Protein AF-0000000075576032 (afdb_homodimer)

Organism: Acetobacterium woodii (strain ATCC 29683 / DSM 1030 / JCM 2381 / KCTC 1655 / WB1) (NCBI:txid931626)

Sequence (438 aa):
MKQSIVRSIEGLYEDRTLELVRIAIRKGFKPIDIFNWLQIGMERVGKLYETSDYFIADLIFAGIIFQEVMELEELKEISKVTPKNKIGRLLLFSVCGDCHDIGKNIFGSFAKTAGFEIIDLGTDVSLFQVMEAIETVKPDIIGLSGMQQETIYEMRAVVCELVNRGIRDNYRVIIGGAVIDEKAGQIVGADFATKDVMMGVEKCKLWMIEKVGKKNNDKMKQSIVRSIEGLYEDRTLELVRIAIRKGFKPIDIFNWLQIGMERVGKLYETSDYFIADLIFAGIIFQEVMELEELKEISKVTPKNKIGRLLLFSVCGDCHDIGKNIFGSFAKTAGFEIIDLGTDVSLFQVMEAIETVKPDIIGLSGMQQETIYEMRAVVCELVNRGIRDNYRVIIGGAVIDEKAGQIVGADFATKDVMMGVEKCKLWMIEKVGKKNNDK

Secondary structure (DSSP, 8-state):
-HHHHHHHHHTT-HHHHHHHHHHHHHTT--HHHHHHHHHHHHHHHHHHHHTTSS-HHHHHHHHHHHHHHHTSHHHHHHHHS--TT--EEEEEEEETT----HHHHHHHHHHHHTTEEEEEEEEEE-HHHHHHHHHHH--SEEEEE--STHHHHHHHHHHHHHHHTT-GGGSEEEEESTT--HHHHHHHT-SEEES-HHHHHHHHHHHHHHHHHHHHH--/-HHHHHHHHHTT-HHHHHHHHHHHHHTT--HHHHHHHHHHHHHHHHHHHHTTSS-HHHHHHHHHHHHHHHTSHHHHHHHHS--TT--EEEEEEEETT----HHHHHHHHHHHHTTEEEEEEEEEE-HHHHHHHHHHH--SEEEEE--STTHHHHHHHHHHHHHHTT-GGGSEEEEESTT--HHHHHHHT-SEEES-HHHHHHHHHHHHHHHHHHHHH--

Nearest PDB structures (foldseek):
  4jgi-assembly3_B-2  TM=7.661E-01  e=1.312E-17  Desulfitobacterium hafniense
  4jgi-assembly3_A  TM=7.567E-01  e=4.890E-17  Desulfitobacterium hafniense
  7xcn-assembly1_R  TM=8.077E-01  e=7.460E-13  Methanosarcina barkeri MS
  7xcn-assembly1_Q  TM=8.244E-01  e=8.737E-13  Methanosarcina barkeri MS
  1y80-assembly1_A  TM=9.678E-01  e=2.711E-10  Neomoorella thermoacetica

Solvent-accessible surface area (backbone atoms only — not comparable to full-atom values): 22501 Å² total; per-residue (Å²): 107,59,68,57,40,19,50,24,45,46,69,58,35,53,68,58,28,47,51,47,50,51,49,40,48,74,73,61,52,53,53,68,56,54,48,51,32,47,27,54,11,52,51,50,40,53,49,33,36,73,72,65,76,34,50,66,62,51,48,44,49,39,28,52,44,51,51,57,51,44,63,35,72,75,36,38,52,49,74,68,40,70,56,96,69,51,67,43,35,34,37,34,32,13,33,46,88,27,76,69,50,68,68,55,48,32,39,48,42,55,30,38,56,72,28,33,45,74,47,71,72,47,46,43,36,44,69,66,57,50,56,54,44,46,71,72,65,59,43,50,29,41,38,41,29,33,60,48,74,71,31,50,58,45,48,19,50,51,44,49,50,29,48,74,70,70,49,44,85,70,41,46,34,37,38,28,28,79,66,37,34,66,66,50,19,60,73,27,65,41,77,41,42,35,64,45,55,65,62,47,42,50,51,52,52,51,52,42,54,52,53,54,52,50,55,58,65,76,98,108,59,67,57,41,18,49,24,45,45,69,59,35,53,68,58,26,49,49,47,51,51,50,41,48,74,73,62,51,51,52,69,57,53,49,51,31,47,28,54,12,51,51,50,40,53,49,33,36,73,72,66,78,35,51,67,64,52,48,46,49,38,25,50,43,52,50,58,52,44,62,35,72,75,36,37,52,46,72,70,48,61,56,98,68,53,66,44,34,35,35,35,33,12,34,45,88,28,74,66,51,68,68,55,48,33,37,49,41,54,31,38,56,73,29,33,46,73,47,71,73,48,46,43,37,42,70,66,58,50,56,54,43,46,72,74,66,60,41,49,29,41,37,43,29,30,61,50,74,72,30,50,58,44,49,20,50,52,42,50,50,30,49,75,71,69,48,43,86,69,39,47,34,38,38,28,28,80,66,38,33,66,65,50,19,61,72,27,64,42,76,42,42,35,62,47,56,67,60,48,43,52,51,53,52,50,54,42,54,52,53,55,50,51,56,57,63,76,100

Structure (mmCIF, N/CA/C/O backbone):
data_AF-0000000075576032-model_v1
#
loop_
_entity.id
_entity.type
_entity.pdbx_description
1 polymer 'Corrinoid protein MttC9'
#
loop_
_atom_site.group_PDB
_atom_site.id
_atom_site.type_symbol
_atom_site.label_atom_id
_atom_site.label_alt_id
_atom_site.label_comp_id
_atom_site.label_asym_id
_atom_site.label_entity_id
_atom_site.label_seq_id
_atom_site.pdbx_PDB_ins_code
_atom_site.Cartn_x
_atom_site.Cartn_y
_atom_site.Cartn_z
_atom_site.occupancy
_atom_site.B_iso_or_equiv
_atom_site.auth_seq_id
_atom_site.auth_comp_id
_atom_site.auth_asym_id
_atom_site.auth_atom_id
_atom_site.pdbx_PDB_model_num
ATOM 1 N N . MET A 1 1 ? -27.625 9.039 10.156 1 94.44 1 MET A N 1
ATOM 2 C CA . MET A 1 1 ? -26.703 9.234 9.039 1 94.44 1 MET A CA 1
ATOM 3 C C . MET A 1 1 ? -25.266 9.32 9.531 1 94.44 1 MET A C 1
ATOM 5 O O . MET A 1 1 ? -24.406 8.578 9.07 1 94.44 1 MET A O 1
ATOM 9 N N . LYS A 1 2 ? -25.125 10.078 10.656 1 97.19 2 LYS A N 1
ATOM 10 C CA . LYS A 1 2 ? -23.797 10.258 11.25 1 97.19 2 LYS A CA 1
ATOM 11 C C . LYS A 1 2 ? -23.203 8.914 11.672 1 97.19 2 LYS A C 1
ATOM 13 O O . LYS A 1 2 ? -22.141 8.523 11.195 1 97.19 2 LYS A O 1
ATOM 18 N N . GLN A 1 3 ? -23.938 8.18 12.469 1 98 3 GLN A N 1
ATOM 19 C CA . GLN A 1 3 ? -23.422 6.93 13.008 1 98 3 GLN A CA 1
ATOM 20 C C . GLN A 1 3 ? -23.141 5.926 11.898 1 98 3 GLN A C 1
ATOM 22 O O . GLN A 1 3 ? -22.156 5.184 11.969 1 98 3 GLN A O 1
ATOM 27 N N . SER A 1 4 ? -23.969 5.98 10.883 1 98.06 4 SER A N 1
ATOM 28 C CA . SER A 1 4 ? -23.781 5.059 9.766 1 98.06 4 SER A CA 1
ATOM 29 C C . SER A 1 4 ? -22.516 5.367 8.984 1 98.06 4 SER A C 1
ATOM 31 O O . SER A 1 4 ? -21.75 4.457 8.641 1 98.06 4 SER A O 1
ATOM 33 N N . ILE A 1 5 ? -22.266 6.602 8.75 1 98.25 5 ILE A N 1
ATOM 34 C CA . ILE A 1 5 ? -21.094 7.016 8 1 98.25 5 ILE A CA 1
ATOM 35 C C . ILE A 1 5 ? -19.828 6.742 8.828 1 98.25 5 ILE A C 1
ATOM 37 O O . ILE A 1 5 ? -18.859 6.172 8.32 1 98.25 5 ILE A O 1
ATOM 41 N N . VAL A 1 6 ? -19.906 7.027 10.125 1 98.5 6 VAL A N 1
ATOM 42 C CA . VAL A 1 6 ? -18.781 6.797 11.023 1 98.5 6 VAL A CA 1
ATOM 43 C C . VAL A 1 6 ? -18.453 5.309 11.062 1 98.5 6 VAL A C 1
ATOM 45 O O . VAL A 1 6 ? -17.297 4.922 10.875 1 98.5 6 VAL A O 1
ATOM 48 N N . ARG A 1 7 ? -19.438 4.465 11.156 1 97.94 7 ARG A N 1
ATOM 49 C CA . ARG A 1 7 ? -19.219 3.025 11.281 1 97.94 7 ARG A CA 1
ATOM 50 C C . ARG A 1 7 ? -18.734 2.43 9.961 1 97.94 7 ARG A C 1
ATOM 52 O O . ARG A 1 7 ? -17.938 1.485 9.961 1 97.94 7 ARG A O 1
ATOM 59 N N . SER A 1 8 ? -19.219 3.018 8.883 1 97.25 8 SER A N 1
ATOM 60 C CA . SER A 1 8 ? -18.859 2.467 7.578 1 97.25 8 SER A CA 1
ATOM 61 C C . SER A 1 8 ? -17.375 2.668 7.293 1 97.25 8 SER A C 1
ATOM 63 O O . SER A 1 8 ? -16.688 1.746 6.84 1 97.25 8 SER A O 1
ATOM 65 N N . ILE A 1 9 ? -16.844 3.82 7.574 1 97.44 9 ILE A N 1
ATOM 66 C CA . ILE A 1 9 ? -15.43 4.051 7.277 1 97.44 9 ILE A CA 1
ATOM 67 C C . ILE A 1 9 ? -14.562 3.416 8.367 1 97.44 9 ILE A C 1
ATOM 69 O O . ILE A 1 9 ? -13.477 2.906 8.086 1 97.44 9 ILE A O 1
ATOM 73 N N . GLU A 1 10 ? -15.055 3.414 9.617 1 97.56 10 GLU A N 1
ATOM 74 C CA . GLU A 1 10 ? -14.344 2.705 10.68 1 97.56 10 GLU A CA 1
ATOM 75 C C . GLU A 1 10 ? -14.164 1.23 10.336 1 97.56 10 GLU A C 1
ATOM 77 O O . GLU A 1 10 ? -13.109 0.651 10.594 1 97.56 10 GLU A O 1
ATOM 82 N N . GLY A 1 11 ? -15.219 0.715 9.742 1 93.81 11 GLY A N 1
ATOM 83 C CA . GLY A 1 11 ? -15.203 -0.688 9.359 1 93.81 11 GLY A CA 1
ATOM 84 C C . GLY A 1 11 ? -14.547 -0.935 8.016 1 93.81 11 GLY A C 1
ATOM 85 O O . GLY A 1 11 ? -14.5 -2.07 7.539 1 93.81 11 GLY A O 1
ATOM 86 N N . LEU A 1 12 ? -14.102 0.102 7.34 1 93.56 12 LEU A N 1
ATOM 87 C CA . LEU A 1 12 ? -13.375 0.055 6.074 1 93.56 12 LEU A CA 1
ATOM 88 C C . LEU A 1 12 ? -14.273 -0.46 4.953 1 93.56 12 LEU A C 1
ATOM 90 O O . LEU A 1 12 ? -13.805 -1.151 4.043 1 93.56 12 LEU A O 1
ATOM 94 N N . TYR A 1 13 ? -15.539 -0.129 5.082 1 91.25 13 TYR A N 1
ATOM 95 C CA . TYR A 1 13 ? -16.484 -0.475 4.027 1 91.25 13 TYR A CA 1
ATOM 96 C C . TYR A 1 13 ? -16.547 0.62 2.967 1 91.25 13 TYR A C 1
ATOM 98 O O . TYR A 1 13 ? -17.359 1.538 3.061 1 91.25 13 TYR A O 1
ATOM 106 N N . GLU A 1 14 ? -15.805 0.483 1.925 1 91.94 14 GLU A N 1
ATOM 107 C CA . GLU A 1 14 ? -15.602 1.538 0.937 1 91.94 14 GLU A CA 1
ATOM 108 C C . GLU A 1 14 ? -16.906 1.89 0.227 1 91.94 14 GLU A C 1
ATOM 110 O O . GLU A 1 14 ? -17.359 3.033 0.287 1 91.94 14 GLU A O 1
ATOM 115 N N . ASP A 1 15 ? -17.562 0.91 -0.428 1 88.19 15 ASP A N 1
ATOM 116 C CA . ASP A 1 15 ? -18.781 1.168 -1.203 1 88.19 15 ASP A CA 1
ATOM 117 C C . ASP A 1 15 ? -19.891 1.722 -0.317 1 88.19 15 ASP A C 1
ATOM 119 O O . ASP A 1 15 ? -20.609 2.646 -0.711 1 88.19 15 ASP A O 1
ATOM 123 N N . ARG A 1 16 ? -19.938 1.144 0.82 1 92.75 16 ARG A N 1
ATOM 124 C CA . ARG A 1 16 ? -20.969 1.593 1.757 1 92.75 16 ARG A CA 1
ATOM 125 C C . ARG A 1 16 ? -20.719 3.033 2.191 1 92.75 16 ARG A C 1
ATOM 127 O O . ARG A 1 16 ? -21.656 3.834 2.268 1 92.75 16 ARG A O 1
ATOM 134 N N . THR A 1 17 ? -19.5 3.33 2.459 1 96.56 17 THR A N 1
ATOM 135 C CA . THR A 1 17 ? -19.156 4.688 2.857 1 96.56 17 THR A CA 1
ATOM 136 C C . THR A 1 17 ? -19.5 5.684 1.752 1 96.56 17 THR A C 1
ATOM 138 O O . THR A 1 17 ? -20.156 6.699 2.006 1 96.56 17 THR A O 1
ATOM 141 N N . LEU A 1 18 ? -19.094 5.359 0.59 1 94.88 18 LEU A N 1
ATOM 142 C CA . LEU A 1 18 ? -19.375 6.23 -0.545 1 94.88 18 LEU A CA 1
ATOM 143 C C . LEU A 1 18 ? -20.875 6.41 -0.74 1 94.88 18 LEU A C 1
ATOM 145 O O . LEU A 1 18 ? -21.344 7.531 -0.942 1 94.88 18 LEU A O 1
ATOM 149 N N . GLU A 1 19 ? -21.594 5.332 -0.646 1 95.25 19 GLU A N 1
ATOM 150 C CA . GLU A 1 19 ? -23.031 5.383 -0.818 1 95.25 19 GLU A CA 1
ATOM 151 C C . GLU A 1 19 ? -23.688 6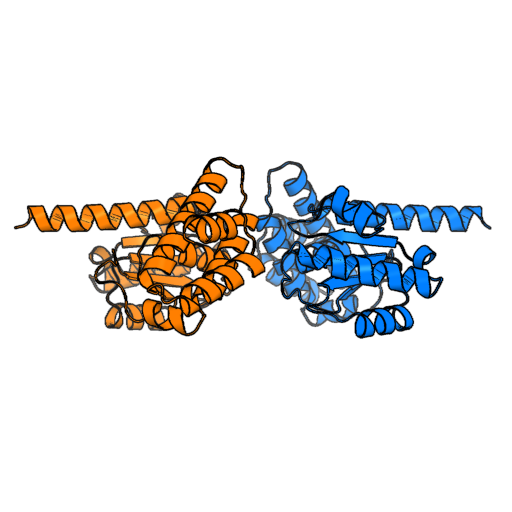.242 0.262 1 95.25 19 GLU A C 1
ATOM 153 O O . GLU A 1 19 ? -24.547 7.082 -0.037 1 95.25 19 GLU A O 1
ATOM 158 N N . LEU A 1 20 ? -23.297 6.004 1.468 1 97.81 20 LEU A N 1
ATOM 159 C CA . LEU A 1 20 ? -23.875 6.738 2.59 1 97.81 20 LEU A CA 1
ATOM 160 C C . LEU A 1 20 ? -23.562 8.227 2.479 1 97.81 20 LEU A C 1
ATOM 162 O O . LEU A 1 20 ? -24.422 9.062 2.773 1 97.81 20 LEU A O 1
ATOM 166 N N . VAL A 1 21 ? -22.406 8.57 2.041 1 97.5 21 VAL A N 1
ATOM 167 C CA . VAL A 1 21 ? -22.031 9.969 1.872 1 97.5 21 VAL A CA 1
ATOM 168 C C . VAL A 1 21 ? -22.859 10.609 0.766 1 97.5 21 VAL A C 1
ATOM 170 O O . VAL A 1 21 ? -23.359 11.719 0.923 1 97.5 21 VAL A O 1
ATOM 173 N N . ARG A 1 22 ? -23.047 9.922 -0.308 1 96.31 22 ARG A N 1
ATOM 174 C CA . ARG A 1 22 ? -23.875 10.43 -1.395 1 96.31 22 ARG A CA 1
ATOM 175 C C . ARG A 1 22 ? -25.312 10.656 -0.926 1 96.31 22 ARG A C 1
ATOM 177 O O . ARG A 1 22 ? -25.922 11.664 -1.273 1 96.31 22 ARG A O 1
ATOM 184 N N . ILE A 1 23 ? -25.828 9.727 -0.194 1 97.31 23 ILE A N 1
ATOM 185 C CA . ILE A 1 23 ? -27.172 9.859 0.36 1 97.31 23 ILE A CA 1
ATOM 186 C C . ILE A 1 23 ? -27.234 11.086 1.26 1 97.31 23 ILE A C 1
ATOM 188 O O . ILE A 1 23 ? -28.188 11.867 1.181 1 97.31 23 ILE A O 1
ATOM 192 N N . ALA A 1 24 ? -26.219 11.219 2.129 1 97.38 24 ALA A N 1
ATOM 193 C CA . ALA A 1 24 ? -26.172 12.367 3.025 1 97.38 24 ALA A CA 1
ATOM 194 C C . ALA A 1 24 ? -26.188 13.68 2.236 1 97.38 24 ALA A C 1
ATOM 196 O O . ALA A 1 24 ? -26.906 14.617 2.598 1 97.38 24 ALA A O 1
ATOM 197 N N . ILE A 1 25 ? -25.453 13.727 1.157 1 94.62 25 ILE A N 1
ATOM 198 C CA . ILE A 1 25 ? -25.391 14.906 0.306 1 94.62 25 ILE A CA 1
ATOM 199 C C . ILE A 1 25 ? -26.766 15.172 -0.302 1 94.62 25 ILE A C 1
ATOM 201 O O . ILE A 1 25 ? -27.266 16.297 -0.266 1 94.62 25 ILE A O 1
ATOM 205 N N . ARG A 1 26 ? -27.344 14.188 -0.823 1 95.19 26 ARG A N 1
ATOM 206 C CA . ARG A 1 26 ? -28.656 14.312 -1.45 1 95.19 26 ARG A CA 1
ATOM 207 C C . ARG A 1 26 ? -29.703 14.781 -0.445 1 95.19 26 ARG A C 1
ATOM 209 O O . ARG A 1 26 ? -30.625 15.531 -0.798 1 95.19 26 ARG A O 1
ATOM 216 N N . LYS A 1 27 ? -29.531 14.359 0.757 1 96.75 27 LYS A N 1
ATOM 217 C CA . LYS A 1 27 ? -30.484 14.719 1.81 1 96.75 27 LYS A CA 1
ATOM 218 C C . LYS A 1 27 ? -30.219 16.141 2.32 1 96.75 27 LYS A C 1
ATOM 220 O O . LYS A 1 27 ? -30.938 16.625 3.191 1 96.75 27 LYS A O 1
ATOM 225 N N . GLY A 1 28 ? -29.125 16.75 1.914 1 94.12 28 GLY A N 1
ATOM 226 C CA . GLY A 1 28 ? -28.891 18.172 2.182 1 94.12 28 GLY A CA 1
ATOM 227 C C . GLY A 1 28 ? -27.953 18.406 3.352 1 94.12 28 GLY A C 1
ATOM 228 O O . GLY A 1 28 ? -27.844 19.531 3.842 1 94.12 28 GLY A O 1
ATOM 229 N N . PHE A 1 29 ? -27.391 17.328 3.848 1 94.88 29 PHE A N 1
ATOM 230 C CA . PHE A 1 29 ? -26.406 17.562 4.898 1 94.88 29 PHE A CA 1
ATOM 231 C C . PHE A 1 29 ? -25.25 18.406 4.379 1 94.88 29 PHE A C 1
ATOM 233 O O . PHE A 1 29 ? -24.812 18.234 3.238 1 94.88 29 PHE A O 1
ATOM 240 N N . LYS A 1 30 ? -24.75 19.25 5.23 1 91.88 30 LYS A N 1
ATOM 241 C CA . LYS A 1 30 ? -23.641 20.125 4.84 1 91.88 30 LYS A CA 1
ATOM 242 C C . LYS A 1 30 ? -22.344 19.328 4.68 1 91.88 30 LYS A C 1
ATOM 244 O O . LYS A 1 30 ? -22.062 18.438 5.477 1 91.88 30 LYS A O 1
ATOM 249 N N . PRO A 1 31 ? -21.562 19.672 3.748 1 91.31 31 PRO A N 1
ATOM 250 C CA . PRO A 1 31 ? -20.281 19 3.527 1 91.31 31 PRO A CA 1
ATOM 251 C C . PRO A 1 31 ? -19.391 19 4.77 1 91.31 31 PRO A C 1
ATOM 253 O O . PRO A 1 31 ? -18.719 18 5.051 1 91.31 31 PRO A O 1
ATOM 256 N N . ILE A 1 32 ? -19.422 20.031 5.48 1 89.94 32 ILE A N 1
ATOM 257 C CA . ILE A 1 32 ? -18.578 20.141 6.66 1 89.94 32 ILE A CA 1
ATOM 258 C C . ILE A 1 32 ? -19.016 19.125 7.711 1 89.94 32 ILE A C 1
ATOM 260 O O . ILE A 1 32 ? -18.188 18.562 8.438 1 89.94 32 ILE A O 1
ATOM 264 N N . ASP A 1 33 ? -20.297 18.891 7.809 1 93.25 33 ASP A N 1
ATOM 265 C CA . ASP A 1 33 ? -20.797 17.891 8.734 1 93.25 33 ASP A CA 1
ATOM 266 C C . ASP A 1 33 ? -20.344 16.484 8.328 1 93.25 33 ASP A C 1
ATOM 268 O O . ASP A 1 33 ? -19.906 15.703 9.172 1 93.25 33 ASP A O 1
ATOM 272 N N . ILE A 1 34 ? -20.484 16.25 7.082 1 95 34 ILE A N 1
ATOM 273 C CA . ILE A 1 34 ? -20.078 14.961 6.547 1 95 34 ILE A CA 1
ATOM 274 C C . ILE A 1 34 ? -18.578 14.75 6.793 1 95 34 ILE A C 1
ATOM 276 O O . ILE A 1 34 ? -18.156 13.664 7.219 1 95 34 ILE A O 1
ATOM 280 N N . PHE A 1 35 ? -17.812 15.75 6.539 1 93.25 35 PHE A N 1
ATOM 281 C CA . PHE A 1 35 ? -16.391 15.695 6.797 1 93.25 35 PHE A CA 1
ATOM 282 C C . PHE A 1 35 ? -16.109 15.375 8.258 1 93.25 35 PHE A C 1
ATOM 284 O O . PHE A 1 35 ? -15.266 14.531 8.57 1 93.25 35 PHE A O 1
ATOM 291 N N . ASN A 1 36 ? -16.844 16.031 9.133 1 93.75 36 ASN A N 1
ATOM 292 C CA . ASN A 1 36 ? -16.656 15.812 10.562 1 93.75 36 ASN A CA 1
ATOM 293 C C . ASN A 1 36 ? -16.969 14.367 10.953 1 93.75 36 ASN A C 1
ATOM 295 O O . ASN A 1 36 ? -16.297 13.797 11.812 1 93.75 36 ASN A O 1
ATOM 299 N N . TRP A 1 37 ? -17.984 13.875 10.336 1 96.69 37 TRP A N 1
ATOM 300 C CA . TRP A 1 37 ? -18.344 12.484 10.609 1 96.69 37 TRP A CA 1
ATOM 301 C C . TRP A 1 37 ? -17.25 11.539 10.125 1 96.69 37 TRP A C 1
ATOM 303 O O . TRP A 1 37 ? -16.891 10.594 10.82 1 96.69 37 TRP A O 1
ATOM 313 N N . LEU A 1 38 ? -16.703 11.82 8.906 1 96.56 38 LEU A N 1
ATOM 314 C CA . LEU A 1 38 ? -15.586 11.039 8.383 1 96.56 38 LEU A CA 1
ATOM 315 C C . LEU A 1 38 ? -14.367 11.148 9.297 1 96.56 38 LEU A C 1
ATOM 317 O O . LEU A 1 38 ? -13.664 10.164 9.523 1 96.56 38 LEU A O 1
ATOM 321 N N . GLN A 1 39 ? -14.172 12.32 9.773 1 95.44 39 GLN A N 1
ATOM 322 C CA . GLN A 1 39 ? -13.07 12.555 10.695 1 95.44 39 GLN A CA 1
ATOM 323 C C . GLN A 1 39 ? -13.188 11.672 11.938 1 95.44 39 GLN A C 1
ATOM 325 O O . GLN A 1 39 ? -12.203 11.062 12.367 1 95.44 39 GLN A O 1
ATOM 330 N N . ILE A 1 40 ? -14.391 11.594 12.531 1 97.06 40 ILE A N 1
ATOM 331 C CA . ILE A 1 40 ? -14.625 10.758 13.703 1 97.06 40 ILE A CA 1
ATOM 332 C C . ILE A 1 40 ? -14.312 9.305 13.367 1 97.06 40 ILE A C 1
ATOM 334 O O . ILE A 1 40 ? -13.633 8.617 14.133 1 97.06 40 ILE A O 1
ATOM 338 N N . GLY A 1 41 ? -14.758 8.852 12.203 1 98.12 41 GLY A N 1
ATOM 339 C CA . GLY A 1 41 ? -14.477 7.488 11.773 1 98.12 41 GLY A CA 1
ATOM 340 C C . GLY A 1 41 ? -12.992 7.207 11.609 1 98.12 41 GLY A C 1
ATOM 341 O O . GLY A 1 41 ? -12.508 6.164 12.039 1 98.12 41 GLY A O 1
ATOM 342 N N . MET A 1 42 ? -12.312 8.148 11.016 1 97.75 42 MET A N 1
ATOM 343 C CA . MET A 1 42 ? -10.875 8 10.789 1 97.75 42 MET A CA 1
ATOM 344 C C . MET A 1 42 ? -10.117 7.996 12.117 1 97.75 42 MET A C 1
ATOM 346 O O . MET A 1 42 ? -9.125 7.281 12.266 1 97.75 42 MET A O 1
ATOM 350 N N . GLU A 1 43 ? -10.547 8.781 13.055 1 97 43 GLU A N 1
ATOM 351 C CA . GLU A 1 43 ? -9.953 8.766 14.391 1 97 43 GLU A CA 1
ATOM 352 C C . GLU A 1 43 ? -10.102 7.395 15.039 1 97 43 GLU A C 1
ATOM 354 O O . GLU A 1 43 ? -9.172 6.91 15.688 1 97 43 GLU A O 1
ATOM 359 N N . ARG A 1 44 ? -11.219 6.836 14.844 1 98.19 44 ARG A N 1
ATOM 360 C CA . ARG A 1 44 ? -11.445 5.508 15.398 1 98.19 44 ARG A CA 1
ATOM 361 C C . ARG A 1 44 ? -10.555 4.469 14.727 1 98.19 44 ARG A C 1
ATOM 363 O O . ARG A 1 44 ? -10.055 3.553 15.383 1 98.19 44 ARG A O 1
ATOM 370 N N . VAL A 1 45 ? -10.352 4.617 13.445 1 97.94 45 VAL A N 1
ATOM 371 C CA . VAL A 1 45 ? -9.406 3.75 12.742 1 97.94 45 VAL A CA 1
ATOM 372 C C . VAL A 1 45 ? -8.016 3.895 13.359 1 97.94 45 VAL A C 1
ATOM 374 O O . VAL A 1 45 ? -7.344 2.896 13.625 1 97.94 45 VAL A O 1
ATOM 377 N N . GLY A 1 46 ? -7.621 5.16 13.539 1 96.94 46 GLY A N 1
ATOM 378 C CA . GLY A 1 46 ? -6.336 5.414 14.172 1 96.94 46 GLY A CA 1
ATOM 379 C C . GLY A 1 46 ? -6.199 4.754 15.531 1 96.94 46 GLY A C 1
ATOM 380 O O . GLY A 1 46 ? -5.148 4.199 15.852 1 96.94 46 GLY A O 1
ATOM 381 N N . LYS A 1 47 ? -7.242 4.746 16.328 1 97.12 47 LYS A N 1
ATOM 382 C CA . LYS A 1 47 ? -7.234 4.141 17.656 1 97.12 47 LYS A CA 1
ATOM 383 C C . LYS A 1 47 ? -7.113 2.623 17.562 1 97.12 47 LYS A C 1
ATOM 385 O O . LYS A 1 47 ? -6.391 2.008 18.359 1 97.12 47 LYS A O 1
ATOM 390 N N . LEU A 1 48 ? -7.82 2.051 16.641 1 96.94 48 LEU A N 1
ATOM 391 C CA . LEU A 1 48 ? -7.73 0.609 16.438 1 96.94 48 LEU A CA 1
ATOM 392 C C . LEU A 1 48 ? -6.312 0.201 16.047 1 96.94 48 LEU A C 1
ATOM 394 O O . LEU A 1 48 ? -5.844 -0.871 16.438 1 96.94 48 LEU A O 1
ATOM 398 N N . TYR A 1 49 ? -5.68 0.998 15.258 1 95 49 TYR A N 1
ATOM 399 C CA . TYR A 1 49 ? -4.285 0.761 14.898 1 95 49 TYR A CA 1
ATOM 400 C C . TYR A 1 49 ? -3.389 0.836 16.125 1 95 49 TYR A C 1
ATOM 402 O O . TYR A 1 49 ? -2.527 -0.025 16.328 1 95 49 TYR A O 1
ATOM 410 N N . GLU A 1 50 ? -3.631 1.772 16.969 1 93.75 50 GLU A N 1
ATOM 411 C CA . GLU A 1 50 ? -2.834 1.961 18.172 1 93.75 50 GLU A CA 1
ATOM 412 C C . GLU A 1 50 ? -2.988 0.778 19.125 1 93.75 50 GLU A C 1
ATOM 414 O O . GLU A 1 50 ? -2.045 0.416 19.828 1 93.75 50 GLU A O 1
ATOM 419 N N . THR A 1 51 ? -4.133 0.176 19.156 1 94.38 51 THR A N 1
ATOM 420 C CA . THR A 1 51 ? -4.398 -0.939 20.062 1 94.38 51 THR A CA 1
ATOM 421 C C . THR A 1 51 ? -4.055 -2.268 19.391 1 94.38 51 THR A C 1
ATOM 423 O O . THR A 1 51 ? -4.309 -3.336 19.953 1 94.38 51 THR A O 1
ATOM 426 N N . SER A 1 52 ? -3.598 -2.262 18.125 1 90.06 52 SER A N 1
ATOM 427 C CA . SER A 1 52 ? -3.166 -3.422 17.344 1 90.06 52 SER A CA 1
ATOM 428 C C . SER A 1 52 ? -4.355 -4.281 16.938 1 90.06 52 SER A C 1
ATOM 430 O O . SER A 1 52 ? -4.219 -5.496 16.766 1 90.06 52 SER A O 1
ATOM 432 N N . ASP A 1 53 ? -5.531 -3.641 16.891 1 92.12 53 ASP A N 1
ATOM 433 C CA . ASP A 1 53 ? -6.688 -4.281 16.281 1 92.12 53 ASP A CA 1
ATOM 434 C C . ASP A 1 53 ? -6.68 -4.098 14.758 1 92.12 53 ASP A C 1
ATOM 436 O O . ASP A 1 53 ? -7.281 -4.887 14.031 1 92.12 53 ASP A O 1
ATOM 440 N N . TYR A 1 54 ? -6.07 -3.01 14.32 1 90.19 54 TYR A N 1
ATOM 441 C CA . TYR A 1 54 ? -5.777 -2.711 12.922 1 90.19 54 TYR A CA 1
ATOM 442 C C . TYR A 1 54 ? -4.273 -2.633 12.68 1 90.19 54 TYR A C 1
ATOM 444 O O . TYR A 1 54 ? -3.504 -2.379 13.609 1 90.19 54 TYR A O 1
ATOM 452 N N . PHE A 1 55 ? -3.91 -2.887 11.469 1 85.44 55 PHE 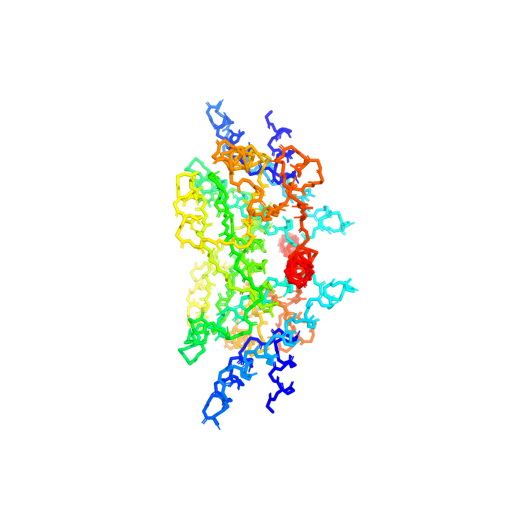A N 1
ATOM 453 C CA . PHE A 1 55 ? -2.506 -2.824 11.078 1 85.44 55 PHE A CA 1
ATOM 454 C C . PHE A 1 55 ? -2.307 -1.854 9.922 1 85.44 55 PHE A C 1
ATOM 456 O O . PHE A 1 55 ? -3.232 -1.138 9.539 1 85.44 55 PHE A O 1
ATOM 463 N N . ILE A 1 56 ? -1.162 -1.856 9.461 1 87.5 56 ILE A N 1
ATOM 464 C CA . ILE A 1 56 ? -0.796 -0.83 8.492 1 87.5 56 ILE A CA 1
ATOM 465 C C . ILE A 1 56 ? -1.675 -0.958 7.25 1 87.5 56 ILE A C 1
ATOM 467 O O . ILE A 1 56 ? -2.039 0.047 6.633 1 87.5 56 ILE A O 1
ATOM 471 N N . ALA A 1 57 ? -1.997 -2.09 6.828 1 86.44 57 ALA A N 1
ATOM 472 C CA . ALA A 1 57 ? -2.857 -2.283 5.664 1 86.44 57 ALA A CA 1
ATOM 473 C C . ALA A 1 57 ? -4.215 -1.62 5.871 1 86.44 57 ALA A C 1
ATOM 475 O O . ALA A 1 57 ? -4.781 -1.044 4.938 1 86.44 57 ALA A O 1
ATOM 476 N N . ASP A 1 58 ? -4.688 -1.722 7.109 1 90.25 58 ASP A N 1
ATOM 477 C CA . ASP A 1 58 ? -5.973 -1.107 7.438 1 90.25 58 ASP A CA 1
ATOM 478 C C . ASP A 1 58 ? -5.891 0.415 7.34 1 90.25 58 ASP A C 1
ATOM 480 O O . ASP A 1 58 ? -6.828 1.061 6.859 1 90.25 58 ASP A O 1
ATOM 484 N N . LEU A 1 59 ? -4.773 0.967 7.75 1 93.69 59 LEU A N 1
ATOM 485 C CA . LEU A 1 59 ? -4.578 2.408 7.633 1 93.69 59 LEU A CA 1
ATOM 486 C C . LEU A 1 59 ? -4.527 2.836 6.172 1 93.69 59 LEU A C 1
ATOM 488 O O . LEU A 1 59 ? -5.129 3.844 5.793 1 93.69 59 LEU A O 1
ATOM 492 N N . ILE A 1 60 ? -3.814 2.07 5.453 1 91.81 60 ILE A N 1
ATOM 493 C CA . ILE A 1 60 ? -3.705 2.359 4.031 1 91.81 60 ILE A CA 1
ATOM 494 C C . ILE A 1 60 ? -5.094 2.369 3.395 1 91.81 60 ILE A C 1
ATOM 496 O O . ILE A 1 60 ? -5.461 3.322 2.705 1 91.81 60 ILE A O 1
ATOM 500 N N . PHE A 1 61 ? -5.844 1.403 3.709 1 90.88 61 PHE A N 1
ATOM 501 C CA . PHE A 1 61 ? -7.172 1.277 3.121 1 90.88 61 PHE A CA 1
ATOM 502 C C . PHE A 1 61 ? -8.078 2.412 3.584 1 90.88 61 PHE A C 1
ATOM 504 O O . PHE A 1 61 ? -8.82 2.986 2.783 1 90.88 61 PHE A O 1
ATOM 511 N N . ALA A 1 62 ? -8.031 2.678 4.859 1 95.5 62 ALA A N 1
ATOM 512 C CA . ALA A 1 62 ? -8.812 3.795 5.383 1 95.5 62 ALA A CA 1
ATOM 513 C C . ALA A 1 62 ? -8.469 5.094 4.664 1 95.5 62 ALA A C 1
ATOM 515 O O . ALA A 1 62 ? -9.359 5.863 4.289 1 95.5 62 ALA A O 1
ATOM 516 N N . GLY A 1 63 ? -7.18 5.32 4.496 1 94.75 63 GLY A N 1
ATOM 517 C CA . GLY A 1 63 ? -6.734 6.5 3.777 1 94.75 63 GLY A CA 1
ATOM 518 C C . GLY A 1 63 ? -7.262 6.566 2.355 1 94.75 63 GLY A C 1
ATOM 519 O O . GLY A 1 63 ? -7.688 7.629 1.895 1 94.75 63 GLY A O 1
ATOM 520 N N . ILE A 1 64 ? -7.223 5.512 1.695 1 91.56 64 ILE A N 1
ATOM 521 C CA . ILE A 1 64 ? -7.695 5.43 0.319 1 91.56 64 ILE A CA 1
ATOM 522 C C . ILE A 1 64 ? -9.195 5.723 0.271 1 91.56 64 ILE A C 1
ATOM 524 O O . ILE A 1 64 ? -9.656 6.496 -0.569 1 91.56 64 ILE A O 1
ATOM 528 N N . ILE A 1 65 ? -9.969 5.098 1.156 1 94.38 65 ILE A N 1
ATOM 529 C CA . ILE A 1 65 ? -11.406 5.344 1.222 1 94.38 65 ILE A CA 1
ATOM 530 C C . ILE A 1 65 ? -11.664 6.828 1.457 1 94.38 65 ILE A C 1
ATOM 532 O O . ILE A 1 65 ? -12.477 7.441 0.758 1 94.38 65 ILE A O 1
ATOM 536 N N . PHE A 1 66 ? -10.977 7.367 2.453 1 96.25 66 PHE A N 1
ATOM 537 C CA . PHE A 1 66 ? -11.133 8.773 2.783 1 96.25 66 PHE A CA 1
ATOM 538 C C . PHE A 1 66 ? -10.852 9.648 1.569 1 96.25 66 PHE A C 1
ATOM 540 O O . PHE A 1 66 ? -11.625 10.555 1.253 1 96.25 66 PHE A O 1
ATOM 547 N N . GLN A 1 67 ? -9.805 9.352 0.886 1 92.5 67 GLN A N 1
ATOM 548 C CA . GLN A 1 67 ? -9.438 10.133 -0.29 1 92.5 67 GLN A CA 1
ATOM 549 C C . GLN A 1 67 ? -10.508 10.031 -1.374 1 92.5 67 GLN A C 1
ATOM 551 O O . GLN A 1 67 ? -10.844 11.031 -2.016 1 92.5 67 GLN A O 1
ATOM 556 N N . GLU A 1 68 ? -10.969 8.891 -1.616 1 91.69 68 GLU A N 1
ATOM 557 C CA . GLU A 1 68 ? -12.008 8.688 -2.623 1 91.69 68 GLU A CA 1
ATOM 558 C C . GLU A 1 68 ? -13.266 9.484 -2.291 1 91.69 68 GLU A C 1
ATOM 560 O O . GLU A 1 68 ? -13.875 10.086 -3.176 1 91.69 68 GLU A O 1
ATOM 565 N N . VAL A 1 69 ? -13.625 9.43 -1.038 1 94.69 69 VAL A N 1
ATOM 566 C CA . VAL A 1 69 ? -14.805 10.164 -0.597 1 94.69 69 VAL A CA 1
ATOM 567 C C . VAL A 1 69 ? -14.586 11.664 -0.795 1 94.69 69 VAL A C 1
ATOM 569 O O . VAL A 1 69 ? -15.484 12.367 -1.266 1 94.69 69 VAL A O 1
ATOM 572 N N . MET A 1 70 ? -13.422 12.094 -0.49 1 92.06 70 MET A N 1
ATOM 573 C CA . MET A 1 70 ? -13.102 13.516 -0.572 1 92.06 70 MET A CA 1
ATOM 574 C C . MET A 1 70 ? -13.055 13.977 -2.023 1 92.06 70 MET A C 1
ATOM 576 O O . MET A 1 70 ? -13.094 15.18 -2.299 1 92.06 70 MET A O 1
ATOM 580 N N . GLU A 1 71 ? -12.977 13.109 -2.941 1 90.94 71 GLU A N 1
ATOM 581 C CA . GLU A 1 71 ? -12.93 13.445 -4.359 1 90.94 71 GLU A CA 1
ATOM 582 C C . GLU A 1 71 ? -14.328 13.633 -4.938 1 90.94 71 GLU A C 1
ATOM 584 O O . GLU A 1 71 ? -14.484 14.07 -6.078 1 90.94 71 GLU A O 1
ATOM 589 N N . LEU A 1 72 ? -15.297 13.266 -4.117 1 91.25 72 LEU A N 1
ATOM 590 C CA . LEU A 1 72 ? -16.656 13.578 -4.555 1 91.25 72 LEU A CA 1
ATOM 591 C C . LEU A 1 72 ? -16.844 15.078 -4.723 1 91.25 72 LEU A C 1
ATOM 593 O O . LEU A 1 72 ? -16.359 15.867 -3.906 1 91.25 72 LEU A O 1
ATOM 597 N N . GLU A 1 73 ? -17.5 15.516 -5.789 1 84.62 73 GLU A N 1
ATOM 598 C CA . GLU A 1 73 ? -17.625 16.906 -6.18 1 84.62 73 GLU A CA 1
ATOM 599 C C . GLU A 1 73 ? -18.109 17.766 -5.02 1 84.62 73 GLU A C 1
ATOM 601 O O . GLU A 1 73 ? -17.578 18.859 -4.777 1 84.62 73 GLU A O 1
ATOM 606 N N . GLU A 1 74 ? -19.078 17.297 -4.301 1 82.5 74 GLU A N 1
ATOM 607 C CA . GLU A 1 74 ? -19.688 18.078 -3.23 1 82.5 74 GLU A CA 1
ATOM 608 C C . GLU A 1 74 ? -18.719 18.297 -2.074 1 82.5 74 GLU A C 1
ATOM 610 O O . GLU A 1 74 ? -18.812 19.297 -1.356 1 82.5 74 GLU A O 1
ATOM 615 N N . LEU A 1 75 ? -17.875 17.359 -1.975 1 86.81 75 LEU A N 1
ATOM 616 C CA . LEU A 1 75 ? -16.953 17.438 -0.849 1 86.81 75 LEU A CA 1
ATOM 617 C C . LEU A 1 75 ? -15.641 18.094 -1.271 1 86.81 75 LEU A C 1
ATOM 619 O O . LEU A 1 75 ? -14.898 18.625 -0.43 1 86.81 75 LEU A O 1
ATOM 623 N N . LYS A 1 76 ? -15.344 18 -2.539 1 79.38 76 LYS A N 1
ATOM 624 C CA . LYS A 1 76 ? -14.125 18.641 -3.037 1 79.38 76 LYS A CA 1
ATOM 625 C C . LYS A 1 76 ? -14.094 20.125 -2.68 1 79.38 76 LYS A C 1
ATOM 627 O O . LYS A 1 76 ? -13.023 20.688 -2.467 1 79.38 76 LYS A O 1
ATOM 632 N N . GLU A 1 77 ? -15.305 20.688 -2.643 1 70.62 77 GLU A N 1
ATOM 633 C CA . GLU A 1 77 ? -15.406 22.109 -2.359 1 70.62 77 GLU A CA 1
ATOM 634 C C . GLU A 1 77 ? -14.984 22.422 -0.928 1 70.62 77 GLU A C 1
ATOM 636 O O . GLU A 1 77 ? -14.484 23.516 -0.648 1 70.62 77 GLU A O 1
ATOM 641 N N . ILE A 1 78 ? -15.25 21.516 -0.039 1 64.12 78 ILE A N 1
ATOM 642 C CA . ILE A 1 78 ? -14.852 21.734 1.346 1 64.12 78 ILE A CA 1
ATOM 643 C C . ILE A 1 78 ? -13.328 21.734 1.449 1 64.12 78 ILE A C 1
ATOM 645 O O . ILE A 1 78 ? -12.742 22.469 2.238 1 64.12 78 ILE A O 1
ATOM 649 N N . SER A 1 79 ? -12.75 20.75 0.63 1 59.69 79 SER A N 1
ATOM 650 C CA . SER A 1 79 ? -11.297 20.672 0.664 1 59.69 79 SER A CA 1
ATOM 651 C C . SER A 1 79 ? -10.664 22 0.252 1 59.69 79 SER A C 1
ATOM 653 O O . SER A 1 79 ? -9.539 22.312 0.649 1 59.69 79 SER A O 1
ATOM 655 N N . LYS A 1 80 ? -11.375 22.688 -0.582 1 55.47 80 LYS A N 1
ATOM 656 C CA . LYS A 1 80 ? -10.914 24 -1.035 1 55.47 80 LYS A CA 1
ATOM 657 C C . LYS A 1 80 ? -11.25 25.078 -0.015 1 55.47 80 LYS A C 1
ATOM 659 O O . LYS A 1 80 ? -10.625 26.141 0.001 1 55.47 80 LYS A O 1
ATOM 664 N N . VAL A 1 81 ? -12.312 24.828 0.612 1 50.12 81 VAL A N 1
ATOM 665 C CA . VAL A 1 81 ? -12.719 25.859 1.552 1 50.12 81 VAL A CA 1
ATOM 666 C C . VAL A 1 81 ? -12.047 25.625 2.902 1 50.12 81 VAL A C 1
ATOM 668 O O . VAL A 1 81 ? -12.148 24.547 3.477 1 50.12 81 VAL A O 1
ATOM 671 N N . THR A 1 82 ? -10.906 26.172 3.023 1 49.19 82 THR A N 1
ATOM 672 C CA . THR A 1 82 ? -10.211 26.219 4.305 1 49.19 82 THR A CA 1
ATOM 673 C C . THR A 1 82 ? -11.203 26.219 5.461 1 49.19 82 THR A C 1
ATOM 675 O O . THR A 1 82 ? -12 27.156 5.602 1 49.19 82 THR A O 1
ATOM 678 N N . PRO A 1 83 ? -11.672 25.062 5.891 1 47.84 83 PRO A N 1
ATOM 679 C CA . PRO A 1 83 ? -12.555 25.328 7.031 1 47.84 83 PRO A CA 1
ATOM 680 C C . PRO A 1 83 ? -12.008 26.422 7.957 1 47.84 83 PRO A C 1
ATOM 682 O O . PRO A 1 83 ? -10.789 26.594 8.055 1 47.84 83 PRO A O 1
ATOM 685 N N . LYS A 1 84 ? -12.711 27.453 8.18 1 51.16 84 LYS A N 1
ATOM 686 C CA . LYS A 1 84 ? -12.43 28.344 9.305 1 51.16 84 LYS A CA 1
ATOM 687 C C . LYS A 1 84 ? -11.742 27.578 10.438 1 51.16 84 LYS A C 1
ATOM 689 O O . LYS A 1 84 ? -11.055 28.172 11.266 1 51.16 84 LYS A O 1
ATOM 694 N N . ASN A 1 85 ? -11.711 26.141 10.281 1 60.97 85 ASN A N 1
ATOM 695 C CA . ASN A 1 85 ? -11.297 25.375 11.461 1 60.97 85 ASN A CA 1
ATOM 696 C C . ASN A 1 85 ? -10.055 24.547 11.188 1 60.97 85 ASN A C 1
ATOM 698 O O . ASN A 1 85 ? -9.852 23.5 11.812 1 60.97 85 ASN A O 1
ATOM 702 N N . LYS A 1 86 ? -9.188 25.141 10.25 1 83.69 86 LYS A N 1
ATOM 703 C CA . LYS A 1 86 ? -7.926 24.422 10.094 1 83.69 86 LYS A CA 1
ATOM 704 C C . LYS A 1 86 ? -6.949 24.781 11.211 1 83.69 86 LYS A C 1
ATOM 706 O O . LYS A 1 86 ? -6.84 25.938 11.602 1 83.69 86 LYS A O 1
ATOM 711 N N . ILE A 1 87 ? -6.277 23.719 11.586 1 90.31 87 ILE A N 1
ATOM 712 C CA . ILE A 1 87 ? -5.418 23.938 12.742 1 90.31 87 ILE A CA 1
ATOM 713 C C . ILE A 1 87 ? -4.02 24.344 12.273 1 90.31 87 ILE A C 1
ATOM 715 O O . ILE A 1 87 ? -3.217 24.844 13.062 1 90.31 87 ILE A O 1
ATOM 719 N N . GLY A 1 88 ? -3.734 24.156 10.977 1 94.31 88 GLY A N 1
ATOM 720 C CA . GLY A 1 88 ? -2.432 24.5 10.422 1 94.31 88 GLY A CA 1
ATOM 721 C C . GLY A 1 88 ? -2.225 23.984 9.016 1 94.31 88 GLY A C 1
ATOM 722 O O . GLY A 1 88 ? -3.041 23.219 8.5 1 94.31 88 GLY A O 1
ATOM 723 N N . ARG A 1 89 ? -1.168 24.5 8.383 1 95.88 89 ARG A N 1
ATOM 724 C CA . ARG A 1 89 ? -0.789 24.094 7.035 1 95.88 89 ARG A CA 1
ATOM 725 C C . ARG A 1 89 ? 0.43 23.172 7.062 1 95.88 89 ARG A C 1
ATOM 727 O O . ARG A 1 89 ? 1.433 23.484 7.707 1 95.88 89 ARG A O 1
ATOM 734 N N . LEU A 1 90 ? 0.264 22.047 6.398 1 97.75 90 LEU A N 1
ATOM 735 C CA . LEU A 1 90 ? 1.333 21.062 6.324 1 97.75 90 LEU A CA 1
ATOM 736 C C . LEU A 1 90 ? 1.783 20.859 4.883 1 97.75 90 LEU A C 1
ATOM 738 O O . LEU A 1 90 ? 0.989 20.438 4.035 1 97.75 90 LEU A O 1
ATOM 742 N N . LEU A 1 91 ? 3.025 21.234 4.551 1 98.69 91 LEU A N 1
ATOM 743 C CA . LEU A 1 91 ? 3.656 20.938 3.27 1 98.69 91 LEU A CA 1
ATOM 744 C C . LEU A 1 91 ? 4.266 19.531 3.275 1 98.69 91 LEU A C 1
ATOM 746 O O . LEU A 1 91 ? 5.137 19.234 4.094 1 98.69 91 LEU A O 1
ATOM 750 N N . LEU A 1 92 ? 3.812 18.703 2.367 1 98.81 92 LEU A N 1
ATOM 751 C CA . LEU A 1 92 ? 4.172 17.281 2.402 1 98.81 92 LEU A CA 1
ATOM 752 C C . LEU A 1 92 ? 4.73 16.828 1.057 1 98.81 92 LEU A C 1
ATOM 754 O O . LEU A 1 92 ? 4.168 17.156 0.008 1 98.81 92 LEU A O 1
ATOM 758 N N . PHE A 1 93 ? 5.871 16.109 1.05 1 98.75 93 PHE A N 1
ATOM 759 C CA . PHE A 1 93 ? 6.414 15.609 -0.208 1 98.75 93 PHE A CA 1
ATOM 760 C C . PHE A 1 93 ? 7.453 14.523 0.045 1 98.75 93 PHE A C 1
ATOM 762 O O . PHE A 1 93 ? 7.98 14.414 1.152 1 98.75 93 PHE A O 1
ATOM 769 N N . SER A 1 94 ? 7.676 13.688 -0.933 1 98.19 94 SER A N 1
ATOM 770 C CA . SER A 1 94 ? 8.852 12.82 -0.96 1 98.19 94 SER A CA 1
ATOM 771 C C . SER A 1 94 ? 10.055 13.531 -1.568 1 98.19 94 SER A C 1
ATOM 773 O O . SER A 1 94 ? 9.938 14.164 -2.619 1 98.19 94 SER A O 1
ATOM 775 N N . VAL A 1 95 ? 11.133 13.414 -0.921 1 98.25 95 VAL A N 1
ATOM 776 C CA . VAL A 1 95 ? 12.297 14.227 -1.271 1 98.25 95 VAL A CA 1
ATOM 777 C C . VAL A 1 95 ? 12.844 13.781 -2.625 1 98.25 95 VAL A C 1
ATOM 779 O O . VAL A 1 95 ? 12.398 12.773 -3.184 1 98.25 95 VAL A O 1
ATOM 782 N N . CYS A 1 96 ? 13.781 14.555 -3.094 1 97.25 96 CYS A N 1
ATOM 783 C CA . CYS A 1 96 ? 14.391 14.328 -4.402 1 97.25 96 CYS A CA 1
ATOM 784 C C . CYS A 1 96 ? 14.945 12.914 -4.508 1 97.25 96 CYS A C 1
ATOM 786 O O . CYS A 1 96 ? 15.602 12.43 -3.582 1 97.25 96 CYS A O 1
ATOM 7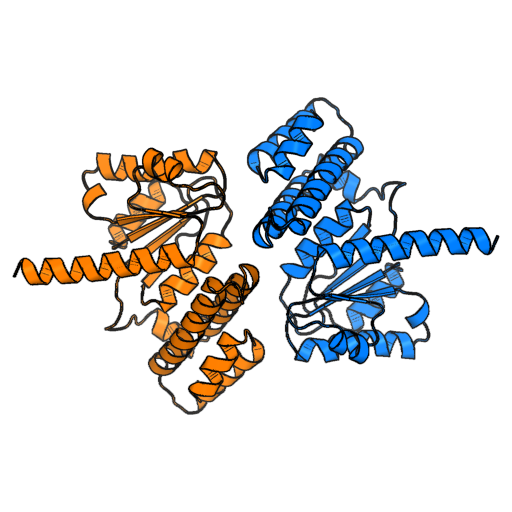88 N N . GLY A 1 97 ? 14.625 12.227 -5.609 1 92.38 97 GLY A N 1
ATOM 789 C CA . GLY A 1 97 ? 15.156 10.891 -5.848 1 92.38 97 GLY A CA 1
ATOM 790 C C . GLY A 1 97 ? 14.266 9.797 -5.297 1 92.38 97 GLY A C 1
ATOM 791 O O . GLY A 1 97 ? 14.508 8.609 -5.539 1 92.38 97 GLY A O 1
ATOM 792 N N . ASP A 1 98 ? 13.281 10.18 -4.52 1 93.06 98 ASP A N 1
ATOM 793 C CA . ASP A 1 98 ? 12.375 9.211 -3.928 1 93.06 98 ASP A CA 1
ATOM 794 C C . ASP A 1 98 ? 11 9.266 -4.59 1 93.06 98 ASP A C 1
ATOM 796 O O . ASP A 1 98 ? 10.336 10.305 -4.566 1 93.06 98 ASP A O 1
ATOM 800 N N . CYS A 1 99 ? 10.516 8.125 -5.129 1 89.75 99 CYS A N 1
ATOM 801 C CA . CYS A 1 99 ? 9.25 8.094 -5.859 1 89.75 99 CYS A CA 1
ATOM 802 C C . CYS A 1 99 ? 8.164 7.395 -5.051 1 89.75 99 CYS A C 1
ATOM 804 O O . CYS A 1 99 ? 7.031 7.258 -5.516 1 89.75 99 CYS A O 1
ATOM 806 N N . HIS A 1 100 ? 8.477 6.926 -3.996 1 88.94 100 HIS A N 1
ATOM 807 C CA . HIS A 1 100 ? 7.52 6.227 -3.146 1 88.94 100 HIS A CA 1
ATOM 808 C C . HIS A 1 100 ? 6.523 7.199 -2.523 1 88.94 100 HIS A C 1
ATOM 810 O O . HIS A 1 100 ? 6.898 8.305 -2.129 1 88.94 100 HIS A O 1
ATOM 816 N N . ASP A 1 101 ? 5.199 6.777 -2.445 1 92.25 101 ASP A N 1
ATOM 817 C CA . ASP A 1 101 ? 4.23 7.754 -1.962 1 92.25 101 ASP A CA 1
ATOM 818 C C . ASP A 1 101 ? 3.201 7.102 -1.043 1 92.25 101 ASP A C 1
ATOM 820 O O . ASP A 1 101 ? 2.311 7.777 -0.522 1 92.25 101 ASP A O 1
ATOM 824 N N . ILE A 1 102 ? 3.232 5.828 -0.826 1 89.19 102 ILE A N 1
ATOM 825 C CA . ILE A 1 102 ? 2.207 5.148 -0.045 1 89.19 102 ILE A CA 1
ATOM 826 C C . ILE A 1 102 ? 2.184 5.711 1.375 1 89.19 102 ILE A C 1
ATOM 828 O O . ILE A 1 102 ? 1.132 6.129 1.866 1 89.19 102 ILE A O 1
ATOM 832 N N . GLY A 1 103 ? 3.35 5.727 2.066 1 91.56 103 GLY A N 1
ATOM 833 C CA . GLY A 1 103 ? 3.457 6.246 3.422 1 91.56 103 GLY A CA 1
ATOM 834 C C . GLY A 1 103 ? 3.104 7.715 3.525 1 91.56 103 GLY A C 1
ATOM 835 O O . GLY A 1 103 ? 2.355 8.117 4.418 1 91.56 103 GLY A O 1
ATOM 836 N N . LYS A 1 104 ? 3.615 8.461 2.6 1 95.94 104 LYS A N 1
ATOM 837 C CA . LYS A 1 104 ? 3.312 9.883 2.537 1 95.94 104 LYS A CA 1
ATOM 838 C C . LYS A 1 104 ? 1.81 10.125 2.428 1 95.94 104 LYS A C 1
ATOM 840 O O . LYS A 1 104 ? 1.257 10.969 3.139 1 95.94 104 LYS A O 1
ATOM 845 N N . ASN A 1 105 ? 1.181 9.359 1.569 1 95.31 105 ASN A N 1
ATOM 846 C CA . ASN A 1 105 ? -0.238 9.578 1.307 1 95.31 105 ASN A CA 1
ATOM 847 C C . ASN A 1 105 ? -1.095 9.203 2.514 1 95.31 105 ASN A C 1
ATOM 849 O O . ASN A 1 105 ? -2.062 9.898 2.83 1 95.31 105 ASN A O 1
ATOM 853 N N . ILE A 1 106 ? -0.767 8.148 3.158 1 95 106 ILE A N 1
ATOM 854 C CA . ILE A 1 106 ? -1.54 7.742 4.324 1 95 106 ILE A CA 1
ATOM 855 C C . ILE A 1 106 ? -1.354 8.758 5.449 1 95 106 ILE A C 1
ATOM 857 O O . ILE A 1 106 ? -2.314 9.125 6.133 1 95 106 ILE A O 1
ATOM 861 N N . PHE A 1 107 ? -0.127 9.188 5.664 1 97.31 107 PHE A N 1
ATOM 862 C CA . PHE A 1 107 ? 0.123 10.25 6.633 1 97.31 107 PHE A CA 1
ATOM 863 C C . PHE A 1 107 ? -0.703 11.484 6.301 1 97.31 107 PHE A C 1
ATOM 865 O O . PHE A 1 107 ? -1.361 12.0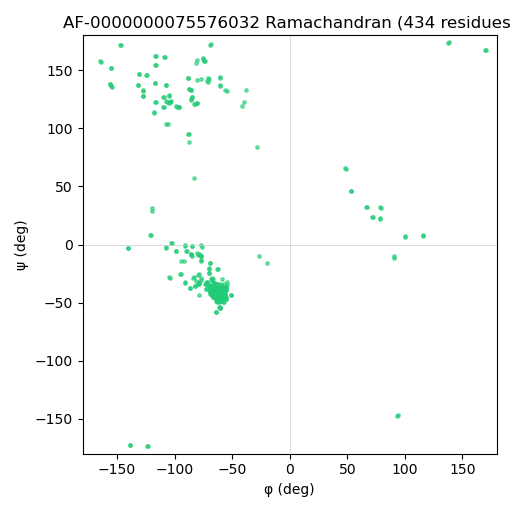55 7.176 1 97.31 107 PHE A O 1
ATOM 872 N N . GLY A 1 108 ? -0.688 11.883 5.027 1 97.19 108 GLY A N 1
ATOM 873 C CA . GLY A 1 108 ? -1.456 13.039 4.586 1 97.19 108 GLY A CA 1
ATOM 874 C C . GLY A 1 108 ? -2.941 12.906 4.855 1 97.19 108 GLY A C 1
ATOM 875 O O . GLY A 1 108 ? -3.586 13.859 5.297 1 97.19 108 GLY A O 1
ATOM 876 N N . SER A 1 109 ? -3.469 11.758 4.633 1 96.12 109 SER A N 1
ATOM 877 C CA . SER A 1 109 ? -4.895 11.523 4.836 1 96.12 109 SER A CA 1
ATOM 878 C C . SER A 1 109 ? -5.277 11.672 6.305 1 96.12 109 SER A C 1
ATOM 880 O O . SER A 1 109 ? -6.254 12.344 6.633 1 96.12 109 SER A O 1
ATOM 882 N N . PHE A 1 110 ? -4.5 11.109 7.176 1 96.94 110 PHE A N 1
ATOM 883 C CA . PHE A 1 110 ? -4.82 11.18 8.594 1 96.94 110 PHE A CA 1
ATOM 884 C C . PHE A 1 110 ? -4.551 12.578 9.148 1 96.94 110 PHE A C 1
ATOM 886 O O . PHE A 1 110 ? -5.266 13.047 10.031 1 96.94 110 PHE A O 1
ATOM 893 N N . ALA A 1 111 ? -3.541 13.227 8.625 1 96.88 111 ALA A N 1
ATOM 894 C CA . ALA A 1 111 ? -3.299 14.617 9.016 1 96.88 111 ALA A CA 1
ATOM 895 C C . ALA A 1 111 ? -4.453 15.516 8.586 1 96.88 111 ALA A C 1
ATOM 897 O O . ALA A 1 111 ? -4.863 16.406 9.328 1 96.88 111 ALA A O 1
ATOM 898 N N . LYS A 1 112 ? -4.902 15.281 7.375 1 94.31 112 LYS A N 1
ATOM 899 C CA . LYS A 1 112 ? -6.051 16.047 6.891 1 94.31 112 LYS A CA 1
ATOM 900 C C . LYS A 1 112 ? -7.254 15.867 7.816 1 94.31 112 LYS A C 1
ATOM 902 O O . LYS A 1 112 ? -7.918 16.844 8.164 1 94.31 112 LYS A O 1
ATOM 907 N N . THR A 1 113 ? -7.512 14.703 8.273 1 92.81 113 THR A N 1
ATOM 908 C CA . THR A 1 113 ? -8.641 14.438 9.164 1 92.81 113 THR A CA 1
ATOM 909 C C . THR A 1 113 ? -8.398 15.047 10.539 1 92.81 113 THR A C 1
ATOM 911 O O . THR A 1 113 ? -9.352 15.305 11.281 1 92.81 113 THR A O 1
ATOM 914 N N . ALA A 1 114 ? -7.133 15.219 10.836 1 93.19 114 ALA A N 1
ATOM 915 C CA . ALA A 1 114 ? -6.797 15.852 12.109 1 93.19 114 ALA A CA 1
ATOM 916 C C . ALA A 1 114 ? -7 17.359 12.047 1 93.19 114 ALA A C 1
ATOM 918 O O . ALA A 1 114 ? -6.879 18.062 13.055 1 93.19 114 ALA A O 1
ATOM 919 N N . GLY A 1 115 ? -7.246 17.906 10.836 1 91.5 115 GLY A N 1
ATOM 920 C CA . GLY A 1 115 ? -7.598 19.312 10.719 1 91.5 115 GLY A CA 1
ATOM 921 C C . GLY A 1 115 ? -6.57 20.125 9.945 1 91.5 115 GLY A C 1
ATOM 922 O O . GLY A 1 115 ? -6.695 21.344 9.828 1 91.5 115 GLY A O 1
ATOM 923 N N . PHE A 1 116 ? -5.613 19.438 9.359 1 95 116 PHE A N 1
ATOM 924 C CA . PHE A 1 116 ? -4.566 20.156 8.633 1 95 116 PHE A CA 1
ATOM 925 C C . PHE A 1 116 ? -4.977 20.391 7.184 1 95 116 PHE A C 1
ATOM 927 O O . PHE A 1 116 ? -5.629 19.531 6.574 1 95 116 PHE A O 1
ATOM 934 N N . GLU A 1 117 ? -4.59 21.531 6.699 1 93.62 117 GLU A N 1
ATOM 935 C CA . GLU A 1 117 ? -4.527 21.703 5.25 1 93.62 117 GLU A CA 1
ATOM 936 C C . GLU A 1 117 ? -3.248 21.109 4.676 1 93.62 117 GLU A C 1
ATOM 938 O O . GLU A 1 117 ? -2.145 21.516 5.035 1 93.62 117 GLU A O 1
ATOM 943 N N . ILE A 1 118 ? -3.422 20.203 3.777 1 96 118 ILE A N 1
ATOM 944 C CA . ILE A 1 118 ? -2.256 19.5 3.248 1 96 118 ILE A CA 1
ATOM 945 C C . ILE A 1 118 ? -1.918 20.031 1.859 1 96 118 ILE A C 1
ATOM 947 O O . ILE A 1 118 ? -2.775 20.062 0.973 1 96 118 ILE A O 1
ATOM 951 N N . ILE A 1 119 ? -0.791 20.484 1.703 1 96.88 119 ILE A N 1
ATOM 952 C CA . ILE A 1 119 ? -0.231 20.781 0.392 1 96.88 119 ILE A CA 1
ATOM 953 C C . ILE A 1 119 ? 0.802 19.734 0.009 1 96.88 119 ILE A C 1
ATOM 955 O O . ILE A 1 119 ? 1.928 19.75 0.513 1 96.88 119 ILE A O 1
ATOM 959 N N . ASP A 1 120 ? 0.395 18.875 -0.848 1 97.75 120 ASP A N 1
ATOM 960 C CA . ASP A 1 120 ? 1.234 17.766 -1.248 1 97.75 120 ASP A CA 1
ATOM 961 C C . ASP A 1 120 ? 1.952 18.047 -2.564 1 97.75 120 ASP A C 1
ATOM 963 O O . ASP A 1 120 ? 1.312 18.188 -3.607 1 97.75 120 ASP A O 1
ATOM 967 N N . LEU A 1 121 ? 3.293 18.062 -2.545 1 98.5 121 LEU A N 1
ATOM 968 C CA . LEU A 1 121 ? 4.059 18.406 -3.742 1 98.5 121 LEU A CA 1
ATOM 969 C C . LEU A 1 121 ? 4.348 17.156 -4.566 1 98.5 121 LEU A C 1
ATOM 971 O O . LEU A 1 121 ? 4.918 17.234 -5.656 1 98.5 121 LEU A O 1
ATOM 975 N N . GLY A 1 122 ? 3.982 16.047 -4.035 1 97.94 122 GLY A N 1
ATOM 976 C CA . GLY A 1 122 ? 4.203 14.805 -4.77 1 97.94 122 GLY A CA 1
ATOM 977 C C . GLY A 1 122 ? 5.512 14.125 -4.418 1 97.94 122 GLY A C 1
ATOM 978 O O . GLY A 1 122 ? 5.879 14.047 -3.242 1 97.94 122 GLY A O 1
ATOM 979 N N . THR A 1 123 ? 6.09 13.469 -5.395 1 97.31 123 THR A N 1
ATOM 980 C CA . THR A 1 123 ? 7.301 12.68 -5.188 1 97.31 123 THR A CA 1
ATOM 981 C C . THR A 1 123 ? 8.469 13.266 -5.988 1 97.31 123 THR A C 1
ATOM 983 O O . THR A 1 123 ? 8.258 14.07 -6.895 1 97.31 123 THR A O 1
ATOM 986 N N . ASP A 1 124 ? 9.641 12.836 -5.555 1 97.31 124 ASP A N 1
ATOM 987 C CA . ASP A 1 124 ? 10.852 13.273 -6.254 1 97.31 124 ASP A CA 1
ATOM 988 C C . ASP A 1 124 ? 10.906 14.789 -6.359 1 97.31 124 ASP A C 1
ATOM 990 O O . ASP A 1 124 ? 11.117 15.336 -7.445 1 97.31 124 ASP A O 1
ATOM 994 N N . VAL A 1 125 ? 10.641 15.492 -5.312 1 98.56 125 VAL A N 1
ATOM 995 C CA . VAL A 1 125 ? 10.539 16.953 -5.309 1 98.56 125 VAL A CA 1
ATOM 996 C C . VAL A 1 125 ? 11.93 17.562 -5.117 1 98.56 125 VAL A C 1
ATOM 998 O O . VAL A 1 125 ? 12.609 17.266 -4.133 1 98.56 125 VAL A O 1
ATOM 1001 N N . SER A 1 126 ? 12.305 18.375 -5.969 1 98.19 126 SER A N 1
ATOM 1002 C CA . SER A 1 126 ? 13.625 18.984 -5.914 1 98.19 126 SER A CA 1
ATOM 1003 C C . SER A 1 126 ? 13.695 20.062 -4.828 1 98.19 126 SER A C 1
ATOM 1005 O O . SER A 1 126 ? 12.664 20.578 -4.398 1 98.19 126 SER A O 1
ATOM 1007 N N . LEU A 1 127 ? 14.945 20.375 -4.426 1 98.12 127 LEU A N 1
ATOM 1008 C CA . LEU A 1 127 ? 15.172 21.438 -3.447 1 98.12 127 LEU A CA 1
ATOM 1009 C C . LEU A 1 127 ? 14.578 22.75 -3.93 1 98.12 127 LEU A C 1
ATOM 1011 O O . LEU A 1 127 ? 13.977 23.5 -3.145 1 98.12 127 LEU A O 1
ATOM 1015 N N . PHE A 1 128 ? 14.711 22.984 -5.184 1 98.06 128 PHE A N 1
ATOM 1016 C CA . PHE A 1 128 ? 14.188 24.219 -5.773 1 98.06 128 PHE A CA 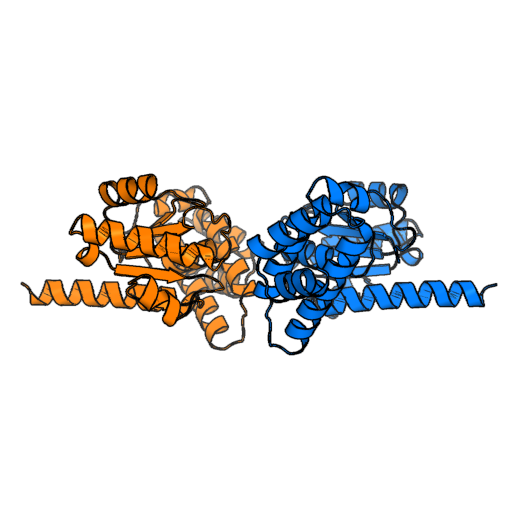1
ATOM 1017 C C . PHE A 1 128 ? 12.672 24.281 -5.625 1 98.06 128 PHE A C 1
ATOM 1019 O O . PHE A 1 128 ? 12.133 25.297 -5.195 1 98.06 128 PHE A O 1
ATOM 1026 N N . GLN A 1 129 ? 11.961 23.25 -5.941 1 98.5 129 GLN A N 1
ATOM 1027 C CA . GLN A 1 129 ? 10.508 23.188 -5.816 1 98.5 129 GLN A CA 1
ATOM 1028 C C . GLN A 1 129 ? 10.07 23.375 -4.367 1 98.5 129 GLN A C 1
ATOM 1030 O O . GLN A 1 129 ? 9.062 24.031 -4.102 1 98.5 129 GLN A O 1
ATOM 1035 N N . VAL A 1 130 ? 10.836 22.797 -3.479 1 98.5 130 VAL A N 1
ATOM 1036 C CA . VAL A 1 130 ? 10.523 22.891 -2.057 1 98.5 130 VAL A CA 1
ATOM 1037 C C . VAL A 1 130 ? 10.594 24.359 -1.609 1 98.5 130 VAL A C 1
ATOM 1039 O O . VAL A 1 130 ? 9.664 24.859 -0.968 1 98.5 130 VAL A O 1
ATOM 1042 N N . MET A 1 131 ? 11.672 25.047 -1.969 1 98.12 131 MET A N 1
ATOM 1043 C CA . MET A 1 131 ? 11.867 26.422 -1.539 1 98.12 131 MET A CA 1
ATOM 1044 C C . MET A 1 131 ? 10.805 27.344 -2.143 1 98.12 131 MET A C 1
ATOM 1046 O O . MET A 1 131 ? 10.289 28.234 -1.467 1 98.12 131 MET A O 1
ATOM 1050 N N . GLU A 1 132 ? 10.484 27.078 -3.385 1 98.12 132 GLU A N 1
ATOM 1051 C CA . GLU A 1 132 ? 9.422 27.844 -4.023 1 98.12 132 GLU A CA 1
ATOM 1052 C C . GLU A 1 132 ? 8.086 27.641 -3.303 1 98.12 132 GLU A C 1
ATOM 1054 O O . GLU A 1 132 ? 7.363 28.609 -3.051 1 98.12 132 GLU A O 1
ATOM 1059 N N . ALA A 1 133 ? 7.82 26.469 -2.963 1 98.19 133 ALA A N 1
ATOM 1060 C CA . ALA A 1 133 ? 6.559 26.141 -2.307 1 98.19 133 ALA A CA 1
ATOM 1061 C C . ALA A 1 133 ? 6.48 26.781 -0.922 1 98.19 133 ALA A C 1
ATOM 1063 O O . ALA A 1 133 ? 5.422 27.266 -0.514 1 98.19 133 ALA A O 1
ATOM 1064 N N . ILE A 1 134 ? 7.543 26.719 -0.178 1 97.56 134 ILE A N 1
ATOM 1065 C CA . ILE A 1 134 ? 7.578 27.281 1.167 1 97.56 134 ILE A CA 1
ATOM 1066 C C . ILE A 1 134 ? 7.25 28.781 1.111 1 97.56 134 ILE A C 1
ATOM 1068 O O . ILE A 1 134 ? 6.52 29.281 1.961 1 97.56 134 ILE A O 1
ATOM 1072 N N . GLU A 1 135 ? 7.785 29.438 0.124 1 95.75 135 GLU A N 1
ATOM 1073 C CA . GLU A 1 135 ? 7.57 30.875 -0.034 1 95.75 135 GLU A CA 1
ATOM 1074 C C . GLU A 1 135 ? 6.109 31.188 -0.352 1 95.75 135 GLU A C 1
ATOM 1076 O O . GLU A 1 135 ? 5.562 32.188 0.116 1 95.75 135 GLU A O 1
ATOM 1081 N N . THR A 1 136 ? 5.512 30.328 -1.093 1 96 136 THR A N 1
ATOM 1082 C CA . THR A 1 136 ? 4.148 30.562 -1.554 1 96 136 THR A CA 1
ATOM 1083 C C . THR A 1 136 ? 3.137 30.062 -0.526 1 96 136 THR A C 1
ATOM 1085 O O . THR A 1 136 ? 2.146 30.75 -0.241 1 96 136 THR A O 1
ATOM 1088 N N . VAL A 1 137 ? 3.377 28.984 0.117 1 94.94 137 VAL A N 1
ATOM 1089 C CA . VAL A 1 137 ? 2.41 28.281 0.959 1 94.94 137 VAL A CA 1
ATOM 1090 C C . VAL A 1 137 ? 2.51 28.797 2.393 1 94.94 137 VAL A C 1
ATOM 1092 O O . VAL A 1 137 ? 1.507 28.859 3.109 1 94.94 137 VAL A O 1
ATOM 1095 N N . LYS A 1 138 ? 3.736 29.156 2.756 1 94.38 138 LYS A N 1
ATOM 1096 C CA . LYS A 1 138 ? 4.016 29.547 4.133 1 94.38 138 LYS A CA 1
ATOM 1097 C C . LYS A 1 138 ? 3.445 28.531 5.121 1 94.38 138 LYS A C 1
ATOM 1099 O O . LYS A 1 138 ? 2.621 28.875 5.969 1 94.38 138 LYS A O 1
ATOM 1104 N N . PRO A 1 139 ? 3.965 27.312 5.09 1 97.56 139 PRO A N 1
ATOM 1105 C CA . PRO A 1 139 ? 3.422 26.25 5.938 1 97.56 139 PRO A CA 1
ATOM 1106 C C . PRO A 1 139 ? 3.799 26.422 7.406 1 97.56 139 PRO A C 1
ATOM 1108 O O . PRO A 1 139 ? 4.719 27.172 7.734 1 97.56 139 PRO A O 1
ATOM 1111 N N . ASP A 1 140 ? 3.008 25.797 8.25 1 97.06 140 ASP A N 1
ATOM 1112 C CA . ASP A 1 140 ? 3.365 25.688 9.656 1 97.06 140 ASP A CA 1
ATOM 1113 C C . ASP A 1 140 ? 4.332 24.531 9.898 1 97.06 140 ASP A C 1
ATOM 1115 O O . ASP A 1 140 ? 5.211 24.625 10.758 1 97.06 140 ASP A O 1
ATOM 1119 N N . ILE A 1 141 ? 4.129 23.484 9.156 1 98.56 141 ILE A N 1
ATOM 1120 C CA . ILE A 1 141 ? 4.906 22.266 9.281 1 98.56 141 ILE A CA 1
ATOM 1121 C C . ILE A 1 141 ? 5.379 21.797 7.906 1 98.56 141 ILE A C 1
ATOM 1123 O O . ILE A 1 141 ? 4.629 21.875 6.93 1 98.56 141 ILE A O 1
ATOM 1127 N N . ILE A 1 142 ? 6.602 21.375 7.812 1 98.88 142 ILE A N 1
ATOM 1128 C CA . ILE A 1 142 ? 7.148 20.75 6.621 1 98.88 142 ILE A CA 1
ATOM 1129 C C . ILE A 1 142 ? 7.383 19.266 6.891 1 98.88 142 ILE A C 1
ATOM 1131 O O . ILE A 1 142 ? 8.133 18.906 7.801 1 98.88 142 ILE A O 1
ATOM 1135 N N . GLY A 1 143 ? 6.695 18.438 6.137 1 98.88 143 GLY A N 1
ATOM 1136 C CA . GLY A 1 143 ? 6.852 16.984 6.234 1 98.88 143 GLY A CA 1
ATOM 1137 C C . GLY A 1 143 ? 7.645 16.391 5.086 1 98.88 143 GLY A C 1
ATOM 1138 O O . GLY A 1 143 ? 7.254 16.516 3.926 1 98.88 143 GLY A O 1
ATOM 1139 N N . LEU A 1 144 ? 8.719 15.734 5.402 1 98.81 144 LEU A N 1
ATOM 1140 C CA . LEU A 1 144 ? 9.586 15.109 4.414 1 98.81 144 LEU A CA 1
ATOM 1141 C C . LEU A 1 144 ? 9.477 13.586 4.469 1 98.81 144 LEU A C 1
ATOM 1143 O O . LEU A 1 144 ? 9.633 12.992 5.535 1 98.81 144 LEU A O 1
ATOM 1147 N N . SER A 1 145 ? 9.203 12.984 3.318 1 97.94 145 SER A N 1
ATOM 1148 C CA . SER A 1 145 ? 9.141 11.531 3.207 1 97.94 145 SER A CA 1
ATOM 1149 C C . SER A 1 145 ? 10.352 10.984 2.455 1 97.94 145 SER A C 1
ATOM 1151 O O . SER A 1 145 ? 10.805 11.578 1.477 1 97.94 145 SER A O 1
ATOM 1153 N N . GLY A 1 146 ? 10.914 9.922 2.938 1 94.56 146 GLY A N 1
ATOM 1154 C CA . GLY A 1 146 ? 12.008 9.211 2.293 1 94.56 146 GLY A CA 1
ATOM 1155 C C . GLY A 1 146 ? 12.078 7.746 2.689 1 94.56 146 GLY A C 1
ATOM 1156 O O . GLY A 1 146 ? 12.055 7.418 3.877 1 94.56 146 GLY A O 1
ATOM 1157 N N . MET A 1 147 ? 12.266 6.91 1.773 1 88.44 147 MET A N 1
ATOM 1158 C CA . MET A 1 147 ? 12.18 5.477 2.027 1 88.44 147 MET A CA 1
ATOM 1159 C C . MET A 1 147 ? 13.562 4.848 2.094 1 88.44 147 MET A C 1
ATOM 1161 O O . MET A 1 147 ? 13.758 3.836 2.766 1 88.44 147 MET A O 1
ATOM 1165 N N . GLN A 1 148 ? 14.5 5.402 1.402 1 87 148 GLN A N 1
ATOM 1166 C CA . GLN A 1 148 ? 15.82 4.801 1.3 1 87 148 GLN A CA 1
ATOM 1167 C C . GLN A 1 148 ? 16.859 5.598 2.094 1 87 148 GLN A C 1
ATOM 1169 O O . GLN A 1 148 ? 16.625 6.766 2.42 1 87 148 GLN A O 1
ATOM 1174 N N . GLN A 1 149 ? 17.906 4.953 2.352 1 87.38 149 GLN A N 1
ATOM 1175 C CA . GLN A 1 149 ? 18.938 5.559 3.182 1 87.38 149 GLN A CA 1
ATOM 1176 C C . GLN A 1 149 ? 19.438 6.859 2.564 1 87.38 149 GLN A C 1
ATOM 1178 O O . GLN A 1 149 ? 19.656 7.848 3.271 1 87.38 149 GLN A O 1
ATOM 1183 N N . GLU A 1 150 ? 19.609 6.816 1.293 1 90.56 150 GLU A N 1
ATOM 1184 C CA . GLU A 1 150 ? 20.156 7.984 0.614 1 90.56 150 GLU A CA 1
ATOM 1185 C C . GLU A 1 150 ? 19.234 9.195 0.752 1 90.56 150 GLU A C 1
ATOM 1187 O O . GLU A 1 150 ? 19.688 10.336 0.61 1 90.56 150 GLU A O 1
ATOM 1192 N N . THR A 1 151 ? 17.984 8.945 1.029 1 94.81 151 THR A N 1
ATOM 1193 C CA . THR A 1 151 ? 17.031 10.047 1.127 1 94.81 151 THR A CA 1
ATOM 1194 C C . THR A 1 151 ? 17.312 10.883 2.375 1 94.81 151 THR A C 1
ATOM 1196 O O . THR A 1 151 ? 16.875 12.031 2.463 1 94.81 151 THR A O 1
ATOM 1199 N N . ILE A 1 152 ? 17.984 10.328 3.346 1 96.31 152 ILE A N 1
ATOM 1200 C CA . ILE A 1 152 ? 18.312 11.055 4.566 1 96.31 152 ILE A CA 1
ATOM 1201 C C . ILE A 1 152 ? 19.156 12.281 4.227 1 96.31 152 ILE A C 1
ATOM 1203 O O . ILE A 1 152 ? 18.938 13.367 4.773 1 96.31 152 ILE A O 1
ATOM 1207 N N . TYR A 1 153 ? 20.047 12.125 3.27 1 96.62 153 TYR A N 1
ATOM 1208 C CA . TYR A 1 153 ? 20.891 13.242 2.865 1 96.62 153 TYR A CA 1
ATOM 1209 C C . TYR A 1 153 ? 20.078 14.297 2.123 1 96.62 153 TYR A C 1
ATOM 1211 O O . TYR A 1 153 ? 20.359 15.492 2.24 1 96.62 153 TYR A O 1
ATOM 1219 N N . GLU A 1 154 ? 19.109 13.836 1.348 1 97.81 154 GLU A N 1
ATOM 1220 C CA . GLU A 1 154 ? 18.234 14.766 0.646 1 97.81 154 GLU A CA 1
ATOM 1221 C C . GLU A 1 154 ? 17.359 15.547 1.627 1 97.81 154 GLU A C 1
ATOM 1223 O O . GLU A 1 154 ? 17.094 16.734 1.421 1 97.81 154 GLU A O 1
ATOM 1228 N N . MET A 1 155 ? 16.922 14.898 2.672 1 98.62 155 MET A N 1
ATOM 1229 C CA . MET A 1 155 ? 16.188 15.57 3.729 1 98.62 155 MET A CA 1
ATOM 1230 C C . MET A 1 155 ? 17.047 16.609 4.426 1 98.62 155 MET A C 1
ATOM 1232 O O . MET A 1 155 ? 16.594 17.734 4.695 1 98.62 155 MET A O 1
ATOM 1236 N N . ARG A 1 156 ? 18.266 16.172 4.691 1 98.69 156 ARG A N 1
ATOM 1237 C CA . ARG A 1 156 ? 19.203 17.109 5.332 1 98.69 156 ARG A CA 1
ATOM 1238 C C . ARG A 1 156 ? 19.438 18.328 4.465 1 98.69 156 ARG A C 1
ATOM 1240 O O . ARG A 1 156 ? 19.531 19.453 4.977 1 98.69 156 ARG A O 1
ATOM 1247 N N . ALA A 1 157 ? 19.531 18.141 3.176 1 98.62 157 ALA A N 1
ATOM 1248 C CA . ALA A 1 157 ? 19.734 19.266 2.254 1 98.62 157 ALA A CA 1
ATOM 1249 C C . ALA A 1 157 ? 18.609 20.297 2.387 1 98.62 157 ALA A C 1
ATOM 1251 O O . ALA A 1 157 ? 18.859 21.5 2.33 1 98.62 157 ALA A O 1
ATOM 1252 N N . VAL A 1 158 ? 17.406 19.828 2.539 1 98.75 158 VAL A N 1
ATOM 1253 C CA . VAL A 1 158 ? 16.266 20.734 2.707 1 98.75 158 VAL A CA 1
ATOM 1254 C C . VAL A 1 158 ? 16.453 21.562 3.975 1 98.75 158 VAL A C 1
ATOM 1256 O O . VAL A 1 158 ? 16.328 22.781 3.941 1 98.75 158 VAL A O 1
ATOM 1259 N N . VAL A 1 159 ? 16.766 20.891 5.062 1 98.75 159 VAL A N 1
ATOM 1260 C CA . VAL A 1 159 ? 16.891 21.578 6.344 1 98.75 159 VAL A CA 1
ATOM 1261 C C . VAL A 1 159 ? 18.078 22.547 6.301 1 98.75 159 VAL A C 1
ATOM 1263 O O . VAL A 1 159 ? 18 23.672 6.797 1 98.75 159 VAL A O 1
ATOM 1266 N N . CYS A 1 160 ? 19.188 22.078 5.734 1 98.69 160 CYS A N 1
ATOM 1267 C CA . CYS A 1 160 ? 20.359 22.938 5.602 1 98.69 160 CYS A CA 1
ATOM 1268 C C . CYS A 1 160 ? 20.031 24.203 4.82 1 98.69 160 CYS A C 1
ATOM 1270 O O . CYS A 1 160 ? 20.5 25.297 5.164 1 98.69 160 CYS A O 1
ATOM 1272 N N . GLU A 1 161 ? 19.281 24.047 3.773 1 98.56 161 GLU A N 1
ATOM 1273 C CA . GLU A 1 161 ? 18.891 25.219 2.98 1 98.56 161 GLU A CA 1
ATOM 1274 C C . GLU A 1 161 ? 18.047 26.188 3.797 1 98.56 161 GLU A C 1
ATOM 1276 O O . GLU A 1 161 ? 18.188 27.406 3.68 1 98.56 161 GLU A O 1
ATOM 1281 N N . LEU A 1 162 ? 17.156 25.703 4.625 1 98.44 162 LEU A N 1
ATOM 1282 C CA . LEU A 1 162 ? 16.375 26.547 5.516 1 98.44 162 LEU A CA 1
ATOM 1283 C C . LEU A 1 162 ? 17.281 27.328 6.465 1 98.44 162 LEU A C 1
ATOM 1285 O O . LEU A 1 162 ? 17.047 28.516 6.707 1 98.44 162 LEU A O 1
ATOM 1289 N N . VAL A 1 163 ? 18.281 26.641 6.992 1 98.31 163 VAL A N 1
ATOM 1290 C CA . VAL A 1 163 ? 19.234 27.281 7.898 1 98.31 163 VAL A CA 1
ATOM 1291 C C . VAL A 1 163 ? 20.016 28.359 7.156 1 98.31 163 VAL A C 1
ATOM 1293 O O . VAL A 1 163 ? 20.156 29.484 7.652 1 98.31 163 VAL A O 1
ATOM 1296 N N . ASN A 1 164 ? 20.453 27.984 5.984 1 98.19 164 ASN A N 1
ATOM 1297 C CA . ASN A 1 164 ? 21.234 28.906 5.172 1 98.19 164 ASN A CA 1
ATOM 1298 C C . ASN A 1 164 ? 20.438 30.188 4.879 1 98.19 164 ASN A C 1
ATOM 1300 O O . ASN A 1 164 ? 21.016 31.266 4.805 1 98.19 164 ASN A O 1
ATOM 1304 N N . ARG A 1 165 ? 19.172 30.031 4.711 1 97.12 165 ARG A N 1
ATOM 1305 C CA . ARG A 1 165 ? 18.312 31.172 4.387 1 97.12 165 ARG A CA 1
ATOM 1306 C C . ARG A 1 165 ? 17.859 31.891 5.652 1 97.12 165 ARG A C 1
ATOM 1308 O O . ARG A 1 165 ? 17.172 32.906 5.574 1 97.12 165 ARG A O 1
ATOM 1315 N N . GLY A 1 166 ? 18.141 31.328 6.781 1 97.5 166 GLY A N 1
ATOM 1316 C CA . GLY A 1 166 ? 17.812 31.953 8.047 1 97.5 166 GLY A CA 1
ATOM 1317 C C . GLY A 1 166 ? 16.344 31.797 8.422 1 97.5 166 GLY A C 1
ATOM 1318 O O . GLY A 1 166 ? 15.797 32.594 9.18 1 97.5 166 GLY A O 1
ATOM 1319 N N . ILE A 1 167 ? 15.688 30.766 7.844 1 97.62 167 ILE A N 1
ATOM 1320 C CA . ILE A 1 167 ? 14.25 30.672 8.062 1 97.62 167 ILE A CA 1
ATOM 1321 C C . ILE A 1 167 ? 13.914 29.328 8.711 1 97.62 167 ILE A C 1
ATOM 1323 O O . ILE A 1 167 ? 12.742 28.953 8.828 1 97.62 167 ILE A O 1
ATOM 1327 N N . ARG A 1 168 ? 14.891 28.5 9.141 1 97.69 168 ARG A N 1
ATOM 1328 C CA . ARG A 1 168 ? 14.672 27.156 9.695 1 97.69 168 ARG A CA 1
ATOM 1329 C C . ARG A 1 168 ? 13.734 27.203 10.898 1 97.69 168 ARG A C 1
ATOM 1331 O O . ARG A 1 168 ? 12.883 26.328 11.055 1 97.69 168 ARG A O 1
ATOM 1338 N N . ASP A 1 169 ? 13.836 28.234 11.703 1 96.12 169 ASP A N 1
ATOM 1339 C CA . ASP A 1 169 ? 13.117 28.297 12.969 1 96.12 169 ASP A CA 1
ATOM 1340 C C . ASP A 1 169 ? 11.664 28.719 12.758 1 96.12 169 ASP A C 1
ATOM 1342 O O . ASP A 1 169 ? 10.844 28.625 13.672 1 96.12 169 ASP A O 1
ATOM 1346 N N . ASN A 1 170 ? 11.352 29.094 11.531 1 96.44 170 ASN A N 1
ATOM 1347 C CA . ASN A 1 170 ? 9.984 29.484 11.211 1 96.44 170 ASN A CA 1
ATOM 1348 C C . ASN A 1 170 ? 9.07 28.266 11.062 1 96.44 170 ASN A C 1
ATOM 1350 O O . ASN A 1 170 ? 7.848 28.406 11.062 1 96.44 170 ASN A O 1
ATOM 1354 N N . TYR A 1 171 ? 9.68 27.109 10.961 1 97.31 171 TYR A N 1
ATOM 1355 C CA . TYR A 1 171 ? 8.898 25.938 10.602 1 97.31 171 TYR A CA 1
ATOM 1356 C C . TYR A 1 171 ? 9.195 24.781 11.555 1 97.31 171 TYR A C 1
ATOM 1358 O O . TYR A 1 171 ? 10.312 24.656 12.055 1 97.31 171 TYR A O 1
ATOM 1366 N N . ARG A 1 172 ? 8.195 23.984 11.805 1 98.5 172 ARG A N 1
ATOM 1367 C CA . ARG A 1 172 ? 8.422 22.641 12.352 1 98.5 172 ARG A CA 1
ATOM 1368 C C . ARG A 1 172 ? 8.664 21.625 11.242 1 98.5 172 ARG A C 1
ATOM 1370 O O . ARG A 1 172 ? 7.953 21.609 10.234 1 98.5 172 ARG A O 1
ATOM 1377 N N . VAL A 1 173 ? 9.688 20.797 11.406 1 98.88 173 VAL A N 1
ATOM 1378 C CA . VAL A 1 173 ? 10.055 19.828 10.383 1 98.88 173 VAL A CA 1
ATOM 1379 C C . VAL A 1 173 ? 9.875 18.422 10.922 1 98.88 173 VAL A C 1
ATOM 1381 O O . VAL A 1 173 ? 10.438 18.062 11.961 1 98.88 173 VAL A O 1
ATOM 1384 N N . ILE A 1 174 ? 9.07 17.641 10.258 1 98.88 174 ILE A N 1
ATOM 1385 C CA . ILE A 1 174 ? 8.883 16.219 10.578 1 98.88 174 ILE A CA 1
ATOM 1386 C C . ILE A 1 174 ? 9.336 15.367 9.398 1 98.88 174 ILE A C 1
ATOM 1388 O O . ILE A 1 174 ? 9.109 15.719 8.242 1 98.88 174 ILE A O 1
ATOM 1392 N N . ILE A 1 175 ? 10.023 14.25 9.695 1 98.81 175 ILE A N 1
ATOM 1393 C CA . ILE A 1 175 ? 10.477 13.352 8.641 1 98.81 175 ILE A CA 1
ATOM 1394 C C . ILE A 1 175 ? 9.953 11.938 8.906 1 98.81 175 ILE A C 1
ATOM 1396 O O . ILE A 1 175 ? 9.766 11.547 10.062 1 98.81 175 ILE A O 1
ATOM 1400 N N . GLY A 1 176 ? 9.664 11.242 7.852 1 96.94 176 GLY A N 1
ATOM 1401 C CA . GLY A 1 176 ? 9.18 9.875 7.949 1 96.94 176 GLY A CA 1
ATOM 1402 C C . GLY A 1 176 ? 9.633 8.992 6.797 1 96.94 176 GLY A C 1
ATOM 1403 O O . GLY A 1 176 ? 10.203 9.492 5.816 1 96.94 176 GLY A O 1
ATOM 1404 N N . GLY A 1 177 ? 9.328 7.699 6.984 1 91.44 177 GLY A N 1
ATOM 1405 C CA . GLY A 1 177 ? 9.711 6.684 6.016 1 91.44 177 GLY A CA 1
ATOM 1406 C C . GLY A 1 177 ? 10.25 5.418 6.66 1 91.44 177 GLY A C 1
ATOM 1407 O O . GLY A 1 177 ? 10.516 5.395 7.867 1 91.44 177 GLY A O 1
ATOM 1408 N N . ALA A 1 178 ? 10.5 4.406 5.852 1 82.88 178 ALA A N 1
ATOM 1409 C CA . ALA A 1 178 ? 10.852 3.074 6.34 1 82.88 178 ALA A CA 1
ATOM 1410 C C . ALA A 1 178 ? 12.219 3.078 7.02 1 82.88 178 ALA A C 1
ATOM 1412 O O . ALA A 1 178 ? 12.445 2.324 7.969 1 82.88 178 ALA A O 1
ATOM 1413 N N . VAL A 1 179 ? 13.125 3.904 6.637 1 84.69 179 VAL A N 1
ATOM 1414 C CA . VAL A 1 179 ? 14.492 3.865 7.141 1 84.69 179 VAL A CA 1
ATOM 1415 C C . VAL A 1 179 ? 14.695 4.965 8.18 1 84.69 179 VAL A C 1
ATOM 1417 O O . VAL A 1 179 ? 15.805 5.156 8.688 1 84.69 179 VAL A O 1
ATOM 1420 N N . ILE A 1 180 ? 13.648 5.707 8.461 1 93.81 180 ILE A N 1
ATOM 1421 C CA . ILE A 1 180 ? 13.758 6.883 9.32 1 93.81 180 ILE A CA 1
ATOM 1422 C C . ILE A 1 180 ? 13.648 6.465 10.781 1 93.81 180 ILE A C 1
ATOM 1424 O O . ILE A 1 180 ? 12.742 5.719 11.156 1 93.81 180 ILE A O 1
ATOM 1428 N N . ASP A 1 181 ? 14.625 6.867 11.57 1 93.75 181 ASP A N 1
ATOM 1429 C CA . ASP A 1 181 ? 14.633 6.703 13.023 1 93.75 181 ASP A CA 1
ATOM 1430 C C . ASP A 1 181 ? 15.172 7.953 13.711 1 93.75 181 ASP A C 1
ATOM 1432 O O . ASP A 1 181 ? 15.305 9.008 13.086 1 93.75 181 ASP A O 1
ATOM 1436 N N . GLU A 1 182 ? 15.367 7.848 15 1 95.5 182 GLU A N 1
ATOM 1437 C CA . GLU A 1 182 ? 15.828 9 15.781 1 95.5 182 GLU A CA 1
ATOM 1438 C C . GLU A 1 182 ? 17.172 9.492 15.273 1 95.5 182 GLU A C 1
ATOM 1440 O O . GLU A 1 182 ? 17.406 10.703 15.195 1 95.5 182 GLU A O 1
ATOM 1445 N N . LYS A 1 183 ? 18.016 8.547 14.922 1 96.62 183 LYS A N 1
ATOM 1446 C CA . LYS A 1 183 ? 19.344 8.914 14.414 1 96.62 183 LYS A CA 1
ATOM 1447 C C . LYS A 1 183 ? 19.234 9.711 13.117 1 96.62 183 LYS A C 1
ATOM 1449 O O . LYS A 1 183 ? 19.906 10.719 12.938 1 96.62 183 LYS A O 1
ATOM 1454 N N . ALA A 1 184 ? 18.406 9.234 12.25 1 97.25 184 ALA A N 1
ATOM 1455 C CA . ALA A 1 184 ? 18.156 9.969 11.008 1 97.25 184 ALA A CA 1
ATOM 1456 C C . ALA A 1 184 ? 17.656 11.383 11.305 1 97.25 184 ALA A C 1
ATOM 1458 O O . ALA A 1 184 ? 18.062 12.336 10.633 1 97.25 184 ALA A O 1
ATOM 1459 N N . GLY A 1 185 ? 16.75 11.492 12.297 1 98.38 185 GLY A N 1
ATOM 1460 C CA . GLY A 1 185 ? 16.25 12.805 12.695 1 98.38 185 GLY A CA 1
ATOM 1461 C C . GLY A 1 185 ? 17.359 13.758 13.102 1 98.38 185 GLY A C 1
ATOM 1462 O O . GLY A 1 185 ? 17.344 14.93 12.734 1 98.38 185 GLY A O 1
ATOM 1463 N N . GLN A 1 186 ? 18.297 13.273 13.836 1 98 186 GLN A N 1
ATOM 1464 C CA . GLN A 1 186 ? 19.422 14.078 14.289 1 98 186 GLN A CA 1
ATOM 1465 C C . GLN A 1 186 ? 20.297 14.508 13.117 1 98 186 GLN A C 1
ATOM 1467 O O . GLN A 1 186 ? 20.688 15.672 13.016 1 98 186 GLN A O 1
ATOM 1472 N N . ILE A 1 187 ? 20.516 13.539 12.266 1 98.12 187 ILE A N 1
ATOM 1473 C CA . ILE A 1 187 ? 21.344 13.82 11.094 1 98.12 187 ILE A CA 1
ATOM 1474 C C . ILE A 1 187 ? 20.688 14.898 10.242 1 98.12 187 ILE A C 1
ATOM 1476 O O . ILE A 1 187 ? 21.344 15.836 9.781 1 98.12 187 ILE A O 1
ATOM 1480 N N . VAL A 1 188 ? 19.438 14.859 10.055 1 98.56 188 VAL A N 1
ATOM 1481 C CA . VAL A 1 188 ? 18.672 15.75 9.188 1 98.56 188 VAL A CA 1
ATOM 1482 C C . VAL A 1 188 ? 18.484 17.109 9.875 1 98.56 188 VAL A C 1
ATOM 1484 O O . VAL A 1 188 ? 18.453 18.141 9.211 1 98.56 188 VAL A O 1
ATOM 1487 N N . GLY A 1 189 ? 18.453 17.109 11.18 1 98.5 189 GLY A N 1
ATOM 1488 C CA . GLY A 1 189 ? 18.062 18.297 11.93 1 98.5 189 GLY A CA 1
ATOM 1489 C C . GLY A 1 189 ? 16.578 18.531 11.977 1 98.5 189 GLY A C 1
ATOM 1490 O O . GLY A 1 189 ? 16.109 19.672 11.945 1 98.5 189 GLY A O 1
ATOM 1491 N N . ALA A 1 190 ? 15.812 17.5 11.977 1 98.75 190 ALA A N 1
ATOM 1492 C CA . ALA A 1 190 ? 14.352 17.562 12.047 1 98.75 190 ALA A CA 1
ATOM 1493 C C . ALA A 1 190 ? 13.875 17.75 13.484 1 98.75 190 ALA A C 1
ATOM 1495 O O . ALA A 1 190 ? 14.609 17.469 14.43 1 98.75 190 ALA A O 1
ATOM 1496 N N . ASP A 1 191 ? 12.695 18.281 13.609 1 98.62 191 ASP A N 1
ATOM 1497 C CA . ASP A 1 191 ? 12.117 18.438 14.938 1 98.62 191 ASP A CA 1
ATOM 1498 C C . ASP A 1 191 ? 11.539 17.109 15.445 1 98.62 191 ASP A C 1
ATOM 1500 O O . ASP A 1 191 ? 11.414 16.906 16.656 1 98.62 191 ASP A O 1
ATOM 1504 N N . PHE A 1 192 ? 11.156 16.219 14.562 1 98.69 192 PHE A N 1
ATOM 1505 C CA . PHE A 1 192 ? 10.625 14.906 14.922 1 98.69 192 PHE A CA 1
ATOM 1506 C C . PHE A 1 192 ? 10.812 13.914 13.773 1 98.69 192 PHE A C 1
ATOM 1508 O O . PHE A 1 192 ? 10.695 14.289 12.609 1 98.69 192 PHE A O 1
ATOM 1515 N N . ALA A 1 193 ? 11.188 12.742 14.062 1 98.56 193 ALA A N 1
ATOM 1516 C CA . ALA A 1 193 ? 11.375 11.641 13.117 1 98.56 193 ALA A CA 1
ATOM 1517 C C . ALA A 1 193 ? 10.602 10.398 13.562 1 98.56 193 ALA A C 1
ATOM 1519 O O . ALA A 1 193 ? 10.68 10 14.727 1 98.56 193 ALA A O 1
ATOM 1520 N N . THR A 1 194 ? 9.805 9.875 12.648 1 96.19 194 THR A N 1
ATOM 1521 C CA . THR A 1 194 ? 9.055 8.672 13.023 1 96.19 194 THR A CA 1
ATOM 1522 C C . THR A 1 194 ? 8.695 7.859 11.781 1 96.19 194 THR A C 1
ATOM 1524 O O . THR A 1 194 ? 8.516 8.414 10.695 1 96.19 194 THR A O 1
ATOM 1527 N N . LYS A 1 195 ? 8.562 6.617 11.938 1 91.75 195 LYS A N 1
ATOM 1528 C CA . LYS A 1 195 ? 8.031 5.738 10.898 1 91.75 195 LYS A CA 1
ATOM 1529 C C . LYS A 1 195 ? 6.555 5.438 11.148 1 91.75 195 LYS A C 1
ATOM 1531 O O . LYS A 1 195 ? 5.91 4.758 10.336 1 91.75 195 LYS A O 1
ATOM 1536 N N . ASP A 1 196 ? 6.047 5.883 12.25 1 92.81 196 ASP A N 1
ATOM 1537 C CA . ASP A 1 196 ? 4.664 5.621 12.641 1 92.81 196 ASP A CA 1
ATOM 1538 C C . ASP A 1 196 ? 3.754 6.781 12.25 1 92.81 196 ASP A C 1
ATOM 1540 O O . ASP A 1 196 ? 3.881 7.887 12.781 1 92.81 196 ASP A O 1
ATOM 1544 N N . VAL A 1 197 ? 2.818 6.477 11.414 1 95.19 197 VAL A N 1
ATOM 1545 C CA . VAL A 1 197 ? 1.931 7.484 10.844 1 95.19 197 VAL A CA 1
ATOM 1546 C C . VAL A 1 197 ? 1.186 8.211 11.961 1 95.19 197 VAL A C 1
ATOM 1548 O O . VAL A 1 197 ? 1.154 9.438 12 1 95.19 197 VAL A O 1
ATOM 1551 N N . MET A 1 198 ? 0.677 7.473 12.914 1 95.81 198 MET A N 1
ATOM 1552 C CA . MET A 1 198 ? -0.176 8.055 13.945 1 95.81 198 MET A CA 1
ATOM 1553 C C . MET A 1 198 ? 0.645 8.891 14.922 1 95.81 198 MET A C 1
ATOM 1555 O O . MET A 1 198 ? 0.203 9.953 15.359 1 95.81 198 MET A O 1
ATOM 1559 N N . MET A 1 199 ? 1.798 8.422 15.219 1 96.12 199 MET A N 1
ATOM 1560 C CA . MET A 1 199 ? 2.684 9.203 16.078 1 96.12 199 MET A CA 1
ATOM 1561 C C . MET A 1 199 ? 3.045 10.531 15.422 1 96.12 199 MET A C 1
ATOM 1563 O O . MET A 1 199 ? 3.102 11.562 16.094 1 96.12 199 MET A O 1
ATOM 1567 N N . GLY A 1 200 ? 3.248 10.461 14.156 1 97.88 200 GLY A N 1
ATOM 1568 C CA . GLY A 1 200 ? 3.545 11.68 13.422 1 97.88 200 GLY A CA 1
ATOM 1569 C C . GLY A 1 200 ? 2.406 12.68 13.438 1 97.88 200 GLY A C 1
ATOM 1570 O O . GLY A 1 200 ? 2.619 13.867 13.711 1 97.88 200 GLY A O 1
ATOM 1571 N N . VAL A 1 201 ? 1.224 12.234 13.195 1 98 201 VAL A N 1
ATOM 1572 C CA . VAL A 1 201 ? 0.049 13.102 13.164 1 98 201 VAL A CA 1
ATOM 1573 C C . VAL A 1 201 ? -0.162 13.734 14.539 1 98 201 VAL A C 1
ATOM 1575 O O . VAL A 1 201 ? -0.414 14.938 14.641 1 98 201 VAL A O 1
ATOM 1578 N N . GLU A 1 202 ? -0.017 12.938 15.555 1 97.5 202 GLU A N 1
ATOM 1579 C CA . GLU A 1 202 ? -0.198 13.43 16.922 1 97.5 202 GLU A CA 1
ATOM 1580 C C . GLU A 1 202 ? 0.833 14.5 17.25 1 97.5 202 GLU A C 1
ATOM 1582 O O . GLU A 1 202 ? 0.508 15.5 17.891 1 97.5 202 GLU A O 1
ATOM 1587 N N . LYS A 1 203 ? 2.051 14.234 16.859 1 98.38 203 LYS A N 1
ATOM 1588 C CA . LYS A 1 203 ? 3.098 15.219 17.109 1 98.38 203 LYS A CA 1
ATOM 1589 C C . LYS A 1 203 ? 2.779 16.547 16.406 1 98.38 203 LYS A C 1
ATOM 1591 O O . LYS A 1 203 ? 2.953 17.609 17 1 98.38 203 LYS A O 1
ATOM 1596 N N . CYS A 1 204 ? 2.305 16.5 15.227 1 98.25 204 CYS A N 1
ATOM 1597 C CA . CYS A 1 204 ? 1.932 17.703 14.484 1 98.25 204 CYS A CA 1
ATOM 1598 C C . CYS A 1 204 ? 0.82 18.453 15.203 1 98.25 204 CYS A C 1
ATOM 1600 O O . CYS A 1 204 ? 0.875 19.688 15.32 1 98.25 204 CYS A O 1
ATOM 1602 N N . LYS A 1 205 ? -0.146 17.766 15.664 1 96.62 205 LYS A N 1
ATOM 1603 C CA . LYS A 1 205 ? -1.224 18.391 16.422 1 96.62 205 LYS A CA 1
ATOM 1604 C C . LYS A 1 205 ? -0.683 19.109 17.656 1 96.62 205 LYS A C 1
ATOM 1606 O O . LYS A 1 205 ? -1.092 20.234 17.938 1 96.62 205 LYS A O 1
ATOM 1611 N N . LEU A 1 206 ? 0.183 18.453 18.328 1 97.38 206 LEU A N 1
ATOM 1612 C CA . LEU A 1 206 ? 0.771 19.016 19.531 1 97.38 206 LEU A CA 1
ATOM 1613 C C . LEU A 1 206 ? 1.499 20.328 19.219 1 97.38 206 LEU A C 1
ATOM 1615 O O . LEU A 1 206 ? 1.393 21.297 19.984 1 97.38 206 LEU A O 1
ATOM 1619 N N . TRP A 1 207 ? 2.205 20.328 18.109 1 97.69 207 TRP A N 1
ATOM 1620 C CA . TRP A 1 207 ? 2.939 21.516 17.719 1 97.69 207 TRP A CA 1
ATOM 1621 C C . TRP A 1 207 ? 1.986 22.688 17.469 1 97.69 207 TRP A C 1
ATOM 1623 O O . TRP A 1 207 ? 2.311 23.844 17.781 1 97.69 207 TRP A O 1
ATOM 1633 N N . MET A 1 208 ? 0.836 22.406 16.906 1 96.06 208 MET A N 1
ATOM 1634 C CA . MET A 1 208 ? -0.128 23.469 16.641 1 96.06 208 MET A CA 1
ATOM 1635 C C . MET A 1 208 ? -0.731 24.016 17.922 1 96.06 208 MET A C 1
ATOM 1637 O O . MET A 1 208 ? -1 25.203 18.047 1 96.06 208 MET A O 1
ATOM 1641 N N . ILE A 1 209 ? -0.974 23.141 18.906 1 93.44 209 ILE A N 1
ATOM 1642 C CA . ILE A 1 209 ? -1.486 23.547 20.203 1 93.44 209 ILE A CA 1
ATOM 1643 C C . ILE A 1 209 ? -0.472 24.453 20.891 1 93.44 209 ILE A C 1
ATOM 1645 O O . ILE A 1 209 ? -0.841 25.484 21.484 1 93.44 209 ILE A O 1
ATOM 1649 N N . GLU A 1 210 ? 0.766 24.062 20.812 1 92.75 210 GLU A N 1
ATOM 1650 C CA . GLU A 1 210 ? 1.839 24.844 21.406 1 92.75 210 GLU A CA 1
ATOM 1651 C C . GLU A 1 210 ? 1.966 26.219 20.75 1 92.75 210 GLU A C 1
ATOM 1653 O O . GLU A 1 210 ? 2.299 27.203 21.422 1 92.75 210 GLU A O 1
ATOM 1658 N N . LYS A 1 211 ? 1.782 26.297 19.484 1 87.44 211 LYS A N 1
ATOM 1659 C CA . LYS A 1 211 ? 1.878 27.547 18.734 1 87.44 211 LYS A CA 1
ATOM 1660 C C . LYS A 1 211 ? 0.791 28.531 19.156 1 87.44 211 LYS A C 1
ATOM 1662 O O . LYS A 1 211 ? 1.043 29.719 19.281 1 87.44 211 LYS A O 1
ATOM 1667 N N . VAL A 1 212 ? -0.428 28 19.359 1 77.56 212 VAL A N 1
ATOM 1668 C CA . VAL A 1 212 ? -1.542 28.844 19.781 1 77.56 212 VAL A CA 1
ATOM 1669 C C . VAL A 1 212 ? -1.316 29.312 21.219 1 77.56 212 VAL A C 1
ATOM 1671 O O . VAL A 1 212 ? -1.594 30.469 21.547 1 77.56 212 VAL A O 1
ATOM 1674 N N . GLY A 1 213 ? -0.812 28.406 22.031 1 72.5 213 GLY A N 1
ATOM 1675 C CA . GLY A 1 213 ? -0.524 28.797 23.391 1 72.5 213 GLY A CA 1
ATOM 1676 C C . GLY A 1 213 ? 0.527 29.891 23.5 1 72.5 213 GLY A C 1
ATOM 1677 O O . GLY A 1 213 ? 0.399 30.812 24.312 1 72.5 213 GLY A O 1
ATOM 1678 N N . LYS A 1 214 ? 1.53 29.938 22.812 1 67.81 214 LYS A N 1
ATOM 1679 C CA . LYS A 1 214 ? 2.592 30.938 22.828 1 67.81 214 LYS A CA 1
ATOM 1680 C C . LYS A 1 214 ? 2.09 32.281 22.312 1 67.81 214 LYS A C 1
ATOM 1682 O O . LYS A 1 214 ? 2.49 33.344 22.812 1 67.81 214 LYS A O 1
ATOM 1687 N N . LYS A 1 215 ? 1.236 32.312 21.375 1 65.44 215 LYS A N 1
ATOM 1688 C CA . LYS A 1 215 ? 0.669 33.531 20.859 1 65.44 215 LYS A CA 1
ATOM 1689 C C . LYS A 1 215 ? -0.169 34.25 21.906 1 65.44 215 LYS A C 1
ATOM 1691 O O . LYS A 1 215 ? -0.187 35.5 21.969 1 65.44 215 LYS A O 1
ATOM 1696 N N . ASN A 1 216 ? -0.844 33.344 22.672 1 64.44 216 ASN A N 1
ATOM 1697 C CA . ASN A 1 216 ? -1.675 33.906 23.734 1 64.44 216 ASN A CA 1
ATOM 1698 C C . ASN A 1 216 ? -0.827 34.469 24.859 1 64.44 216 ASN A C 1
ATOM 1700 O O . ASN A 1 216 ? -1.216 35.469 25.5 1 64.44 216 ASN A O 1
ATOM 1704 N N . ASN A 1 217 ? 0.244 33.844 25.031 1 62.41 217 ASN A N 1
ATOM 1705 C CA . ASN A 1 217 ? 1.115 34.344 26.094 1 62.41 217 ASN A CA 1
ATOM 1706 C C . ASN A 1 217 ? 1.899 35.562 25.641 1 62.41 217 ASN A C 1
ATOM 1708 O O . ASN A 1 217 ? 2.297 36.406 26.469 1 62.41 217 ASN A O 1
ATOM 1712 N N . ASP A 1 218 ? 2.248 35.656 24.453 1 55.97 218 ASP A N 1
ATOM 1713 C CA . ASP A 1 218 ? 2.979 36.812 23.953 1 55.97 218 ASP A CA 1
ATOM 1714 C C . ASP A 1 218 ? 2.049 38 23.766 1 55.97 218 ASP A C 1
ATOM 1716 O O . ASP A 1 218 ? 2.506 39.125 23.469 1 55.97 218 ASP A O 1
ATOM 1720 N N . LYS A 1 219 ? 0.711 37.969 24 1 48.19 219 LYS A N 1
ATOM 1721 C CA . LYS A 1 219 ? -0.206 39.125 24.031 1 48.19 219 LYS A CA 1
ATOM 1722 C C . LYS A 1 219 ? -0.419 39.594 25.469 1 48.19 219 LYS A C 1
ATOM 1724 O O . LYS A 1 219 ? -0.532 38.812 26.391 1 48.19 219 LYS A O 1
ATOM 1729 N N . MET B 1 1 ? 28.328 -11.734 -5.004 1 94.44 1 MET B N 1
ATOM 1730 C CA . MET B 1 1 ? 27.234 -11.078 -5.703 1 94.44 1 MET B CA 1
ATOM 1731 C C . MET B 1 1 ? 25.891 -11.617 -5.227 1 94.44 1 MET B C 1
ATOM 1733 O O . MET B 1 1 ? 25.016 -10.852 -4.809 1 94.44 1 MET B O 1
ATOM 1737 N N . LYS B 1 2 ? 25.875 -12.977 -5.062 1 97.12 2 LYS B N 1
ATOM 1738 C CA . LYS B 1 2 ? 24.656 -13.633 -4.605 1 97.12 2 LYS B CA 1
ATOM 1739 C C . LYS B 1 2 ? 24.234 -13.117 -3.23 1 97.12 2 LYS B C 1
ATOM 1741 O O . LYS B 1 2 ? 23.141 -12.586 -3.066 1 97.12 2 LYS B O 1
ATOM 1746 N N . GLN B 1 3 ? 25.141 -13.188 -2.293 1 98 3 GLN B N 1
ATOM 1747 C CA . GLN B 1 3 ? 24.812 -12.828 -0.917 1 98 3 GLN B CA 1
ATOM 1748 C C . GLN B 1 3 ? 24.422 -11.352 -0.815 1 98 3 GLN B C 1
ATOM 1750 O O . GLN B 1 3 ? 23.531 -11 -0.053 1 98 3 GLN B O 1
ATOM 1755 N N . SER B 1 4 ? 25.062 -10.555 -1.633 1 98.06 4 SER B N 1
ATOM 1756 C CA . SER B 1 4 ? 24.781 -9.125 -1.609 1 98.06 4 SER B CA 1
ATOM 1757 C C . SER B 1 4 ? 23.391 -8.828 -2.133 1 98.06 4 SER B C 1
ATOM 1759 O O . SER B 1 4 ? 22.656 -8.031 -1.541 1 98.06 4 SER B O 1
ATOM 1761 N N . ILE B 1 5 ? 23.016 -9.461 -3.178 1 98.25 5 ILE B N 1
ATOM 1762 C CA . ILE B 1 5 ? 21.703 -9.25 -3.775 1 98.25 5 ILE B CA 1
ATOM 1763 C C . ILE B 1 5 ? 20.625 -9.789 -2.846 1 98.25 5 ILE B C 1
ATOM 1765 O O . ILE B 1 5 ? 19.625 -9.109 -2.58 1 98.25 5 ILE B O 1
ATOM 1769 N N . VAL B 1 6 ? 20.875 -10.953 -2.254 1 98.5 6 VAL B N 1
ATOM 1770 C CA . VAL B 1 6 ? 19.938 -11.57 -1.328 1 98.5 6 VAL B CA 1
ATOM 1771 C C . VAL B 1 6 ? 19.719 -10.656 -0.124 1 98.5 6 VAL B C 1
ATOM 1773 O O . VAL B 1 6 ? 18.578 -10.344 0.235 1 98.5 6 VAL B O 1
ATOM 1776 N N . ARG B 1 7 ? 20.781 -10.102 0.408 1 97.94 7 ARG B N 1
ATOM 1777 C CA . ARG B 1 7 ? 20.688 -9.281 1.609 1 97.94 7 ARG B CA 1
ATOM 1778 C C . ARG B 1 7 ? 20.047 -7.934 1.305 1 97.94 7 ARG B C 1
ATOM 1780 O O . ARG B 1 7 ? 19.328 -7.375 2.145 1 97.94 7 ARG B O 1
ATOM 1787 N N . SER B 1 8 ? 20.312 -7.461 0.103 1 97.31 8 SER B N 1
ATOM 1788 C CA . SER B 1 8 ? 19.781 -6.145 -0.245 1 97.31 8 SER B CA 1
ATOM 1789 C C . SER B 1 8 ? 18.25 -6.172 -0.345 1 97.31 8 SER B C 1
ATOM 1791 O O . SER B 1 8 ? 17.578 -5.277 0.169 1 97.31 8 SER B O 1
ATOM 1793 N N . ILE B 1 9 ? 17.688 -7.168 -0.958 1 97.44 9 ILE B N 1
ATOM 1794 C CA . ILE B 1 9 ? 16.234 -7.199 -1.096 1 97.44 9 ILE B CA 1
ATOM 1795 C C . ILE B 1 9 ? 15.602 -7.672 0.212 1 97.44 9 ILE B C 1
ATOM 1797 O O . ILE B 1 9 ? 14.531 -7.203 0.594 1 97.44 9 ILE B O 1
ATOM 1801 N N . GLU B 1 10 ? 16.281 -8.586 0.935 1 97.56 10 GLU B N 1
ATOM 1802 C CA . GLU B 1 10 ? 15.812 -8.977 2.258 1 97.56 10 GLU B CA 1
ATOM 1803 C C . GLU B 1 10 ? 15.688 -7.77 3.182 1 97.56 10 GLU B C 1
ATOM 1805 O O . GLU B 1 10 ? 14.734 -7.668 3.951 1 97.56 10 GLU B O 1
ATOM 1810 N N . GLY B 1 11 ? 16.672 -6.898 3.033 1 93.88 11 GLY B N 1
ATOM 1811 C CA . GLY B 1 11 ? 16.703 -5.699 3.857 1 93.88 11 GLY B CA 1
ATOM 1812 C C . GLY B 1 11 ? 15.859 -4.57 3.293 1 93.88 11 GLY B C 1
ATOM 1813 O O . GLY B 1 11 ? 15.828 -3.475 3.857 1 93.88 11 GLY B O 1
ATOM 1814 N N . LEU B 1 12 ? 15.227 -4.762 2.148 1 93.75 12 LEU B N 1
ATOM 1815 C CA . LEU B 1 12 ? 14.32 -3.83 1.491 1 93.75 12 LEU B CA 1
ATOM 1816 C C . LEU B 1 12 ? 15.07 -2.582 1.027 1 93.75 12 LEU B C 1
ATOM 1818 O O . LEU B 1 12 ? 14.516 -1.48 1.047 1 93.75 12 LEU B O 1
ATOM 1822 N N . TYR B 1 13 ? 16.312 -2.799 0.665 1 91.44 13 TYR B N 1
ATOM 1823 C CA . TYR B 1 13 ? 17.094 -1.704 0.106 1 91.44 13 TYR B CA 1
ATOM 1824 C C . TYR B 1 13 ? 16.891 -1.609 -1.403 1 91.44 13 TYR B C 1
ATOM 1826 O O . TYR B 1 13 ? 17.641 -2.221 -2.17 1 91.44 13 TYR B O 1
ATOM 1834 N N . GLU B 1 14 ? 16.016 -0.796 -1.846 1 92 14 GLU B N 1
ATOM 1835 C CA . GLU B 1 14 ? 15.57 -0.75 -3.236 1 92 14 GLU B CA 1
ATOM 1836 C C . GLU B 1 14 ? 16.719 -0.344 -4.164 1 92 14 GLU B C 1
ATOM 1838 O O . GLU B 1 14 ? 17.078 -1.098 -5.062 1 92 14 GLU B O 1
ATOM 1843 N N . ASP B 1 15 ? 17.344 0.834 -3.951 1 88.38 15 ASP B N 1
ATOM 1844 C CA . ASP B 1 15 ? 18.391 1.343 -4.836 1 88.38 15 ASP B CA 1
ATOM 1845 C C . ASP B 1 15 ? 19.578 0.395 -4.871 1 88.38 15 ASP B C 1
ATOM 1847 O O . ASP B 1 15 ? 20.141 0.142 -5.938 1 88.38 15 ASP B O 1
ATOM 1851 N N . ARG B 1 16 ? 19.859 -0.09 -3.719 1 93.06 16 ARG B N 1
ATOM 1852 C CA . ARG B 1 16 ? 20.984 -1.015 -3.629 1 93.06 16 ARG B CA 1
ATOM 1853 C C . ARG B 1 16 ? 20.703 -2.297 -4.406 1 93.06 16 ARG B C 1
ATOM 1855 O O . ARG B 1 16 ? 21.578 -2.807 -5.113 1 93.06 16 ARG B O 1
ATOM 1862 N N . THR B 1 17 ? 19.531 -2.783 -4.254 1 96.69 17 THR B N 1
ATOM 1863 C CA . THR B 1 17 ? 19.141 -3.994 -4.973 1 96.69 17 THR B CA 1
ATOM 1864 C C . THR B 1 17 ? 19.234 -3.779 -6.48 1 96.69 17 THR B C 1
ATOM 1866 O O . THR B 1 17 ? 19.828 -4.582 -7.195 1 96.69 17 THR B O 1
ATOM 1869 N N . LEU B 1 18 ? 18.672 -2.707 -6.91 1 95 18 LEU B N 1
ATOM 1870 C CA . LEU B 1 18 ? 18.688 -2.396 -8.336 1 95 18 LEU B CA 1
ATOM 1871 C C . LEU B 1 18 ? 20.125 -2.258 -8.836 1 95 18 LEU B C 1
ATOM 1873 O O . LEU B 1 18 ? 20.469 -2.801 -9.891 1 95 18 LEU B O 1
ATOM 1877 N N . GLU B 1 19 ? 20.922 -1.59 -8.086 1 95.44 19 GLU B N 1
ATOM 1878 C CA . GLU B 1 19 ? 22.312 -1.387 -8.461 1 95.44 19 GLU B CA 1
ATOM 1879 C C . GLU B 1 19 ? 23.062 -2.713 -8.531 1 95.44 19 GLU B C 1
ATOM 1881 O O . GLU B 1 19 ? 23.797 -2.975 -9.5 1 95.44 19 GLU B O 1
ATOM 1886 N N . LEU B 1 20 ? 22.906 -3.504 -7.52 1 97.88 20 LEU B N 1
ATOM 1887 C CA . LEU B 1 20 ? 23.594 -4.789 -7.457 1 97.88 20 LEU B CA 1
ATOM 1888 C C . LEU B 1 20 ? 23.156 -5.695 -8.609 1 97.88 20 LEU B C 1
ATOM 1890 O O . LEU B 1 20 ? 23.984 -6.402 -9.188 1 97.88 20 LEU B O 1
ATOM 1894 N N . VAL B 1 21 ? 21.922 -5.672 -8.953 1 97.56 21 VAL B N 1
ATOM 1895 C CA . VAL B 1 21 ? 21.406 -6.48 -10.055 1 97.56 21 VAL B CA 1
ATOM 1896 C C . VAL B 1 21 ? 22.016 -5.996 -11.375 1 97.56 21 VAL B C 1
ATOM 1898 O O . VAL B 1 21 ? 22.438 -6.805 -12.203 1 97.56 21 VAL B O 1
ATOM 1901 N N . ARG B 1 22 ? 22.062 -4.727 -11.578 1 96.38 22 ARG B N 1
ATOM 1902 C CA . ARG B 1 22 ? 22.672 -4.172 -12.781 1 96.38 22 ARG B CA 1
ATOM 1903 C C . ARG B 1 22 ? 24.141 -4.57 -12.891 1 96.38 22 ARG B C 1
ATOM 1905 O O . ARG B 1 22 ? 24.609 -4.918 -13.977 1 96.38 22 ARG B O 1
ATOM 1912 N N . ILE B 1 23 ? 24.828 -4.477 -11.805 1 97.38 23 ILE B N 1
ATOM 1913 C CA . ILE B 1 23 ? 26.234 -4.883 -11.766 1 97.38 23 ILE B CA 1
ATOM 1914 C C . ILE B 1 23 ? 26.359 -6.359 -12.141 1 97.38 23 ILE B C 1
ATOM 1916 O O . ILE B 1 23 ? 27.219 -6.734 -12.93 1 97.38 23 ILE B O 1
ATOM 1920 N N . ALA B 1 24 ? 25.484 -7.176 -11.516 1 97.38 24 ALA B N 1
ATOM 1921 C CA . ALA B 1 24 ? 25.5 -8.609 -11.812 1 97.38 24 ALA B CA 1
ATOM 1922 C C . ALA B 1 24 ? 25.297 -8.859 -13.305 1 97.38 24 ALA B C 1
ATOM 1924 O O . ALA B 1 24 ? 25.984 -9.695 -13.898 1 97.38 24 ALA B O 1
ATOM 1925 N N . ILE B 1 25 ? 24.375 -8.125 -13.898 1 94.62 25 ILE B N 1
ATOM 1926 C CA . ILE B 1 25 ? 24.109 -8.258 -15.32 1 94.62 25 ILE B CA 1
ATOM 1927 C C . ILE B 1 25 ? 25.344 -7.867 -16.125 1 94.62 25 ILE B C 1
ATOM 1929 O O . ILE B 1 25 ? 25.75 -8.594 -17.047 1 94.62 25 ILE B O 1
ATOM 1933 N N . ARG B 1 26 ? 25.891 -6.797 -15.812 1 95.25 26 ARG B N 1
ATOM 1934 C CA . ARG B 1 26 ? 27.078 -6.309 -16.516 1 95.25 26 ARG B CA 1
ATOM 1935 C C . ARG B 1 26 ? 28.219 -7.297 -16.406 1 95.25 26 ARG B C 1
ATOM 1937 O O . ARG B 1 26 ? 29.016 -7.449 -17.344 1 95.25 26 ARG B O 1
ATOM 1944 N N . LYS B 1 27 ? 28.297 -7.945 -15.289 1 96.75 27 LYS B N 1
ATOM 1945 C CA . LYS B 1 27 ? 29.359 -8.906 -15.047 1 96.75 27 LYS B CA 1
ATOM 1946 C C . LYS B 1 27 ? 29.078 -10.227 -15.75 1 96.75 27 LYS B C 1
ATOM 1948 O O . LYS B 1 27 ? 29.891 -11.156 -15.695 1 96.75 27 LYS B O 1
ATOM 1953 N N . GLY B 1 28 ? 27.891 -10.398 -16.297 1 94.12 28 GLY B N 1
ATOM 1954 C CA . GLY B 1 28 ? 27.594 -11.539 -17.156 1 94.12 28 GLY B CA 1
ATOM 1955 C C . GLY B 1 28 ? 26.844 -12.648 -16.438 1 94.12 28 GLY B C 1
ATOM 1956 O O . GLY B 1 28 ? 26.734 -13.758 -16.969 1 94.12 28 GLY B O 1
ATOM 1957 N N . PHE B 1 29 ? 26.453 -12.375 -15.227 1 94.88 29 PHE B N 1
ATOM 1958 C CA . PHE B 1 29 ? 25.641 -13.391 -14.578 1 94.88 29 PHE B CA 1
ATOM 1959 C C . PHE B 1 29 ? 24.344 -13.633 -15.359 1 94.88 29 PHE B C 1
ATOM 1961 O O . PHE B 1 29 ? 23.75 -12.695 -15.891 1 94.88 29 PHE B O 1
ATOM 1968 N N . LYS B 1 30 ? 23.922 -14.867 -15.398 1 91.75 30 LYS B N 1
ATOM 1969 C CA . LYS B 1 30 ? 22.703 -15.219 -16.125 1 91.75 30 LYS B CA 1
ATOM 1970 C C . LYS B 1 30 ? 21.469 -14.672 -15.422 1 91.75 30 LYS B C 1
ATOM 1972 O O . LYS B 1 30 ? 21.375 -14.711 -14.195 1 91.75 30 LYS B O 1
ATOM 1977 N N . PRO B 1 31 ? 20.531 -14.242 -16.141 1 91.25 31 PRO B N 1
ATOM 1978 C CA . PRO B 1 31 ? 19.297 -13.727 -15.555 1 91.25 31 PRO B CA 1
ATOM 1979 C C . PRO B 1 31 ? 18.609 -14.727 -14.625 1 91.25 31 PRO B C 1
ATOM 1981 O O . PRO B 1 31 ? 18.078 -14.344 -13.586 1 91.25 31 PRO B O 1
ATOM 1984 N N . ILE B 1 32 ? 18.672 -15.945 -14.961 1 89.88 32 ILE B N 1
ATOM 1985 C CA . ILE B 1 32 ? 18.016 -16.969 -14.156 1 89.88 32 ILE B CA 1
ATOM 1986 C C . ILE B 1 32 ? 18.703 -17.078 -12.797 1 89.88 32 ILE B C 1
ATOM 1988 O O . ILE B 1 32 ? 18.047 -17.312 -11.781 1 89.88 32 ILE B O 1
ATOM 1992 N N . ASP B 1 33 ? 19.984 -16.906 -12.766 1 93.31 33 ASP B N 1
ATOM 1993 C CA . ASP B 1 33 ? 20.719 -16.922 -11.492 1 93.31 33 ASP B CA 1
ATOM 1994 C C . ASP B 1 33 ? 20.312 -15.742 -10.617 1 93.31 33 ASP B C 1
ATOM 1996 O O . ASP B 1 33 ? 20.062 -15.898 -9.422 1 93.31 33 ASP B O 1
ATOM 2000 N N . ILE B 1 34 ? 20.25 -14.625 -11.25 1 95 34 ILE B N 1
ATOM 2001 C CA . ILE B 1 34 ? 19.859 -13.406 -10.547 1 95 34 ILE B CA 1
ATOM 2002 C C . ILE B 1 34 ? 18.453 -13.562 -9.992 1 95 34 ILE B C 1
ATOM 2004 O O . ILE B 1 34 ? 18.188 -13.211 -8.836 1 95 34 ILE B O 1
ATOM 2008 N N . PHE B 1 35 ? 17.594 -14.062 -10.789 1 93.19 35 PHE B N 1
ATOM 2009 C CA . PHE B 1 35 ? 16.219 -14.328 -10.352 1 93.19 35 PHE B CA 1
ATOM 2010 C C . PHE B 1 35 ? 16.203 -15.242 -9.141 1 93.19 35 PHE B C 1
ATOM 2012 O O . PHE B 1 35 ? 15.484 -14.992 -8.172 1 93.19 35 PHE B O 1
ATOM 2019 N N . ASN B 1 36 ? 17.016 -16.281 -9.195 1 93.69 36 ASN B N 1
ATOM 2020 C CA . ASN B 1 36 ? 17.078 -17.234 -8.094 1 93.69 36 ASN B CA 1
ATOM 2021 C C . ASN B 1 36 ? 17.562 -16.562 -6.805 1 93.69 36 ASN B C 1
ATOM 2023 O O . ASN B 1 36 ? 17.078 -16.891 -5.719 1 93.69 36 ASN B O 1
ATOM 2027 N N . TRP B 1 37 ? 18.5 -15.711 -6.984 1 96.56 37 TRP B N 1
ATOM 2028 C CA . TRP B 1 37 ? 19 -14.984 -5.816 1 96.56 37 TRP B CA 1
ATOM 2029 C C . TRP B 1 37 ? 17.906 -14.086 -5.238 1 96.56 37 TRP B C 1
ATOM 2031 O O . TRP B 1 37 ? 17.734 -14.016 -4.016 1 96.56 37 TRP B O 1
ATOM 2041 N N . LEU B 1 38 ? 17.156 -13.383 -6.137 1 96.5 38 LEU B N 1
ATOM 2042 C CA . LEU B 1 38 ? 16.031 -12.562 -5.703 1 96.5 38 LEU B CA 1
ATOM 2043 C C . LEU B 1 38 ? 14.969 -13.414 -5.012 1 96.5 38 LEU B C 1
ATOM 2045 O O . LEU B 1 38 ? 14.391 -12.992 -4.004 1 96.5 38 LEU B O 1
ATOM 2049 N N . GLN B 1 39 ? 14.781 -14.547 -5.559 1 95.38 39 GLN B N 1
ATOM 2050 C CA . GLN B 1 39 ? 13.82 -15.477 -4.977 1 95.38 39 GLN B CA 1
ATOM 2051 C C . GLN B 1 39 ? 14.195 -15.828 -3.541 1 95.38 39 GLN B C 1
ATOM 2053 O O . GLN B 1 39 ? 13.344 -15.828 -2.652 1 95.38 39 GLN B O 1
ATOM 2058 N N . ILE B 1 40 ? 15.477 -16.156 -3.293 1 97 40 ILE B N 1
ATOM 2059 C CA . ILE B 1 40 ? 15.969 -16.469 -1.955 1 97 40 ILE B CA 1
ATOM 2060 C C . ILE B 1 40 ? 15.711 -15.297 -1.017 1 97 40 ILE B C 1
ATOM 2062 O O . ILE B 1 40 ? 15.219 -15.477 0.1 1 97 40 ILE B O 1
ATOM 2066 N N . GLY B 1 41 ? 15.992 -14.086 -1.485 1 98.12 41 GLY B N 1
ATOM 2067 C CA . GLY B 1 41 ? 15.75 -12.898 -0.688 1 98.12 41 GLY B CA 1
ATOM 2068 C C . GLY B 1 41 ? 14.289 -12.695 -0.341 1 98.12 41 GLY B C 1
ATOM 2069 O O . GLY B 1 41 ? 13.953 -12.383 0.802 1 98.12 41 GLY B O 1
ATOM 2070 N N . MET B 1 42 ? 13.461 -12.906 -1.324 1 97.69 42 MET B N 1
ATOM 2071 C CA . MET B 1 42 ? 12.023 -12.75 -1.128 1 97.69 42 MET B CA 1
ATOM 2072 C C . MET B 1 42 ? 11.484 -13.805 -0.162 1 97.69 42 MET B C 1
ATOM 2074 O O . MET B 1 42 ? 10.586 -13.523 0.634 1 97.69 42 MET B O 1
ATOM 2078 N N . GLU B 1 43 ? 12 -14.992 -0.236 1 96.88 43 GLU B N 1
ATOM 2079 C CA . GLU B 1 43 ? 11.633 -16.031 0.719 1 96.88 43 GLU B CA 1
ATOM 2080 C C . GLU B 1 43 ? 11.977 -15.625 2.146 1 96.88 43 GLU B C 1
ATOM 2082 O O . GLU B 1 43 ? 11.203 -15.867 3.074 1 96.88 43 GLU B O 1
ATOM 2087 N N . ARG B 1 44 ? 13.078 -15.039 2.271 1 98.12 44 ARG B N 1
ATOM 2088 C CA . ARG B 1 44 ? 13.5 -14.578 3.59 1 98.12 44 ARG B CA 1
ATOM 2089 C C . ARG B 1 44 ? 12.586 -13.461 4.09 1 98.12 44 ARG B C 1
ATOM 2091 O O . ARG B 1 44 ? 12.273 -13.398 5.281 1 98.12 44 ARG B O 1
ATOM 2098 N N . VAL B 1 45 ? 12.172 -12.594 3.197 1 97.88 45 VAL B N 1
ATOM 2099 C CA . VAL B 1 45 ? 11.195 -11.57 3.557 1 97.88 45 VAL B CA 1
ATOM 2100 C C . VAL B 1 45 ? 9.914 -12.234 4.062 1 97.88 45 VAL B C 1
ATOM 2102 O O . VAL B 1 45 ? 9.375 -11.836 5.094 1 97.88 45 VAL B O 1
ATOM 2105 N N . GLY B 1 46 ? 9.461 -13.219 3.287 1 96.81 46 GLY B N 1
ATOM 2106 C CA . GLY B 1 46 ? 8.281 -13.953 3.705 1 96.81 46 GLY B CA 1
ATOM 2107 C C . GLY B 1 46 ? 8.422 -14.562 5.09 1 96.81 46 GLY B C 1
ATOM 2108 O O . GLY B 1 46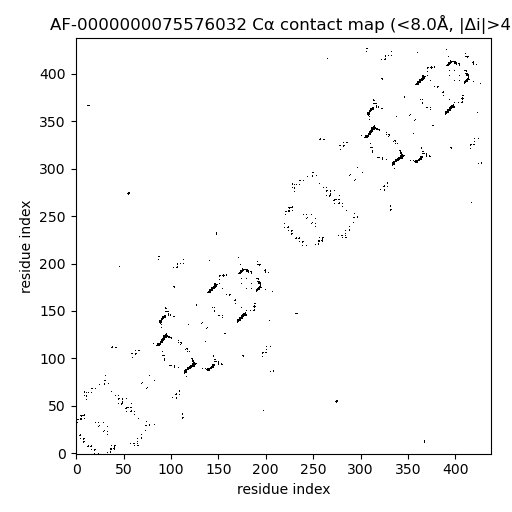 ? 7.48 -14.523 5.887 1 96.81 46 GLY B O 1
ATOM 2109 N N . LYS B 1 47 ? 9.578 -15.086 5.426 1 97.06 47 LYS B N 1
ATOM 2110 C CA . LYS B 1 47 ? 9.828 -15.695 6.727 1 97.06 47 LYS B CA 1
ATOM 2111 C C . LYS B 1 47 ? 9.805 -14.656 7.84 1 97.06 47 LYS B C 1
ATOM 2113 O O . LYS B 1 47 ? 9.266 -14.898 8.922 1 97.06 47 LYS B O 1
ATOM 2118 N N . LEU B 1 48 ? 10.391 -13.531 7.574 1 96.81 48 LEU B N 1
ATOM 2119 C CA . LEU B 1 48 ? 10.375 -12.445 8.547 1 96.81 48 LEU B CA 1
ATOM 2120 C C . LEU B 1 48 ? 8.945 -11.992 8.836 1 96.81 48 LEU B C 1
ATOM 2122 O O . LEU B 1 48 ? 8.633 -11.625 9.969 1 96.81 48 LEU B O 1
ATOM 2126 N N . TYR B 1 49 ? 8.141 -11.961 7.848 1 95 49 TYR B N 1
ATOM 2127 C CA . TYR B 1 49 ? 6.73 -11.641 8.023 1 95 49 TYR B CA 1
ATOM 2128 C C . TYR B 1 49 ? 6.043 -12.688 8.898 1 95 49 TYR B C 1
ATOM 2130 O O . TYR B 1 49 ? 5.293 -12.344 9.812 1 95 49 TYR B O 1
ATOM 2138 N N . GLU B 1 50 ? 6.352 -13.914 8.672 1 93.62 50 GLU B N 1
ATOM 2139 C CA . GLU B 1 50 ? 5.754 -15.008 9.43 1 93.62 50 GLU B CA 1
ATOM 2140 C C . GLU B 1 50 ? 6.145 -14.945 10.906 1 93.62 50 GLU B C 1
ATOM 2142 O O . GLU B 1 50 ? 5.355 -15.312 11.773 1 93.62 50 GLU B O 1
ATOM 2147 N N . THR B 1 51 ? 7.316 -14.484 11.188 1 94.31 51 THR B N 1
ATOM 2148 C CA . THR B 1 51 ? 7.809 -14.422 12.562 1 94.31 51 THR B CA 1
ATOM 2149 C C . THR B 1 51 ? 7.461 -13.078 13.195 1 94.31 51 THR B C 1
ATOM 2151 O O . THR B 1 51 ? 7.875 -12.789 14.32 1 94.31 51 THR B O 1
ATOM 2154 N N . SER B 1 52 ? 6.789 -12.156 12.461 1 89.94 52 SER B N 1
ATOM 2155 C CA . SER B 1 52 ? 6.324 -10.852 12.914 1 89.94 52 SER B CA 1
ATOM 2156 C C . SER B 1 52 ? 7.492 -9.891 13.109 1 89.94 52 SER B C 1
ATOM 2158 O O . SER B 1 52 ? 7.422 -8.984 13.945 1 89.94 52 SER B O 1
ATOM 2160 N N . ASP B 1 53 ? 8.578 -10.18 12.406 1 92.12 53 ASP B N 1
ATOM 2161 C CA . ASP B 1 53 ? 9.672 -9.211 12.312 1 92.12 53 ASP B CA 1
ATOM 2162 C C . ASP B 1 53 ? 9.406 -8.188 11.211 1 92.12 53 ASP B C 1
ATOM 2164 O O . ASP B 1 53 ? 9.938 -7.078 11.25 1 92.12 53 ASP B O 1
ATOM 2168 N N . TYR B 1 54 ? 8.664 -8.609 10.203 1 90.25 54 TYR B N 1
ATOM 2169 C CA . TYR B 1 54 ? 8.125 -7.77 9.141 1 90.25 54 TYR B CA 1
ATOM 2170 C C . TYR B 1 54 ? 6.605 -7.75 9.172 1 90.25 54 TYR B C 1
ATOM 2172 O O . TYR B 1 54 ? 5.977 -8.672 9.695 1 90.25 54 TYR B O 1
ATOM 2180 N N . PHE B 1 55 ? 6.078 -6.691 8.648 1 85.62 55 PHE B N 1
ATOM 2181 C CA . PHE B 1 55 ? 4.629 -6.543 8.578 1 85.62 55 PHE B CA 1
ATOM 2182 C C . PHE B 1 55 ? 4.176 -6.312 7.141 1 85.62 55 PHE B C 1
ATOM 2184 O O . PHE B 1 55 ? 4.973 -6.426 6.207 1 85.62 55 PHE B O 1
ATOM 2191 N N . ILE B 1 56 ? 2.965 -6.043 7.043 1 87.56 56 ILE B N 1
ATOM 2192 C CA . ILE B 1 56 ? 2.377 -6.004 5.707 1 87.56 56 ILE B CA 1
ATOM 2193 C C . ILE B 1 56 ? 3.055 -4.918 4.875 1 87.56 56 ILE B C 1
ATOM 2195 O O . ILE B 1 56 ? 3.242 -5.078 3.668 1 87.56 56 ILE B O 1
ATOM 2199 N N . ALA B 1 57 ? 3.391 -3.84 5.418 1 86.44 57 ALA B N 1
ATOM 2200 C CA . ALA B 1 57 ? 4.066 -2.77 4.688 1 86.44 57 ALA B CA 1
ATOM 2201 C C . ALA B 1 57 ? 5.387 -3.256 4.102 1 86.44 57 ALA B C 1
ATOM 2203 O O . ALA B 1 57 ? 5.754 -2.881 2.984 1 86.44 57 ALA B O 1
ATOM 2204 N N . ASP B 1 58 ? 6.059 -4.09 4.891 1 90.25 58 ASP B N 1
ATOM 2205 C CA . ASP B 1 58 ? 7.328 -4.645 4.426 1 90.25 58 ASP B CA 1
ATOM 2206 C C . ASP B 1 58 ? 7.117 -5.566 3.227 1 90.25 58 ASP B C 1
ATOM 2208 O O . ASP B 1 58 ? 7.914 -5.559 2.283 1 90.25 58 ASP B O 1
ATOM 2212 N N . LEU B 1 59 ? 6.043 -6.32 3.25 1 93.69 59 LEU B N 1
ATOM 2213 C CA . LEU B 1 59 ? 5.727 -7.188 2.121 1 93.69 59 LEU B CA 1
ATOM 2214 C C . LEU B 1 59 ? 5.41 -6.363 0.876 1 93.69 59 LEU B C 1
ATOM 2216 O O . LEU B 1 59 ? 5.867 -6.688 -0.222 1 93.69 59 LEU B O 1
ATOM 2220 N N . ILE B 1 60 ? 4.641 -5.371 1.116 1 91.56 60 ILE B N 1
ATOM 2221 C CA . ILE B 1 60 ? 4.281 -4.492 0.011 1 91.56 60 ILE B CA 1
ATOM 2222 C C . ILE B 1 60 ? 5.547 -3.916 -0.622 1 91.56 60 ILE B C 1
ATOM 2224 O O . ILE B 1 60 ? 5.727 -3.986 -1.84 1 91.56 60 ILE B O 1
ATOM 2228 N N . PHE B 1 61 ? 6.414 -3.465 0.175 1 90.88 61 PHE B N 1
ATOM 2229 C CA . PHE B 1 61 ? 7.637 -2.84 -0.318 1 90.88 61 PHE B CA 1
ATOM 2230 C C . PHE B 1 61 ? 8.523 -3.861 -1.025 1 90.88 61 PHE B C 1
ATOM 2232 O O . PHE B 1 61 ? 9.078 -3.576 -2.086 1 90.88 61 PHE B O 1
ATOM 2239 N N . ALA B 1 62 ? 8.664 -5.008 -0.403 1 95.5 62 ALA B N 1
ATOM 2240 C CA . ALA B 1 62 ? 9.43 -6.074 -1.039 1 95.5 62 ALA B CA 1
ATOM 2241 C C . ALA B 1 62 ? 8.875 -6.402 -2.422 1 95.5 62 ALA B C 1
ATOM 2243 O O . ALA B 1 62 ? 9.633 -6.559 -3.381 1 95.5 62 ALA B O 1
ATOM 2244 N N . GLY B 1 63 ? 7.566 -6.516 -2.498 1 94.62 63 GLY B N 1
ATOM 2245 C CA . GLY B 1 63 ? 6.926 -6.77 -3.777 1 94.62 63 GLY B CA 1
ATOM 2246 C C . GLY B 1 63 ? 7.215 -5.703 -4.812 1 94.62 63 GLY B C 1
ATOM 2247 O O . GLY B 1 63 ? 7.48 -6.012 -5.977 1 94.62 63 GLY B O 1
ATOM 2248 N N . ILE B 1 64 ? 7.148 -4.512 -4.426 1 91.25 64 ILE B N 1
ATOM 2249 C CA . ILE B 1 64 ? 7.406 -3.385 -5.316 1 91.25 64 ILE B CA 1
ATOM 2250 C C . ILE B 1 64 ? 8.852 -3.432 -5.805 1 91.25 64 ILE B C 1
ATOM 2252 O O . ILE B 1 64 ? 9.117 -3.27 -6.996 1 91.25 64 ILE B O 1
ATOM 2256 N N . ILE B 1 65 ? 9.805 -3.641 -4.891 1 94.38 65 ILE B N 1
ATOM 2257 C CA . ILE B 1 65 ? 11.211 -3.744 -5.266 1 94.38 65 ILE B CA 1
ATOM 2258 C C . ILE B 1 65 ? 11.391 -4.871 -6.281 1 94.38 65 ILE B C 1
ATOM 2260 O O . ILE B 1 65 ? 12.031 -4.68 -7.316 1 94.38 65 ILE B O 1
ATOM 2264 N N . PHE B 1 66 ? 10.836 -6.035 -5.949 1 96.25 66 PHE B N 1
ATOM 2265 C CA . PHE B 1 66 ? 10.938 -7.191 -6.828 1 96.25 66 PHE B CA 1
ATOM 2266 C C . PHE B 1 66 ? 10.398 -6.867 -8.219 1 96.25 66 PHE B C 1
ATOM 2268 O O . PHE B 1 66 ? 11.039 -7.164 -9.227 1 96.25 66 PHE B O 1
ATOM 2275 N N . GLN B 1 67 ? 9.273 -6.227 -8.258 1 92.31 67 GLN B N 1
ATOM 2276 C CA . GLN B 1 67 ? 8.664 -5.875 -9.539 1 92.31 67 GLN B CA 1
ATOM 2277 C C . GLN B 1 67 ? 9.555 -4.91 -10.32 1 92.31 67 GLN B C 1
ATOM 2279 O O . GLN B 1 67 ? 9.711 -5.051 -11.531 1 92.31 67 GLN B O 1
ATOM 2284 N N . GLU B 1 68 ? 10.055 -3.939 -9.688 1 91.5 68 GLU B N 1
ATOM 2285 C CA . GLU B 1 68 ? 10.922 -2.969 -10.336 1 91.5 68 GLU B CA 1
ATOM 2286 C C . GLU B 1 68 ? 12.156 -3.645 -10.93 1 91.5 68 GLU B C 1
ATOM 2288 O O . GLU B 1 68 ? 12.57 -3.324 -12.047 1 91.5 68 GLU B O 1
ATOM 2293 N N . VAL B 1 69 ? 12.719 -4.539 -10.148 1 94.69 69 VAL B N 1
ATOM 2294 C CA . VAL B 1 69 ? 13.891 -5.262 -10.609 1 94.69 69 VAL B CA 1
ATOM 2295 C C . VAL B 1 69 ? 13.531 -6.105 -11.828 1 94.69 69 VAL B C 1
ATOM 2297 O O . VAL B 1 69 ? 14.281 -6.145 -12.812 1 94.69 69 VAL B O 1
ATOM 2300 N N . MET B 1 70 ? 12.398 -6.711 -11.773 1 92 70 MET B N 1
ATOM 2301 C CA . MET B 1 70 ? 11.961 -7.594 -12.852 1 92 70 MET B CA 1
ATOM 2302 C C . MET B 1 70 ? 11.648 -6.801 -14.117 1 92 70 MET B C 1
ATOM 2304 O O . MET B 1 70 ? 11.562 -7.371 -15.203 1 92 70 MET B O 1
ATOM 2308 N N . GLU B 1 71 ? 11.492 -5.547 -14.023 1 90.81 71 GLU B N 1
ATOM 2309 C CA . GLU B 1 71 ? 11.188 -4.699 -15.172 1 90.81 71 GLU B CA 1
ATOM 2310 C C . GLU B 1 71 ? 12.461 -4.281 -15.898 1 90.81 71 GLU B C 1
ATOM 2312 O O . GLU B 1 71 ? 12.398 -3.693 -16.984 1 90.81 71 GLU B O 1
ATOM 2317 N N . LEU B 1 72 ? 13.578 -4.582 -15.273 1 91.38 72 LEU B N 1
ATOM 2318 C CA . LEU B 1 72 ? 14.82 -4.355 -16 1 91.38 72 LEU B CA 1
ATOM 2319 C C . LEU B 1 72 ? 14.867 -5.195 -17.281 1 91.38 72 LEU B C 1
ATOM 2321 O O . LEU B 1 72 ? 14.461 -6.359 -17.281 1 91.38 72 LEU B O 1
ATOM 2325 N N . GLU B 1 73 ? 15.297 -4.629 -18.391 1 84.56 73 GLU B N 1
ATOM 2326 C CA . GLU B 1 73 ? 15.242 -5.23 -19.719 1 84.56 73 GLU B CA 1
ATOM 2327 C C . GLU B 1 73 ? 15.836 -6.637 -19.719 1 84.56 73 GLU B C 1
ATOM 2329 O O . GLU B 1 73 ? 15.266 -7.562 -20.281 1 84.56 73 GLU B O 1
ATOM 2334 N N . GLU B 1 74 ? 16.938 -6.809 -19.078 1 82.44 74 GLU B N 1
ATOM 2335 C CA . GLU B 1 74 ? 17.656 -8.086 -19.078 1 82.44 74 GLU B CA 1
ATOM 2336 C C . GLU B 1 74 ? 16.859 -9.164 -18.359 1 82.44 74 GLU B C 1
ATOM 2338 O O . GLU B 1 74 ? 16.984 -10.352 -18.672 1 82.44 74 GLU B O 1
ATOM 2343 N N . LEU B 1 75 ? 16.125 -8.695 -17.438 1 86.62 75 LEU B N 1
ATOM 2344 C CA . LEU B 1 75 ? 15.383 -9.664 -16.641 1 86.62 75 LEU B CA 1
ATOM 2345 C C . LEU B 1 75 ? 13.977 -9.867 -17.188 1 86.62 75 LEU B C 1
ATOM 2347 O O . LEU B 1 75 ? 13.344 -10.898 -16.938 1 86.62 75 LEU B O 1
ATOM 2351 N N . LYS B 1 76 ? 13.492 -8.852 -17.875 1 79.12 76 LYS B N 1
ATOM 2352 C CA . LYS B 1 76 ? 12.164 -8.977 -18.484 1 79.12 76 LYS B CA 1
ATOM 2353 C C . LYS B 1 76 ? 12.078 -10.219 -19.375 1 79.12 76 LYS B C 1
ATOM 2355 O O . LYS B 1 76 ? 11.016 -10.828 -19.484 1 79.12 76 LYS B O 1
ATOM 2360 N N . GLU B 1 77 ? 13.211 -10.492 -20 1 70.06 77 GLU B N 1
ATOM 2361 C CA . GLU B 1 77 ? 13.258 -11.625 -20.922 1 70.06 77 GLU B CA 1
ATOM 2362 C C . GLU B 1 77 ? 13.062 -12.945 -20.188 1 70.06 77 GLU B C 1
ATOM 2364 O O . GLU B 1 77 ? 12.539 -13.906 -20.75 1 70.06 77 GLU B O 1
ATOM 2369 N N . ILE B 1 78 ? 13.555 -12.992 -19 1 63.81 78 ILE B N 1
ATOM 2370 C CA . ILE B 1 78 ? 13.375 -14.211 -18.219 1 63.81 78 ILE B CA 1
ATOM 2371 C C . ILE B 1 78 ? 11.898 -14.398 -17.875 1 63.81 78 ILE B C 1
ATOM 2373 O O . ILE B 1 78 ? 11.406 -15.523 -17.828 1 63.81 78 ILE B O 1
ATOM 2377 N N . SER B 1 79 ? 11.258 -13.18 -17.562 1 59.62 79 SER B N 1
ATOM 2378 C CA . SER B 1 79 ? 9.836 -13.273 -17.25 1 59.62 79 SER B CA 1
ATOM 2379 C C . SER B 1 79 ? 9.055 -13.914 -18.391 1 59.62 79 SER B C 1
ATOM 2381 O O . SER B 1 79 ? 8 -14.523 -18.172 1 59.62 79 SER B O 1
ATOM 2383 N N . LYS B 1 80 ? 9.5 -13.641 -19.578 1 54.94 80 LYS B N 1
ATOM 2384 C CA . LYS B 1 80 ? 8.898 -14.234 -20.766 1 54.94 80 LYS B CA 1
ATOM 2385 C C . LYS B 1 80 ? 9.375 -15.672 -20.969 1 54.94 80 LYS B C 1
ATOM 2387 O O . LYS B 1 80 ? 8.711 -16.469 -21.641 1 54.94 80 LYS B O 1
ATOM 2392 N N . VAL B 1 81 ? 10.555 -15.805 -20.797 1 49.59 81 VAL B N 1
ATOM 2393 C CA . VAL B 1 81 ? 11.141 -17.125 -21.016 1 49.59 81 VAL B CA 1
ATOM 2394 C C . VAL B 1 81 ? 10.953 -17.984 -19.75 1 49.59 81 VAL B C 1
ATOM 2396 O O . VAL B 1 81 ? 11.578 -17.719 -18.719 1 49.59 81 VAL B O 1
ATOM 2399 N N . THR B 1 82 ? 9.828 -18.094 -19.422 1 45.81 82 THR B N 1
ATOM 2400 C CA . THR B 1 82 ? 9.562 -18.938 -18.266 1 45.81 82 THR B CA 1
ATOM 2401 C C . THR B 1 82 ? 10.477 -20.172 -18.266 1 45.81 82 THR B C 1
ATOM 2403 O O . THR B 1 82 ? 10.641 -20.812 -19.312 1 45.81 82 THR B O 1
ATOM 2406 N N . PRO B 1 83 ? 11.016 -20.406 -17.203 1 44.94 83 PRO B N 1
ATOM 2407 C CA . PRO B 1 83 ? 11.867 -21.516 -16.766 1 44.94 83 PRO B CA 1
ATOM 2408 C C . PRO B 1 83 ? 11.375 -22.875 -17.266 1 44.94 83 PRO B C 1
ATOM 2410 O O . PRO B 1 83 ? 10.164 -23.078 -17.391 1 44.94 83 PRO B O 1
ATOM 2413 N N . LYS B 1 84 ? 11.953 -23.594 -17.938 1 49.25 84 LYS B N 1
ATOM 2414 C CA . LYS B 1 84 ? 11.906 -25.031 -17.703 1 49.25 84 LYS B CA 1
ATOM 2415 C C . LYS B 1 84 ? 11.461 -25.359 -16.281 1 49.25 84 LYS B C 1
ATOM 2417 O O . LYS B 1 84 ? 10.906 -26.422 -16.016 1 49.25 84 LYS B O 1
ATOM 2422 N N . ASN B 1 85 ? 11.516 -24.219 -15.266 1 60.5 85 ASN B N 1
ATOM 2423 C CA . ASN B 1 85 ? 11.344 -24.594 -13.867 1 60.5 85 ASN B CA 1
ATOM 2424 C C . ASN B 1 85 ? 10.125 -23.922 -13.242 1 60.5 85 ASN B C 1
ATOM 2426 O O . ASN B 1 85 ? 10.094 -23.656 -12.039 1 60.5 85 ASN B O 1
ATOM 2430 N N . LYS B 1 86 ? 9.055 -23.609 -14.156 1 82.94 86 LYS B N 1
ATOM 2431 C CA . LYS B 1 86 ? 7.824 -23.125 -13.547 1 82.94 86 LYS B CA 1
ATOM 2432 C C . LYS B 1 86 ? 7.02 -24.266 -12.938 1 82.94 86 LYS B C 1
ATOM 2434 O O . LYS B 1 86 ? 6.91 -25.344 -13.531 1 82.94 86 LYS B O 1
ATOM 2439 N N . ILE B 1 87 ? 6.449 -23.875 -11.797 1 90 87 ILE B N 1
ATOM 2440 C CA . ILE B 1 87 ? 5.773 -24.969 -11.102 1 90 87 ILE B CA 1
ATOM 2441 C C . ILE B 1 87 ? 4.293 -24.984 -11.477 1 90 87 ILE B C 1
ATOM 2443 O O . ILE B 1 87 ? 3.598 -25.969 -11.227 1 90 87 ILE B O 1
ATOM 2447 N N . GLY B 1 88 ? 3.791 -23.875 -12.109 1 94.19 88 GLY B N 1
ATOM 2448 C CA . GLY B 1 88 ? 2.395 -23.781 -12.508 1 94.19 88 GLY B CA 1
ATOM 2449 C C . GLY B 1 88 ? 1.996 -22.391 -12.969 1 94.19 88 GLY B C 1
ATOM 2450 O O . GLY B 1 88 ? 2.773 -21.453 -12.852 1 94.19 88 GLY B O 1
ATOM 2451 N N . ARG B 1 89 ? 0.813 -22.328 -13.578 1 95.75 89 ARG B N 1
ATOM 2452 C CA . ARG B 1 89 ? 0.249 -21.062 -14.055 1 95.75 89 ARG B CA 1
ATOM 2453 C C . ARG B 1 89 ? -0.875 -20.594 -13.141 1 95.75 89 ARG B C 1
ATOM 2455 O O . ARG B 1 89 ? -1.778 -21.359 -12.805 1 95.75 89 ARG B O 1
ATOM 2462 N N . LEU B 1 90 ? -0.74 -19.344 -12.734 1 97.69 90 LEU B N 1
ATOM 2463 C CA . LEU B 1 90 ? -1.728 -18.734 -11.852 1 97.69 90 LEU B CA 1
ATOM 2464 C C . LEU B 1 90 ? -2.393 -17.547 -12.531 1 97.69 90 LEU B C 1
ATOM 2466 O O . LEU B 1 90 ? -1.722 -16.562 -12.883 1 97.69 90 LEU B O 1
ATOM 2470 N N . LEU B 1 91 ? -3.691 -17.625 -12.836 1 98.69 91 LEU B N 1
ATOM 2471 C CA . LEU B 1 91 ? -4.5 -16.516 -13.312 1 98.69 91 LEU B CA 1
ATOM 2472 C C . LEU B 1 91 ? -4.992 -15.664 -12.148 1 98.69 91 LEU B C 1
ATOM 2474 O O . LEU B 1 91 ? -5.691 -16.156 -11.258 1 98.69 91 LEU B O 1
ATOM 2478 N N . LEU B 1 92 ? -4.637 -14.398 -12.148 1 98.75 92 LEU B N 1
ATOM 2479 C CA . LEU B 1 92 ? -4.883 -13.539 -11 1 98.75 92 LEU B CA 1
ATOM 2480 C C . LEU B 1 92 ? -5.617 -12.266 -11.414 1 98.75 92 LEU B C 1
ATOM 2482 O O . LEU B 1 92 ? -5.262 -11.633 -12.414 1 98.75 92 LEU B O 1
ATOM 2486 N N . PHE B 1 93 ? -6.68 -11.883 -10.688 1 98.75 93 PHE B N 1
ATOM 2487 C CA . PHE B 1 93 ? -7.383 -10.648 -11.008 1 98.75 93 PHE B CA 1
ATOM 2488 C C . PHE B 1 93 ? -8.289 -10.219 -9.859 1 98.75 93 PHE B C 1
ATOM 2490 O O . PHE B 1 93 ? -8.617 -11.031 -8.992 1 98.75 93 PHE B O 1
ATOM 2497 N N . SER B 1 94 ? -8.617 -8.969 -9.797 1 98.19 94 SER B N 1
ATOM 2498 C CA . SER B 1 94 ? -9.711 -8.477 -8.969 1 98.19 94 SER B CA 1
ATOM 2499 C C . SER B 1 94 ? -11.047 -8.578 -9.695 1 98.19 94 SER B C 1
ATOM 2501 O O . SER B 1 94 ? -11.156 -8.18 -10.859 1 98.19 94 SER B O 1
ATOM 2503 N N . VAL B 1 95 ? -11.992 -9.078 -9.016 1 98.25 95 VAL B N 1
ATOM 2504 C CA . VAL B 1 95 ? -13.25 -9.422 -9.656 1 98.25 95 VAL B CA 1
ATOM 2505 C C . VAL B 1 95 ? -13.984 -8.156 -10.086 1 98.25 95 VAL B C 1
ATOM 2507 O O . VAL B 1 95 ? -13.57 -7.047 -9.75 1 98.25 95 VAL B O 1
ATOM 2510 N N . CYS B 1 96 ? -15.047 -8.367 -10.805 1 97.25 96 CYS B N 1
ATOM 2511 C CA . CYS B 1 96 ? -15.836 -7.273 -11.359 1 97.25 96 CYS B CA 1
ATOM 2512 C C . CYS B 1 96 ? -16.297 -6.324 -10.258 1 97.25 96 CYS B C 1
ATOM 2514 O O . CYS B 1 96 ? -16.75 -6.766 -9.203 1 97.25 96 CYS B O 1
ATOM 2516 N N . GLY B 1 97 ? -16.125 -5.016 -10.484 1 92.19 97 GLY B N 1
ATOM 2517 C CA . GLY B 1 97 ? -16.578 -4.016 -9.531 1 92.19 97 GLY B CA 1
ATOM 2518 C C . GLY B 1 97 ? -15.523 -3.648 -8.5 1 92.19 97 GLY B C 1
ATOM 2519 O O . GLY B 1 97 ? -15.711 -2.711 -7.723 1 92.19 97 GLY B O 1
ATOM 2520 N N . ASP B 1 98 ? -14.469 -4.422 -8.461 1 92.88 98 ASP B N 1
ATOM 2521 C CA . ASP B 1 98 ? -13.398 -4.168 -7.5 1 92.88 98 ASP B CA 1
ATOM 2522 C C . ASP B 1 98 ? -12.164 -3.596 -8.188 1 92.88 98 ASP B C 1
ATOM 2524 O O . ASP B 1 98 ? -11.586 -4.238 -9.07 1 92.88 98 ASP B O 1
ATOM 2528 N N . CYS B 1 99 ? -11.703 -2.414 -7.754 1 89.44 99 CYS B N 1
ATOM 2529 C CA . CYS B 1 99 ? -10.586 -1.74 -8.406 1 89.44 99 CYS B CA 1
ATOM 2530 C C . CYS B 1 99 ? -9.328 -1.81 -7.543 1 89.44 99 CYS B C 1
ATOM 2532 O O . CYS B 1 99 ? -8.281 -1.273 -7.918 1 89.44 99 CYS B O 1
ATOM 2534 N N . HIS B 1 100 ? -9.422 -2.348 -6.477 1 88.62 100 HIS B N 1
ATOM 2535 C CA . HIS B 1 100 ? -8.281 -2.461 -5.57 1 88.62 100 HIS B CA 1
ATOM 2536 C C . HIS B 1 100 ? -7.27 -3.479 -6.086 1 88.62 100 HIS B C 1
ATOM 2538 O O . HIS B 1 100 ? -7.652 -4.523 -6.621 1 88.62 100 HIS B O 1
ATOM 2544 N N . ASP B 1 101 ? -5.918 -3.154 -5.926 1 92.06 101 ASP B N 1
ATOM 2545 C CA . ASP B 1 101 ? -4.957 -4.07 -6.527 1 92.06 101 ASP B CA 1
ATOM 2546 C C . ASP B 1 101 ? -3.744 -4.273 -5.621 1 92.06 101 ASP B C 1
ATOM 2548 O O . ASP B 1 101 ? -2.83 -5.027 -5.953 1 92.06 101 ASP B O 1
ATOM 2552 N N . ILE B 1 102 ? -3.645 -3.613 -4.508 1 89.06 102 ILE B N 1
ATOM 2553 C CA . ILE B 1 102 ? -2.453 -3.684 -3.668 1 89.06 102 ILE B CA 1
ATOM 2554 C C . ILE B 1 102 ? -2.238 -5.121 -3.197 1 89.06 102 ILE B C 1
ATOM 2556 O O . ILE B 1 102 ? -1.156 -5.684 -3.381 1 89.06 102 ILE B O 1
ATOM 2560 N N . GLY B 1 103 ? -3.266 -5.746 -2.578 1 91.44 103 GLY B N 1
ATOM 2561 C CA . GLY B 1 103 ? -3.184 -7.117 -2.098 1 91.44 103 GLY B CA 1
ATOM 2562 C C . GLY B 1 103 ? -2.932 -8.125 -3.203 1 91.44 103 GLY B C 1
ATOM 2563 O O . GLY B 1 103 ? -2.08 -9.008 -3.064 1 91.44 103 GLY B O 1
ATOM 2564 N N . LYS B 1 104 ? -3.643 -7.941 -4.262 1 95.81 104 LYS B N 1
ATOM 2565 C CA . LYS B 1 104 ? -3.461 -8.797 -5.43 1 95.81 104 LYS B CA 1
ATOM 2566 C C . LYS B 1 104 ? -2.018 -8.758 -5.926 1 95.81 104 LYS B C 1
ATOM 2568 O O . LYS B 1 104 ? -1.419 -9.797 -6.203 1 95.81 104 LYS B O 1
ATOM 2573 N N . ASN B 1 105 ? -1.481 -7.559 -6 1 95.19 105 ASN B N 1
ATOM 2574 C CA . ASN B 1 105 ? -0.145 -7.391 -6.562 1 95.19 105 ASN B CA 1
ATOM 2575 C C . ASN B 1 105 ? 0.923 -7.996 -5.656 1 95.19 105 ASN B C 1
ATOM 2577 O O . ASN B 1 105 ? 1.877 -8.609 -6.137 1 95.19 105 ASN B O 1
ATOM 2581 N N . ILE B 1 106 ? 0.785 -7.824 -4.391 1 94.81 106 ILE B N 1
ATOM 2582 C CA . ILE B 1 106 ? 1.771 -8.391 -3.477 1 94.81 106 ILE B CA 1
ATOM 2583 C C . ILE B 1 106 ? 1.694 -9.914 -3.51 1 94.81 106 ILE B C 1
ATOM 2585 O O . ILE B 1 106 ? 2.723 -10.594 -3.52 1 94.81 106 ILE B O 1
ATOM 2589 N N . PHE B 1 107 ? 0.492 -10.445 -3.496 1 97.19 107 PHE B N 1
ATOM 2590 C CA . PHE B 1 107 ? 0.325 -11.891 -3.654 1 97.19 107 PHE B CA 1
ATOM 2591 C C . PHE B 1 107 ? 0.991 -12.375 -4.938 1 97.19 107 PHE B C 1
ATOM 2593 O O . PHE B 1 107 ? 1.74 -13.352 -4.922 1 97.19 107 PHE B O 1
ATOM 2600 N N . GLY B 1 108 ? 0.73 -11.664 -6.039 1 97.12 108 GLY B N 1
ATOM 2601 C CA . GLY B 1 108 ? 1.325 -12.008 -7.32 1 97.12 108 GLY B CA 1
ATOM 2602 C C . GLY B 1 108 ? 2.842 -12.016 -7.293 1 97.12 108 GLY B C 1
ATOM 2603 O O . GLY B 1 108 ? 3.475 -12.922 -7.844 1 97.12 108 GLY B O 1
ATOM 2604 N N . SER B 1 109 ? 3.418 -11.07 -6.656 1 96 109 SER B N 1
ATOM 2605 C CA . SER B 1 109 ? 4.871 -10.969 -6.586 1 96 109 SER B CA 1
ATOM 2606 C C . SER B 1 109 ? 5.477 -12.148 -5.832 1 96 109 SER B C 1
ATOM 2608 O O . SER B 1 109 ? 6.441 -12.758 -6.297 1 96 109 SER B O 1
ATOM 2610 N N . PHE B 1 110 ? 4.895 -12.492 -4.727 1 96.88 110 PHE B N 1
ATOM 2611 C CA . PHE B 1 110 ? 5.438 -13.594 -3.934 1 96.88 110 PHE B CA 1
ATOM 2612 C C . PHE B 1 110 ? 5.16 -14.938 -4.605 1 96.88 110 PHE B C 1
ATOM 2614 O O . PHE B 1 110 ? 5.973 -15.859 -4.52 1 96.88 110 PHE B O 1
ATOM 2621 N N . ALA B 1 111 ? 4.039 -15.039 -5.262 1 96.81 111 ALA B N 1
ATOM 2622 C CA . ALA B 1 111 ? 3.762 -16.25 -6.031 1 96.81 111 ALA B CA 1
ATOM 2623 C C . ALA B 1 111 ? 4.758 -16.422 -7.172 1 96.81 111 ALA B C 1
ATOM 2625 O O . ALA B 1 111 ? 5.219 -17.531 -7.449 1 96.81 111 ALA B O 1
ATOM 2626 N N . LYS B 1 112 ? 5.016 -15.32 -7.832 1 94.12 112 LYS B N 1
ATOM 2627 C CA . LYS B 1 112 ? 6.012 -15.352 -8.898 1 94.12 112 LYS B CA 1
ATOM 2628 C C . LYS B 1 112 ? 7.355 -15.852 -8.383 1 94.12 112 LYS B C 1
ATOM 2630 O O . LYS B 1 112 ? 7.992 -16.703 -9.008 1 94.12 112 LYS B O 1
ATOM 2635 N N . THR B 1 113 ? 7.773 -15.43 -7.258 1 92.81 113 THR B N 1
ATOM 2636 C CA . THR B 1 113 ? 9.047 -15.844 -6.676 1 92.81 113 THR B CA 1
ATOM 2637 C C . THR B 1 113 ? 8.992 -17.297 -6.234 1 92.81 113 THR B C 1
ATOM 2639 O O . THR B 1 113 ? 10.031 -17.953 -6.113 1 92.81 113 THR B O 1
ATOM 2642 N N . ALA B 1 114 ? 7.773 -17.734 -5.969 1 93.06 114 ALA B N 1
ATOM 2643 C CA . ALA B 1 114 ? 7.605 -19.125 -5.594 1 93.06 114 ALA B CA 1
ATOM 2644 C C . ALA B 1 114 ? 7.684 -20.031 -6.82 1 93.06 114 ALA B C 1
ATOM 2646 O O . ALA B 1 114 ? 7.672 -21.266 -6.695 1 93.06 114 ALA B O 1
ATOM 2647 N N . GLY B 1 115 ? 7.688 -19.453 -8.039 1 91.19 115 GLY B N 1
ATOM 2648 C CA . GLY B 1 115 ? 7.906 -20.25 -9.234 1 91.19 115 GLY B CA 1
ATOM 2649 C C . GLY B 1 115 ? 6.707 -20.266 -10.164 1 91.19 115 GLY B C 1
ATOM 2650 O O . GLY B 1 115 ? 6.719 -20.953 -11.188 1 91.19 115 GLY B O 1
ATOM 2651 N N . PHE B 1 116 ? 5.715 -19.453 -9.859 1 94.81 116 PHE B N 1
ATOM 2652 C CA . PHE B 1 116 ? 4.516 -19.438 -10.688 1 94.81 116 PHE B CA 1
ATOM 2653 C C . PHE B 1 116 ? 4.664 -18.453 -11.844 1 94.81 116 PHE B C 1
ATOM 2655 O O . PHE B 1 116 ? 5.27 -17.391 -11.688 1 94.81 116 PHE B O 1
ATOM 2662 N N . GLU B 1 117 ? 4.125 -18.844 -12.953 1 93.44 117 GLU B N 1
ATOM 2663 C CA . GLU B 1 117 ? 3.811 -17.859 -13.984 1 93.44 117 GLU B CA 1
ATOM 2664 C C . GLU B 1 117 ? 2.502 -17.141 -13.688 1 93.44 117 GLU B C 1
ATOM 2666 O O . GLU B 1 117 ? 1.446 -17.766 -13.594 1 93.44 117 GLU B O 1
ATOM 2671 N N . ILE B 1 118 ? 2.586 -15.883 -13.594 1 95.94 118 ILE B N 1
ATOM 2672 C CA . ILE B 1 118 ? 1.405 -15.117 -13.211 1 95.94 118 ILE B CA 1
ATOM 2673 C C . ILE B 1 118 ? 0.803 -14.438 -14.438 1 95.94 118 ILE B C 1
ATOM 2675 O O . ILE B 1 118 ? 1.499 -13.719 -15.164 1 95.94 118 ILE B O 1
ATOM 2679 N N . ILE B 1 119 ? -0.357 -14.68 -14.672 1 96.88 119 ILE B N 1
ATOM 2680 C CA . ILE B 1 119 ? -1.146 -13.93 -15.641 1 96.88 119 ILE B CA 1
ATOM 2681 C C . ILE B 1 119 ? -2.15 -13.039 -14.914 1 96.88 119 ILE B C 1
ATOM 2683 O O . ILE B 1 119 ? -3.174 -13.523 -14.422 1 96.88 119 ILE B O 1
ATOM 2687 N N . ASP B 1 120 ? -1.83 -11.82 -14.883 1 97.75 120 ASP B N 1
ATOM 2688 C CA . ASP B 1 120 ? -2.637 -10.852 -14.141 1 97.75 120 ASP B CA 1
ATOM 2689 C C . ASP B 1 120 ? -3.582 -10.102 -15.07 1 97.75 120 ASP B C 1
ATOM 2691 O O . ASP B 1 120 ? -3.135 -9.352 -15.945 1 97.75 120 ASP B O 1
ATOM 2695 N N . LEU B 1 121 ? -4.887 -10.219 -14.852 1 98.5 121 LEU B N 1
ATOM 2696 C CA . LEU B 1 121 ? -5.859 -9.578 -15.734 1 98.5 121 LEU B CA 1
ATOM 2697 C C . LEU B 1 121 ? -6.188 -8.172 -15.258 1 98.5 121 LEU B C 1
ATOM 2699 O O . LEU B 1 121 ? -6.938 -7.445 -15.914 1 98.5 121 LEU B O 1
ATOM 2703 N N . GLY B 1 122 ? -5.664 -7.832 -14.141 1 97.94 122 GLY B N 1
ATOM 2704 C CA . GLY B 1 122 ? -5.914 -6.492 -13.633 1 97.94 122 GLY B CA 1
ATOM 2705 C C . GLY B 1 122 ? -7.09 -6.426 -12.68 1 97.94 122 GLY B C 1
ATOM 2706 O O . GLY B 1 122 ? -7.246 -7.293 -11.812 1 97.94 122 GLY B O 1
ATOM 2707 N N . THR B 1 123 ? -7.781 -5.312 -12.711 1 97.19 123 THR B N 1
ATOM 2708 C CA . THR B 1 123 ? -8.883 -5.062 -11.781 1 97.19 123 THR B CA 1
ATOM 2709 C C . THR B 1 123 ? -10.203 -4.922 -12.531 1 97.19 123 THR B C 1
ATOM 2711 O O . THR B 1 123 ? -10.211 -4.742 -13.758 1 97.19 123 THR B O 1
ATOM 2714 N N . ASP B 1 124 ? -11.25 -5.062 -11.742 1 97.25 124 ASP B N 1
ATOM 2715 C CA . ASP B 1 124 ? -12.586 -4.914 -12.312 1 97.25 124 ASP B CA 1
ATOM 2716 C C . ASP B 1 124 ? -12.773 -5.816 -13.523 1 97.25 124 ASP B C 1
ATOM 2718 O O . ASP B 1 124 ? -13.203 -5.363 -14.586 1 97.25 124 ASP B O 1
ATOM 2722 N N . VAL B 1 125 ? -12.391 -7.047 -13.438 1 98.5 125 VAL B N 1
ATOM 2723 C CA . VAL B 1 125 ? -12.398 -7.984 -14.555 1 98.5 125 VAL B CA 1
ATOM 2724 C C . VAL B 1 125 ? -13.773 -8.633 -14.672 1 98.5 125 VAL B C 1
ATOM 2726 O O . VAL B 1 125 ? -14.258 -9.25 -13.719 1 98.5 125 VAL B O 1
ATOM 2729 N N . SER B 1 126 ? -14.352 -8.539 -15.766 1 98.19 126 SER B N 1
ATOM 2730 C CA . SER B 1 126 ? -15.688 -9.086 -15.977 1 98.19 126 SER B CA 1
ATOM 2731 C C . SER B 1 126 ? -15.656 -10.602 -16.109 1 98.19 126 SER B C 1
ATOM 2733 O O . SER B 1 126 ? -14.609 -11.188 -16.406 1 98.19 126 SER B O 1
ATOM 2735 N N . LEU B 1 127 ? -16.844 -11.219 -15.883 1 98.06 127 LEU B N 1
ATOM 2736 C CA . LEU B 1 127 ? -16.984 -12.656 -16.031 1 98.06 127 LEU B CA 1
ATOM 2737 C C . LEU B 1 127 ? -16.578 -13.102 -17.438 1 98.06 127 LEU B C 1
ATOM 2739 O O . LEU B 1 127 ? -15.906 -14.125 -17.609 1 98.06 127 LEU B O 1
ATOM 2743 N N . PHE B 1 128 ? -16.938 -12.305 -18.391 1 98.06 128 PHE B N 1
ATOM 2744 C CA . PHE B 1 128 ? -16.609 -12.609 -19.781 1 98.06 128 PHE B CA 1
ATOM 2745 C C . PHE B 1 128 ? -15.102 -12.641 -19.984 1 98.06 128 PHE B C 1
ATOM 2747 O O . PHE B 1 128 ? -14.57 -13.586 -20.562 1 98.06 128 PHE B O 1
ATOM 2754 N N . GLN B 1 129 ? -14.383 -11.68 -19.516 1 98.5 129 GLN B N 1
ATOM 2755 C CA . GLN B 1 129 ? -12.93 -11.609 -19.625 1 98.5 129 GLN B CA 1
ATOM 2756 C C . GLN B 1 129 ? -12.273 -12.805 -18.922 1 98.5 129 GLN B C 1
ATOM 2758 O O . GLN B 1 129 ? -11.273 -13.344 -19.422 1 98.5 129 GLN B O 1
ATOM 2763 N N . VAL B 1 130 ? -12.828 -13.164 -17.812 1 98.5 130 VAL B N 1
ATOM 2764 C CA . VAL B 1 130 ? -12.289 -14.281 -17.031 1 98.5 130 VAL B CA 1
ATOM 2765 C C . VAL B 1 130 ? -12.391 -15.57 -17.859 1 98.5 130 VAL B C 1
ATOM 2767 O O . VAL B 1 130 ? -11.406 -16.297 -17.984 1 98.5 130 VAL B O 1
ATOM 2770 N N . MET B 1 131 ? -13.57 -15.828 -18.422 1 98.06 131 MET B N 1
ATOM 2771 C CA . MET B 1 131 ? -13.789 -17.062 -19.172 1 98.06 131 MET B CA 1
ATOM 2772 C C . MET B 1 131 ? -12.914 -17.109 -20.422 1 98.06 131 MET B C 1
ATOM 2774 O O 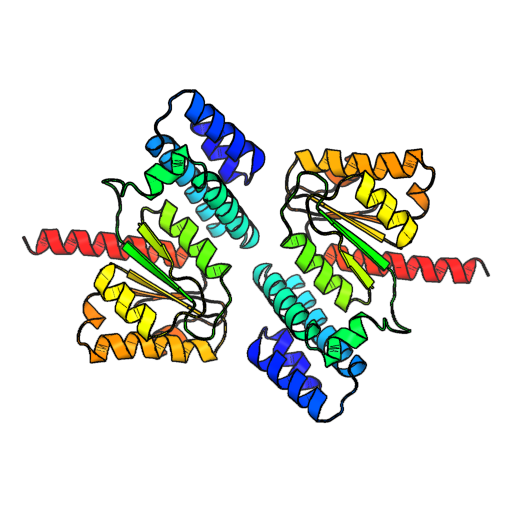. MET B 1 131 ? -12.359 -18.156 -20.75 1 98.06 131 MET B O 1
ATOM 2778 N N . GLU B 1 132 ? -12.789 -15.977 -21.047 1 98.06 132 GLU B N 1
ATOM 2779 C CA . GLU B 1 132 ? -11.906 -15.898 -22.203 1 98.06 132 GLU B CA 1
ATOM 2780 C C . GLU B 1 132 ? -10.461 -16.219 -21.828 1 98.06 132 GLU B C 1
ATOM 2782 O O . GLU B 1 132 ? -9.781 -16.969 -22.516 1 98.06 132 GLU B O 1
ATOM 2787 N N . ALA B 1 133 ? -10.039 -15.68 -20.766 1 98.19 133 ALA B N 1
ATOM 2788 C CA . ALA B 1 133 ? -8.664 -15.867 -20.312 1 98.19 133 ALA B CA 1
ATOM 2789 C C . ALA B 1 133 ? -8.406 -17.328 -19.938 1 98.19 133 ALA B C 1
ATOM 2791 O O . ALA B 1 133 ? -7.336 -17.859 -20.219 1 98.19 133 ALA B O 1
ATOM 2792 N N . ILE B 1 134 ? -9.328 -17.938 -19.234 1 97.56 134 ILE B N 1
ATOM 2793 C CA . ILE B 1 134 ? -9.18 -19.328 -18.812 1 97.56 134 ILE B CA 1
ATOM 2794 C C . ILE B 1 134 ? -8.977 -20.219 -20.031 1 97.56 134 ILE B C 1
ATOM 2796 O O . ILE B 1 134 ? -8.156 -21.141 -20.016 1 97.56 134 ILE B O 1
ATOM 2800 N N . GLU B 1 135 ? -9.703 -19.938 -21.078 1 95.81 135 GLU B N 1
ATOM 2801 C CA . GLU B 1 135 ? -9.625 -20.734 -22.312 1 95.81 135 GLU B CA 1
ATOM 2802 C C . GLU B 1 135 ? -8.266 -20.562 -22.984 1 95.81 135 GLU B C 1
ATOM 2804 O O . GLU B 1 135 ? -7.723 -21.531 -23.531 1 95.81 135 GLU B O 1
ATOM 2809 N N . THR B 1 136 ? -7.746 -19.406 -22.906 1 96.06 136 THR B N 1
ATOM 2810 C CA . THR B 1 136 ? -6.496 -19.094 -23.594 1 96.06 136 THR B CA 1
ATOM 2811 C C . THR B 1 136 ? -5.293 -19.469 -22.734 1 96.06 136 THR B C 1
ATOM 2813 O O . THR B 1 136 ? -4.324 -20.047 -23.234 1 96.06 136 THR B O 1
ATOM 2816 N N . VAL B 1 137 ? -5.348 -19.281 -21.453 1 95 137 VAL B N 1
ATOM 2817 C CA . VAL B 1 137 ? -4.203 -19.391 -20.562 1 95 137 VAL B CA 1
ATOM 2818 C C . VAL B 1 137 ? -4.105 -20.828 -20.031 1 95 137 VAL B C 1
ATOM 2820 O O . VAL B 1 137 ? -3.004 -21.328 -19.797 1 95 137 VAL B O 1
ATOM 2823 N N . LYS B 1 138 ? -5.277 -21.438 -19.875 1 94.38 138 LYS B N 1
ATOM 2824 C CA . LYS B 1 138 ? -5.352 -22.75 -19.25 1 94.38 138 LYS B CA 1
ATOM 2825 C C . LYS B 1 138 ? -4.555 -22.797 -17.953 1 94.38 138 LYS B C 1
ATOM 2827 O O . LYS B 1 138 ? -3.627 -23.594 -17.812 1 94.38 138 LYS B O 1
ATOM 2832 N N . PRO B 1 139 ? -4.98 -22.047 -16.969 1 97.62 139 PRO B N 1
ATOM 2833 C CA . PRO B 1 139 ? -4.227 -21.953 -15.719 1 97.62 139 PRO B CA 1
ATOM 2834 C C . PRO B 1 139 ? -4.371 -23.203 -14.852 1 97.62 139 PRO B C 1
ATOM 2836 O O . PRO B 1 139 ? -5.281 -24.016 -15.07 1 97.62 139 PRO B O 1
ATOM 2839 N N . ASP B 1 140 ? -3.414 -23.391 -13.977 1 97.12 140 ASP B N 1
ATOM 2840 C CA . ASP B 1 140 ? -3.527 -24.422 -12.945 1 97.12 140 ASP B CA 1
ATOM 2841 C C . ASP B 1 140 ? -4.352 -23.922 -11.758 1 97.12 140 ASP B C 1
ATOM 2843 O O . ASP B 1 140 ? -5.09 -24.703 -11.148 1 97.12 140 ASP B O 1
ATOM 2847 N N . ILE B 1 141 ? -4.195 -22.656 -11.469 1 98.56 141 ILE B N 1
ATOM 2848 C CA . ILE B 1 141 ? -4.848 -22.031 -10.328 1 98.56 141 ILE B CA 1
ATOM 2849 C C . ILE B 1 141 ? -5.508 -20.719 -10.766 1 98.56 141 ILE B C 1
ATOM 2851 O O . ILE B 1 141 ? -4.934 -19.969 -11.555 1 98.56 141 ILE B O 1
ATOM 2855 N N . ILE B 1 142 ? -6.688 -20.484 -10.312 1 98.88 142 ILE B N 1
ATOM 2856 C CA . ILE B 1 142 ? -7.375 -19.203 -10.484 1 98.88 142 ILE B CA 1
ATOM 2857 C C . ILE B 1 142 ? -7.449 -18.469 -9.148 1 98.88 142 ILE B C 1
ATOM 2859 O O . ILE B 1 142 ? -8.008 -18.984 -8.18 1 98.88 142 ILE B O 1
ATOM 2863 N N . GLY B 1 143 ? -6.828 -17.312 -9.109 1 98.88 143 GLY B N 1
ATOM 2864 C CA . GLY B 1 143 ? -6.859 -16.469 -7.93 1 98.88 143 GLY B CA 1
ATOM 2865 C C . GLY B 1 143 ? -7.789 -15.281 -8.07 1 98.88 143 GLY B C 1
ATOM 2866 O O . GLY B 1 143 ? -7.605 -14.445 -8.961 1 98.88 143 GLY B O 1
ATOM 2867 N N . LEU B 1 144 ? -8.734 -15.172 -7.188 1 98.81 144 LEU B N 1
ATOM 2868 C CA . LEU B 1 144 ? -9.711 -14.086 -7.199 1 98.81 144 LEU B CA 1
ATOM 2869 C C . LEU B 1 144 ? -9.477 -13.133 -6.027 1 98.81 144 LEU B C 1
ATOM 2871 O O . LEU B 1 144 ? -9.398 -13.57 -4.875 1 98.81 144 LEU B O 1
ATOM 2875 N N . SER B 1 145 ? -9.359 -11.859 -6.344 1 97.94 145 SER B N 1
ATOM 2876 C CA . SER B 1 145 ? -9.211 -10.836 -5.32 1 97.94 145 SER B CA 1
ATOM 2877 C C . SER B 1 145 ? -10.484 -10.008 -5.176 1 97.94 145 SER B C 1
ATOM 2879 O O . SER B 1 145 ? -11.133 -9.68 -6.172 1 97.94 145 SER B O 1
ATOM 2881 N N .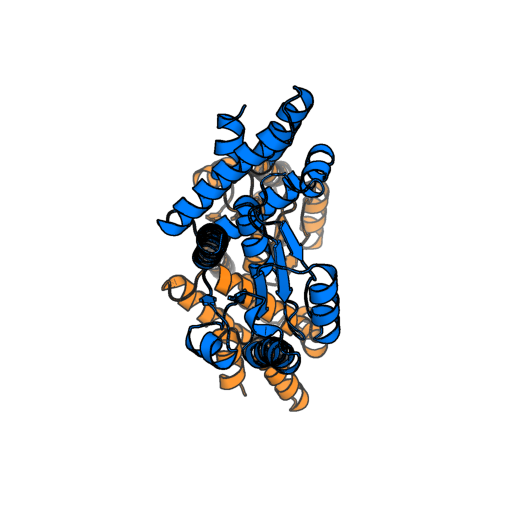 GLY B 1 146 ? -10.883 -9.727 -3.969 1 94.44 146 GLY B N 1
ATOM 2882 C CA . GLY B 1 146 ? -12.008 -8.859 -3.652 1 94.44 146 GLY B CA 1
ATOM 2883 C C . GLY B 1 146 ? -11.906 -8.227 -2.279 1 94.44 146 GLY B C 1
ATOM 2884 O O . GLY B 1 146 ? -11.648 -8.914 -1.289 1 94.44 146 GLY B O 1
ATOM 2885 N N . MET B 1 147 ? -12.188 -7.008 -2.189 1 88.44 147 MET B N 1
ATOM 2886 C CA . MET B 1 147 ? -11.953 -6.27 -0.953 1 88.44 147 MET B CA 1
ATOM 2887 C C . MET B 1 147 ? -13.258 -6.012 -0.213 1 88.44 147 MET B C 1
ATOM 2889 O O . MET B 1 147 ? -13.266 -5.855 1.009 1 88.44 147 MET B O 1
ATOM 2893 N N . GLN B 1 148 ? -14.336 -5.938 -0.911 1 86.75 148 GLN B N 1
ATOM 2894 C CA . GLN B 1 148 ? -15.609 -5.574 -0.305 1 86.75 148 GLN B CA 1
ATOM 2895 C C . GLN B 1 148 ? -16.547 -6.777 -0.244 1 86.75 148 GLN B C 1
ATOM 2897 O O . GLN B 1 148 ? -16.359 -7.762 -0.959 1 86.75 148 GLN B O 1
ATOM 2902 N N . GLN B 1 149 ? -17.484 -6.637 0.588 1 87.38 149 GLN B N 1
ATOM 2903 C CA . GLN B 1 149 ? -18.422 -7.738 0.818 1 87.38 149 GLN B CA 1
ATOM 2904 C C . GLN B 1 149 ? -19.109 -8.148 -0.476 1 87.38 149 GLN B C 1
ATOM 2906 O O . GLN B 1 149 ? -19.281 -9.344 -0.745 1 87.38 149 GLN B O 1
ATOM 2911 N N . GLU B 1 150 ? -19.469 -7.168 -1.22 1 90.38 150 GLU B N 1
ATOM 2912 C CA . GLU B 1 150 ? -20.219 -7.449 -2.441 1 90.38 150 GLU B CA 1
ATOM 2913 C C . GLU B 1 150 ? -19.391 -8.266 -3.426 1 90.38 150 GLU B C 1
ATOM 2915 O O . GLU B 1 150 ? -19.922 -8.922 -4.316 1 90.38 150 GLU B O 1
ATOM 2920 N N . THR B 1 151 ? -18.094 -8.211 -3.262 1 94.75 151 THR B N 1
ATOM 2921 C CA . THR B 1 151 ? -17.219 -8.922 -4.191 1 94.75 151 THR B CA 1
ATOM 2922 C C . THR B 1 151 ? -17.328 -10.43 -4 1 94.75 151 THR B C 1
ATOM 2924 O O . THR B 1 151 ? -16.969 -11.203 -4.891 1 94.75 151 THR B O 1
ATOM 2927 N N . ILE B 1 152 ? -17.812 -10.859 -2.861 1 96.38 152 ILE B N 1
ATOM 2928 C CA . ILE B 1 152 ? -17.984 -12.281 -2.588 1 96.38 152 ILE B CA 1
ATOM 2929 C C . ILE B 1 152 ? -18.953 -12.891 -3.602 1 96.38 152 ILE B C 1
ATOM 2931 O O . ILE B 1 152 ? -18.719 -13.984 -4.113 1 96.38 152 ILE B O 1
ATOM 2935 N N . TYR B 1 153 ? -19.969 -12.125 -3.938 1 96.62 153 TYR B N 1
ATOM 2936 C CA . TYR B 1 153 ? -20.953 -12.609 -4.902 1 96.62 153 TYR B CA 1
ATOM 2937 C C . TYR B 1 153 ? -20.359 -12.656 -6.305 1 96.62 153 TYR B C 1
ATOM 2939 O O . TYR B 1 153 ? -20.688 -13.547 -7.094 1 96.62 153 TYR B O 1
ATOM 2947 N N . GLU B 1 154 ? -19.5 -11.703 -6.598 1 97.81 154 GLU B N 1
ATOM 2948 C CA . GLU B 1 154 ? -18.828 -11.695 -7.891 1 97.81 154 GLU B CA 1
ATOM 2949 C C . GLU B 1 154 ? -17.859 -12.875 -8.016 1 97.81 154 GLU B C 1
ATOM 2951 O O . GLU B 1 154 ? -17.719 -13.469 -9.086 1 97.81 154 GLU B O 1
ATOM 2956 N N . MET B 1 155 ? -17.203 -13.211 -6.93 1 98.62 155 MET B N 1
ATOM 2957 C CA . MET B 1 155 ? -16.344 -14.391 -6.902 1 98.62 155 MET B CA 1
ATOM 2958 C C . MET B 1 155 ? -17.156 -15.664 -7.117 1 98.62 155 MET B C 1
ATOM 2960 O O . MET B 1 155 ? -16.734 -16.547 -7.871 1 98.62 155 MET B O 1
ATOM 2964 N N . ARG B 1 156 ? -18.281 -15.688 -6.414 1 98.62 156 ARG B N 1
ATOM 2965 C CA . ARG B 1 156 ? -19.156 -16.844 -6.559 1 98.62 156 ARG B CA 1
ATOM 2966 C C . ARG B 1 156 ? -19.625 -17 -8 1 98.62 156 ARG B C 1
ATOM 2968 O O . ARG B 1 156 ? -19.703 -18.109 -8.516 1 98.62 156 ARG B O 1
ATOM 2975 N N . ALA B 1 157 ? -19.922 -15.906 -8.656 1 98.62 157 ALA B N 1
ATOM 2976 C CA . ALA B 1 157 ? -20.359 -15.945 -10.055 1 98.62 157 ALA B CA 1
ATOM 2977 C C . ALA B 1 157 ? -19.312 -16.625 -10.93 1 98.62 157 ALA B C 1
ATOM 2979 O O . ALA B 1 157 ? -19.656 -17.375 -11.844 1 98.62 157 ALA B O 1
ATOM 2980 N N . VAL B 1 158 ? -18.062 -16.344 -10.695 1 98.75 158 VAL B N 1
ATOM 2981 C CA . VAL B 1 158 ? -16.984 -16.953 -11.453 1 98.75 158 VAL B CA 1
ATOM 2982 C C . VAL B 1 158 ? -17 -18.469 -11.258 1 98.75 158 VAL B C 1
ATOM 2984 O O . VAL B 1 158 ? -16.984 -19.234 -12.227 1 98.75 158 VAL B O 1
ATOM 2987 N N . VAL B 1 159 ? -17.094 -18.891 -10.008 1 98.75 159 VAL B N 1
ATOM 2988 C CA . VAL B 1 159 ? -17.062 -20.312 -9.695 1 98.75 159 VAL B CA 1
ATOM 2989 C C . VAL B 1 159 ? -18.297 -21 -10.258 1 98.75 159 VAL B C 1
ATOM 2991 O O . VAL B 1 159 ? -18.219 -22.094 -10.812 1 98.75 159 VAL B O 1
ATOM 2994 N N . CYS B 1 160 ? -19.453 -20.359 -10.086 1 98.69 160 CYS B N 1
ATOM 2995 C CA . CYS B 1 160 ? -20.703 -20.906 -10.625 1 98.69 160 CYS B CA 1
ATOM 2996 C C . CYS B 1 160 ? -20.594 -21.109 -12.133 1 98.69 160 CYS B C 1
ATOM 2998 O O . CYS B 1 160 ? -21.078 -22.109 -12.664 1 98.69 160 CYS B O 1
ATOM 3000 N N . GLU B 1 161 ? -20.016 -20.156 -12.805 1 98.56 161 GLU B N 1
ATOM 3001 C CA . GLU B 1 161 ? -19.859 -20.281 -14.25 1 98.56 161 GLU B CA 1
ATOM 3002 C C . GLU B 1 161 ? -18.953 -21.453 -14.609 1 98.56 161 GLU B C 1
ATOM 3004 O O . GLU B 1 161 ? -19.219 -22.172 -15.586 1 98.56 161 GLU B O 1
ATOM 3009 N N . LEU B 1 162 ? -17.906 -21.703 -13.867 1 98.44 162 LEU B N 1
ATOM 3010 C CA . LEU B 1 162 ? -17.047 -22.859 -14.078 1 98.44 162 LEU B CA 1
ATOM 3011 C C . LEU B 1 162 ? -17.828 -24.156 -13.93 1 98.44 162 LEU B C 1
ATOM 3013 O O . LEU B 1 162 ? -17.656 -25.094 -14.711 1 98.44 162 LEU B O 1
ATOM 3017 N N . VAL B 1 163 ? -18.688 -24.188 -12.906 1 98.31 163 VAL B N 1
ATOM 3018 C CA . VAL B 1 163 ? -19.516 -25.359 -12.656 1 98.31 163 VAL B CA 1
ATOM 3019 C C . VAL B 1 163 ? -20.484 -25.562 -13.82 1 98.31 163 VAL B C 1
ATOM 3021 O O . VAL B 1 163 ? -20.625 -26.672 -14.328 1 98.31 163 VAL B O 1
ATOM 3024 N N . ASN B 1 164 ? -21.094 -24.469 -14.203 1 98.19 164 ASN B N 1
ATOM 3025 C CA . ASN B 1 164 ? -22.062 -24.516 -15.297 1 98.19 164 ASN B CA 1
ATOM 3026 C C . ASN B 1 164 ? -21.422 -25.047 -16.578 1 98.19 164 ASN B C 1
ATOM 3028 O O . ASN B 1 164 ? -22.078 -25.75 -17.359 1 98.19 164 ASN B O 1
ATOM 3032 N N . ARG B 1 165 ? -20.203 -24.719 -16.781 1 97.12 165 ARG B N 1
ATOM 3033 C CA . ARG B 1 165 ? -19.484 -25.141 -17.984 1 97.12 165 ARG B CA 1
ATOM 3034 C C . ARG B 1 165 ? -18.875 -26.531 -17.812 1 97.12 165 ARG B C 1
ATOM 3036 O O . ARG B 1 165 ? -18.297 -27.078 -18.75 1 97.12 165 ARG B O 1
ATOM 3043 N N . GLY B 1 166 ? -18.922 -27.047 -16.625 1 97.56 166 GLY B N 1
ATOM 3044 C CA . GLY B 1 166 ? -18.422 -28.391 -16.344 1 97.56 166 GLY B CA 1
ATOM 3045 C C . GLY B 1 166 ? -16.922 -28.453 -16.234 1 97.56 166 GLY B C 1
ATOM 3046 O O . GLY B 1 166 ? -16.312 -29.5 -16.453 1 97.56 166 GLY B O 1
ATOM 3047 N N . ILE B 1 167 ? -16.297 -27.297 -15.938 1 97.62 167 ILE B N 1
ATOM 3048 C CA . ILE B 1 167 ? -14.836 -27.281 -15.953 1 97.62 167 ILE B CA 1
ATOM 3049 C C . ILE B 1 167 ? -14.305 -26.875 -14.578 1 97.62 167 ILE B C 1
ATOM 3051 O O . ILE B 1 167 ? -13.102 -26.641 -14.422 1 97.62 167 ILE B O 1
ATOM 3055 N N . ARG B 1 168 ? -15.133 -26.75 -13.523 1 97.75 168 ARG B N 1
ATOM 3056 C CA . ARG B 1 168 ? -14.734 -26.297 -12.195 1 97.75 168 ARG B CA 1
ATOM 3057 C C . ARG B 1 168 ? -13.609 -27.156 -11.633 1 97.75 168 ARG B C 1
ATOM 3059 O O . ARG B 1 168 ? -12.68 -26.641 -11.008 1 97.75 168 ARG B O 1
ATOM 3066 N N . ASP B 1 169 ? -13.656 -28.438 -11.883 1 96.12 169 ASP B N 1
ATOM 3067 C CA . ASP B 1 169 ? -12.742 -29.391 -11.258 1 96.12 169 ASP B CA 1
ATOM 3068 C C . ASP B 1 169 ? -11.383 -29.375 -11.945 1 96.12 169 ASP B C 1
ATOM 3070 O O . ASP B 1 169 ? -10.414 -29.953 -11.438 1 96.12 169 ASP B O 1
ATOM 3074 N N . ASN B 1 170 ? -11.32 -28.656 -13.055 1 96.44 170 ASN B N 1
ATOM 3075 C CA . ASN B 1 170 ? -10.055 -28.562 -13.781 1 96.44 170 ASN B CA 1
ATOM 3076 C C . ASN B 1 170 ? -9.094 -27.594 -13.102 1 96.44 170 ASN B C 1
ATOM 3078 O O . ASN B 1 170 ? -7.902 -27.578 -13.406 1 96.44 170 ASN B O 1
ATOM 3082 N N . TYR B 1 171 ? -9.625 -26.812 -12.188 1 97.31 171 TYR B N 1
ATOM 3083 C CA . TYR B 1 171 ? -8.828 -25.719 -11.641 1 97.31 171 TYR B CA 1
ATOM 3084 C C . TYR B 1 171 ? -8.875 -25.719 -10.117 1 97.31 171 TYR B C 1
ATOM 3086 O O . TYR B 1 171 ? -9.875 -26.125 -9.516 1 97.31 171 TYR B O 1
ATOM 3094 N N . ARG B 1 172 ? -7.793 -25.312 -9.516 1 98.5 172 ARG B N 1
ATOM 3095 C CA . ARG B 1 172 ? -7.82 -24.891 -8.117 1 98.5 172 ARG B CA 1
ATOM 3096 C C . ARG B 1 172 ? -8.172 -23.406 -8.008 1 98.5 172 ARG B C 1
ATOM 3098 O O . ARG B 1 172 ? -7.633 -22.578 -8.742 1 98.5 172 ARG B O 1
ATOM 3105 N N . VAL B 1 173 ? -9.078 -23.078 -7.102 1 98.88 173 VAL B N 1
ATOM 3106 C CA . VAL B 1 173 ? -9.539 -21.703 -6.953 1 98.88 173 VAL B CA 1
ATOM 3107 C C . VAL B 1 173 ? -9.164 -21.188 -5.566 1 98.88 173 VAL B C 1
ATOM 3109 O O . VAL B 1 173 ? -9.531 -21.781 -4.551 1 98.88 173 VAL B O 1
ATOM 3112 N N . ILE B 1 174 ? -8.422 -20.109 -5.516 1 98.88 174 ILE B N 1
ATOM 3113 C CA . ILE B 1 174 ? -8.086 -19.422 -4.27 1 98.88 174 ILE B CA 1
ATOM 3114 C C . ILE B 1 174 ? -8.664 -18.016 -4.281 1 98.88 174 ILE B C 1
ATOM 3116 O O . ILE B 1 174 ? -8.656 -17.344 -5.316 1 98.88 174 ILE B O 1
ATOM 3120 N N . ILE B 1 175 ? -9.211 -17.578 -3.143 1 98.81 175 ILE B N 1
ATOM 3121 C CA . ILE B 1 175 ? -9.758 -16.234 -3.053 1 98.81 175 ILE B CA 1
ATOM 3122 C C . ILE B 1 175 ? -9.102 -15.484 -1.897 1 98.81 175 ILE B C 1
ATOM 3124 O O . ILE B 1 175 ? -8.695 -16.094 -0.904 1 98.81 175 ILE B O 1
ATOM 3128 N N . GLY B 1 176 ? -8.938 -14.203 -2.078 1 96.94 176 GLY B N 1
ATOM 3129 C CA . GLY B 1 176 ? -8.336 -13.359 -1.057 1 96.94 176 GLY B CA 1
ATOM 3130 C C . GLY B 1 176 ? -8.898 -11.953 -1.043 1 96.94 176 GLY B C 1
ATOM 3131 O O . GLY B 1 176 ? -9.656 -11.57 -1.94 1 96.94 176 GLY B O 1
ATOM 3132 N N . GLY B 1 177 ? -8.484 -11.227 0.005 1 91.44 177 GLY B N 1
ATOM 3133 C CA . GLY B 1 177 ? -8.945 -9.867 0.23 1 91.44 177 GLY B CA 1
ATOM 3134 C C . GLY B 1 177 ? -9.266 -9.578 1.685 1 91.44 177 GLY B C 1
ATOM 3135 O O . GLY B 1 177 ? -9.312 -10.5 2.508 1 91.44 177 GLY B O 1
ATOM 3136 N N . ALA B 1 178 ? -9.57 -8.344 1.974 1 83 178 ALA B N 1
ATOM 3137 C CA . ALA B 1 178 ? -9.727 -7.879 3.348 1 83 178 ALA B CA 1
ATOM 3138 C C . ALA B 1 178 ? -10.961 -8.5 4 1 83 178 ALA B C 1
ATOM 3140 O O . ALA B 1 178 ? -10.969 -8.75 5.211 1 83 178 ALA B O 1
ATOM 3141 N N . VAL B 1 179 ? -11.969 -8.828 3.291 1 84.81 179 VAL B N 1
ATOM 3142 C CA . VAL B 1 179 ? -13.227 -9.297 3.865 1 84.81 179 VAL B CA 1
ATOM 3143 C C . VAL B 1 179 ? -13.336 -10.812 3.715 1 84.81 179 VAL B C 1
ATOM 3145 O O . VAL B 1 179 ? -14.367 -11.398 4.055 1 84.81 179 VAL B O 1
ATOM 3148 N N . ILE B 1 180 ? -12.328 -11.422 3.158 1 93.94 180 ILE B N 1
ATOM 3149 C CA . ILE B 1 180 ? -12.383 -12.836 2.822 1 93.94 180 ILE B CA 1
ATOM 3150 C C . ILE B 1 180 ? -12 -13.672 4.043 1 93.94 180 ILE B C 1
ATOM 3152 O O . ILE B 1 180 ? -10.992 -13.406 4.695 1 93.94 180 ILE B O 1
ATOM 3156 N N . ASP B 1 181 ? -12.859 -14.602 4.391 1 93.88 181 ASP B N 1
ATOM 3157 C CA . ASP B 1 181 ? -12.617 -15.602 5.43 1 93.88 181 ASP B CA 1
ATOM 3158 C C . ASP B 1 181 ? -13.125 -16.969 5 1 93.88 181 ASP B C 1
ATOM 3160 O O . ASP B 1 181 ? -13.43 -17.188 3.826 1 93.88 181 ASP B O 1
ATOM 3164 N N . GLU B 1 182 ? -13.102 -17.906 5.926 1 95.5 182 GLU B N 1
ATOM 3165 C CA . GLU B 1 182 ? -13.508 -19.266 5.613 1 95.5 182 GLU B CA 1
ATOM 3166 C C . GLU B 1 182 ? -14.961 -19.312 5.141 1 95.5 182 GLU B C 1
ATOM 3168 O O . GLU B 1 182 ? -15.289 -20.062 4.211 1 95.5 182 GLU B O 1
ATOM 3173 N N . LYS B 1 183 ? -15.781 -18.5 5.777 1 96.75 183 LYS B N 1
ATOM 3174 C CA . LYS B 1 183 ? -17.188 -18.453 5.395 1 96.75 183 LYS B CA 1
ATOM 3175 C C . LYS B 1 183 ? -17.359 -17.969 3.959 1 96.75 183 LYS B C 1
ATOM 3177 O O . LYS B 1 183 ? -18.125 -18.547 3.189 1 96.75 183 LYS B O 1
ATOM 3182 N N . ALA B 1 184 ? -16.656 -16.938 3.635 1 97.31 184 ALA B N 1
ATOM 3183 C CA . ALA B 1 184 ? -16.672 -16.453 2.258 1 97.31 184 ALA B CA 1
ATOM 3184 C C . ALA B 1 184 ? -16.234 -17.547 1.287 1 97.31 184 ALA B C 1
ATOM 3186 O O . ALA B 1 184 ? -16.812 -17.703 0.208 1 97.31 184 ALA B O 1
ATOM 3187 N N . GLY B 1 185 ? -15.18 -18.312 1.682 1 98.38 185 GLY B N 1
ATOM 3188 C CA . GLY B 1 185 ? -14.727 -19.406 0.855 1 98.38 185 GLY B CA 1
ATOM 3189 C C . GLY B 1 185 ? -15.812 -20.422 0.567 1 98.38 185 GLY B C 1
ATOM 3190 O O . GLY B 1 185 ? -15.945 -20.906 -0.562 1 98.38 185 GLY B O 1
ATOM 3191 N N . GLN B 1 186 ? -16.578 -20.734 1.548 1 98.06 186 GLN B N 1
ATOM 3192 C CA . GLN B 1 186 ? -17.688 -21.688 1.407 1 98.06 186 GLN B CA 1
ATOM 3193 C C . GLN B 1 186 ? -18.766 -21.141 0.488 1 98.06 186 GLN B C 1
ATOM 3195 O O . GLN B 1 186 ? -19.25 -21.859 -0.395 1 98.06 186 GLN B O 1
ATOM 3200 N N . ILE B 1 187 ? -19.047 -19.906 0.722 1 98.12 187 ILE B N 1
ATOM 3201 C CA . ILE B 1 187 ? -20.078 -19.25 -0.09 1 98.12 187 ILE B CA 1
ATOM 3202 C C . ILE B 1 187 ? -19.656 -19.25 -1.557 1 98.12 187 ILE B C 1
ATOM 3204 O O . ILE B 1 187 ? -20.453 -19.562 -2.443 1 98.12 187 ILE B O 1
ATOM 3208 N N . VAL B 1 188 ? -18.453 -19 -1.85 1 98.56 188 VAL B N 1
ATOM 3209 C CA . VAL B 1 188 ? -17.906 -18.859 -3.197 1 98.56 188 VAL B CA 1
ATOM 3210 C C . VAL B 1 188 ? -17.719 -20.234 -3.824 1 98.56 188 VAL B C 1
ATOM 3212 O O . VAL B 1 188 ? -17.859 -20.406 -5.035 1 98.56 188 VAL B O 1
ATOM 3215 N N . GLY B 1 189 ? -17.453 -21.234 -3.018 1 98.5 189 GLY B N 1
ATOM 3216 C CA . GLY B 1 189 ? -17.047 -22.531 -3.508 1 98.5 189 GLY B CA 1
ATOM 3217 C C . GLY B 1 189 ? -15.586 -22.594 -3.893 1 98.5 189 GLY B C 1
ATOM 3218 O O . GLY B 1 189 ? -15.219 -23.281 -4.855 1 98.5 189 GLY B O 1
ATOM 3219 N N . ALA B 1 190 ? -14.766 -21.859 -3.238 1 98.75 190 ALA B N 1
ATOM 3220 C CA . ALA B 1 190 ? -13.328 -21.844 -3.494 1 98.75 190 ALA B CA 1
ATOM 3221 C C . ALA B 1 190 ? -12.633 -23.031 -2.811 1 98.75 190 ALA B C 1
ATOM 3223 O O . ALA B 1 190 ? -13.18 -23.609 -1.874 1 98.75 190 ALA B O 1
ATOM 3224 N N . ASP B 1 191 ? -11.492 -23.359 -3.307 1 98.62 191 ASP B N 1
ATOM 3225 C CA . ASP B 1 191 ? -10.711 -24.422 -2.688 1 98.62 191 ASP B CA 1
ATOM 3226 C C . ASP B 1 191 ? -9.961 -23.922 -1.459 1 98.62 191 ASP B C 1
ATOM 3228 O O . ASP B 1 191 ? -9.617 -24.703 -0.567 1 98.62 191 ASP B O 1
ATOM 3232 N N . PHE B 1 192 ? -9.656 -22.641 -1.395 1 98.69 192 PHE B N 1
ATOM 3233 C CA . PHE B 1 192 ? -8.984 -22.016 -0.259 1 98.69 192 PHE B CA 1
ATOM 3234 C C . PHE B 1 192 ? -9.281 -20.531 -0.198 1 98.69 192 PHE B C 1
ATOM 3236 O O . PHE B 1 192 ? -9.391 -19.875 -1.233 1 98.69 192 PHE B O 1
ATOM 3243 N N . ALA B 1 193 ? -9.516 -20.016 0.937 1 98.56 193 ALA B N 1
ATOM 3244 C CA . ALA B 1 193 ? -9.766 -18.609 1.205 1 98.56 193 ALA B CA 1
ATOM 3245 C C . ALA B 1 193 ? -8.852 -18.078 2.305 1 98.56 193 ALA B C 1
ATOM 3247 O O . ALA B 1 193 ? -8.703 -18.719 3.354 1 98.56 193 ALA B O 1
ATOM 3248 N N . THR B 1 194 ? -8.18 -16.969 2.002 1 96.19 194 THR B N 1
ATOM 3249 C CA . THR B 1 194 ? -7.297 -16.422 3.023 1 96.19 194 THR B CA 1
ATOM 3250 C C . THR B 1 194 ? -7.086 -14.93 2.807 1 96.19 194 THR B C 1
ATOM 3252 O O . THR B 1 194 ? -7.137 -14.445 1.673 1 96.19 194 THR B O 1
ATOM 3255 N N . LYS B 1 195 ? -6.84 -14.242 3.832 1 91.81 195 LYS B N 1
ATOM 3256 C CA . LYS B 1 195 ? -6.422 -12.844 3.762 1 91.81 195 LYS B CA 1
ATOM 3257 C C . LYS B 1 195 ? -4.906 -12.711 3.9 1 91.81 195 LYS B C 1
ATOM 3259 O O . LYS B 1 195 ? -4.359 -11.609 3.811 1 91.81 195 LYS B O 1
ATOM 3264 N N . ASP B 1 196 ? -4.254 -13.805 4.172 1 92.69 196 ASP B N 1
ATOM 3265 C CA . ASP B 1 196 ? -2.811 -13.82 4.391 1 92.69 196 ASP B CA 1
ATOM 3266 C C . ASP B 1 196 ? -2.066 -14.203 3.113 1 92.69 196 ASP B C 1
ATOM 3268 O O . ASP B 1 196 ? -2.18 -15.328 2.633 1 92.69 196 ASP B O 1
ATOM 3272 N N . VAL B 1 197 ? -1.259 -13.297 2.648 1 95.19 197 VAL B N 1
ATOM 3273 C CA . VAL B 1 197 ? -0.556 -13.445 1.379 1 95.19 197 VAL B CA 1
ATOM 3274 C C . VAL B 1 197 ? 0.313 -14.703 1.414 1 95.19 197 VAL B C 1
ATOM 3276 O O . VAL B 1 197 ? 0.262 -15.523 0.497 1 95.19 197 VAL B O 1
ATOM 3279 N N . MET B 1 198 ? 1.027 -14.898 2.492 1 95.62 198 MET B N 1
ATOM 3280 C CA . MET B 1 198 ? 1.995 -15.984 2.564 1 95.62 198 MET B CA 1
ATOM 3281 C C . MET B 1 198 ? 1.289 -17.328 2.676 1 95.62 198 MET B C 1
ATOM 3283 O O . MET B 1 198 ? 1.716 -18.312 2.064 1 95.62 198 MET B O 1
ATOM 3287 N N . MET B 1 199 ? 0.235 -17.359 3.404 1 96.06 199 MET B N 1
ATOM 3288 C CA . MET B 1 199 ? -0.549 -18.578 3.498 1 96.06 199 MET B CA 1
ATOM 3289 C C . MET B 1 199 ? -1.112 -18.969 2.137 1 96.06 199 MET B C 1
ATOM 3291 O O . MET B 1 199 ? -1.133 -20.156 1.784 1 96.06 199 MET B O 1
ATOM 3295 N N . GLY B 1 200 ? -1.521 -17.984 1.427 1 97.88 200 GLY B N 1
ATOM 3296 C CA . GLY B 1 200 ? -2.025 -18.234 0.086 1 97.88 200 GLY B CA 1
ATOM 3297 C C . GLY B 1 200 ? -0.977 -18.812 -0.846 1 97.88 200 GLY B C 1
ATOM 3298 O O . GLY B 1 200 ? -1.231 -19.797 -1.545 1 97.88 200 GLY B O 1
ATOM 3299 N N . VAL B 1 201 ? 0.183 -18.234 -0.863 1 97.94 201 VAL B N 1
ATOM 3300 C CA . VAL B 1 201 ? 1.267 -18.688 -1.733 1 97.94 201 VAL B CA 1
ATOM 3301 C C . VAL B 1 201 ? 1.654 -20.125 -1.385 1 97.94 201 VAL B C 1
ATOM 3303 O O . VAL B 1 201 ? 1.829 -20.953 -2.275 1 97.94 201 VAL B O 1
ATOM 3306 N N . GLU B 1 202 ? 1.741 -20.375 -0.109 1 97.44 202 GLU B N 1
ATOM 3307 C CA . GLU B 1 202 ? 2.105 -21.719 0.342 1 97.44 202 GLU B CA 1
ATOM 3308 C C . GLU B 1 202 ? 1.068 -22.75 -0.092 1 97.44 202 GLU B C 1
ATOM 3310 O O . GLU B 1 202 ? 1.42 -23.859 -0.5 1 97.44 202 GLU B O 1
ATOM 3315 N N . LYS B 1 203 ? -0.178 -22.375 0.068 1 98.38 203 LYS B N 1
ATOM 3316 C CA . LYS B 1 203 ? -1.24 -23.281 -0.354 1 98.38 203 LYS B CA 1
ATOM 3317 C C . LYS B 1 203 ? -1.14 -23.594 -1.846 1 98.38 203 LYS B C 1
ATOM 3319 O O . LYS B 1 203 ? -1.292 -24.734 -2.26 1 98.38 203 LYS B O 1
ATOM 3324 N N . CYS B 1 204 ? -0.87 -22.625 -2.639 1 98.25 204 CYS B N 1
ATOM 3325 C CA . CYS B 1 204 ? -0.716 -22.812 -4.078 1 98.25 204 CYS B CA 1
ATOM 3326 C C . CYS B 1 204 ? 0.44 -23.75 -4.383 1 98.25 204 CYS B C 1
ATOM 3328 O O . CYS B 1 204 ? 0.315 -24.641 -5.23 1 98.25 204 CYS B O 1
ATOM 3330 N N . LYS B 1 205 ? 1.516 -23.562 -3.729 1 96.62 205 LYS B N 1
ATOM 3331 C CA . LYS B 1 205 ? 2.656 -24.453 -3.906 1 96.62 205 LYS B CA 1
ATOM 3332 C C . LYS B 1 205 ? 2.277 -25.906 -3.596 1 96.62 205 LYS B C 1
ATOM 3334 O O . LYS B 1 205 ? 2.646 -26.828 -4.332 1 96.62 205 LYS B O 1
ATOM 3339 N N . LEU B 1 206 ? 1.59 -26.062 -2.525 1 97.31 206 LEU B N 1
ATOM 3340 C CA . LEU B 1 206 ? 1.172 -27.391 -2.1 1 97.31 206 LEU B CA 1
ATOM 3341 C C . LEU B 1 206 ? 0.308 -28.047 -3.164 1 97.31 206 LEU B C 1
ATOM 3343 O O . LEU B 1 206 ? 0.471 -29.25 -3.449 1 97.31 206 LEU B O 1
ATOM 3347 N N . TRP B 1 207 ? -0.573 -27.266 -3.754 1 97.69 207 TRP B N 1
ATOM 3348 C CA . TRP B 1 207 ? -1.449 -27.797 -4.789 1 97.69 207 TRP B CA 1
ATOM 3349 C C . TRP B 1 207 ? -0.64 -28.297 -5.984 1 97.69 207 TRP B C 1
ATOM 3351 O O . TRP B 1 207 ? -0.99 -29.297 -6.609 1 97.69 207 TRP B O 1
ATOM 3361 N N . MET B 1 208 ? 0.427 -27.594 -6.32 1 96 208 MET B N 1
ATOM 3362 C CA . MET B 1 208 ? 1.25 -28 -7.457 1 96 208 MET B CA 1
ATOM 3363 C C . MET B 1 208 ? 2.02 -29.266 -7.148 1 96 208 MET B C 1
ATOM 3365 O O . MET B 1 208 ? 2.217 -30.109 -8.031 1 96 208 MET B O 1
ATOM 3369 N N . ILE B 1 209 ? 2.482 -29.422 -5.906 1 93.31 209 ILE B N 1
ATOM 3370 C CA . ILE B 1 209 ? 3.172 -30.641 -5.484 1 93.31 209 ILE B CA 1
ATOM 3371 C C . ILE B 1 209 ? 2.225 -31.828 -5.578 1 93.31 209 ILE B C 1
ATOM 3373 O O . ILE B 1 209 ? 2.611 -32.906 -6.043 1 93.31 209 ILE B O 1
ATOM 3377 N N . GLU B 1 210 ? 1.018 -31.609 -5.129 1 92.62 210 GLU B N 1
ATOM 3378 C CA . GLU B 1 210 ? 0.007 -32.656 -5.168 1 92.62 210 GLU B CA 1
ATOM 3379 C C . GLU B 1 210 ? -0.326 -33.062 -6.602 1 92.62 210 GLU B C 1
ATOM 3381 O O . GLU B 1 210 ? -0.611 -34.219 -6.883 1 92.62 210 GLU B O 1
ATOM 3386 N N . LYS B 1 211 ? -0.36 -32.125 -7.504 1 87.25 211 LYS B N 1
ATOM 3387 C CA . LYS B 1 211 ? -0.671 -32.375 -8.906 1 87.25 211 LYS B CA 1
ATOM 3388 C C . LYS B 1 211 ? 0.396 -33.25 -9.562 1 87.25 211 LYS B C 1
ATOM 3390 O O . LYS B 1 211 ? 0.078 -34.125 -10.359 1 87.25 211 LYS B O 1
ATOM 3395 N N . VAL B 1 212 ? 1.666 -32.969 -9.242 1 77.38 212 VAL B N 1
ATOM 3396 C CA . VAL B 1 212 ? 2.77 -33.719 -9.805 1 77.38 212 VAL B CA 1
ATOM 3397 C C . VAL B 1 212 ? 2.752 -35.156 -9.227 1 77.38 212 VAL B C 1
ATOM 3399 O O . VAL B 1 212 ? 2.988 -36.125 -9.945 1 77.38 212 VAL B O 1
ATOM 3402 N N . GLY B 1 213 ? 2.461 -35.219 -7.934 1 72.38 213 GLY B N 1
ATOM 3403 C CA . GLY B 1 213 ? 2.379 -36.531 -7.324 1 72.38 213 GLY B CA 1
ATOM 3404 C C . GLY B 1 213 ? 1.283 -37.406 -7.918 1 72.38 213 GLY B C 1
ATOM 3405 O O . GLY B 1 213 ? 1.479 -38.594 -8.133 1 72.38 213 GLY B O 1
ATOM 3406 N N . LYS B 1 214 ? 0.176 -37 -8.211 1 67.75 214 LYS B N 1
ATOM 3407 C CA . LYS B 1 214 ? -0.936 -37.75 -8.789 1 67.75 214 LYS B CA 1
ATOM 3408 C C . LYS B 1 214 ? -0.622 -38.188 -10.219 1 67.75 214 LYS B C 1
ATOM 3410 O O . LYS B 1 214 ? -1.005 -39.25 -10.641 1 67.75 214 LYS B O 1
ATOM 3415 N N . LYS B 1 215 ? 0.069 -37.406 -10.969 1 65.5 215 LYS B N 1
ATOM 3416 C CA . LYS B 1 215 ? 0.451 -37.75 -12.328 1 65.5 215 LYS B CA 1
ATOM 3417 C C . LYS B 1 215 ? 1.405 -38.938 -12.352 1 65.5 215 LYS B C 1
ATOM 3419 O O . LYS B 1 215 ? 1.348 -39.781 -13.25 1 65.5 215 LYS B O 1
ATOM 3424 N N . ASN B 1 216 ? 2.262 -38.875 -11.281 1 64.31 216 ASN B N 1
ATOM 3425 C CA . ASN B 1 216 ? 3.217 -39.969 -11.18 1 64.31 216 ASN B CA 1
ATOM 3426 C C . ASN B 1 216 ? 2.535 -41.281 -10.766 1 64.31 216 ASN B C 1
ATOM 3428 O O . ASN B 1 216 ? 2.959 -42.344 -11.172 1 64.31 216 ASN B O 1
ATOM 3432 N N . ASN B 1 217 ? 1.547 -41.094 -10.016 1 62.31 217 ASN B N 1
ATOM 3433 C CA . ASN B 1 217 ? 0.835 -42.281 -9.586 1 62.31 217 ASN B CA 1
ATOM 3434 C C . ASN B 1 217 ? -0.097 -42.812 -10.672 1 62.31 217 ASN B C 1
ATOM 3436 O O . ASN B 1 217 ? -0.419 -44 -10.703 1 62.31 217 ASN B O 1
ATOM 3440 N N . ASP B 1 218 ? -0.621 -42 -11.438 1 55.75 218 ASP B N 1
ATOM 3441 C CA . ASP B 1 218 ? -1.51 -42.406 -12.516 1 55.75 218 ASP B CA 1
ATOM 3442 C C . ASP B 1 218 ? -0.718 -42.969 -13.695 1 55.75 218 ASP B C 1
ATOM 3444 O O . ASP B 1 218 ? -1.3 -43.5 -14.656 1 55.75 218 ASP B O 1
ATOM 3448 N N . LYS B 1 219 ? 0.653 -43.062 -13.719 1 48.22 219 LYS B N 1
ATOM 3449 C CA . LYS B 1 219 ? 1.481 -43.75 -14.703 1 48.22 219 LYS B CA 1
ATOM 3450 C C . LYS B 1 219 ? 1.888 -45.156 -14.195 1 48.22 219 LYS B C 1
ATOM 3452 O O . LYS B 1 219 ? 2.195 -45.312 -13.016 1 48.22 219 LYS B O 1
#

Radius of gyration: 23.99 Å; Cα contacts (8 Å, |Δi|>4): 699; chains: 2; bounding box: 60×83×50 Å

Foldseek 3Di:
DLVQLLVCLLVLPQVSNLVVLVVCVVVPPALVSSLLSLLNSLVSNLVCCVVVVDDPVSLLSSLVSLVVSCPPPRNVVVLVVLPVQALWEEEFEEFAPFQDCSLRSSLVSNLVSVRYNYDYPHYNAYLVNVVVCCVVVVTQEYEYEDADPVSLVRLLVNLVVCVVVVNNVSHAYEYEYDVWDPVSCVSSVHPYYDPDSSVVSVVVSVSSVVVVVVVVVVD/DLVQLLVCLLVLPQVSNLVVLVVCVVVPPALVSSLLSLLNSLVSNLVCCVVVVDDPVSLLSSLVSLVVSCPPPRNVVCLVVQDVQALWEEEFEEFAPFQDCSLRSSLVSNLVSVRYNYDYPHYNAYLVNVVVCCVVVVTQEYEYEDADPVSLVRLLVNLVVCVVVVNNVSHAYEYEYDVWDPVSCVSSVHPYYDPDSSVVSVVVSVSSVVVVVVVVVVD

InterPro domains:
  IPR003759 Cobalamin (vitamin B12)-binding module, cap domain [PF02607] (4-71)
  IPR003759 Cobalamin (vitamin B12)-binding module, cap domain [SM01018] (1-79)
  IPR006158 Cobalamin (vitamin B12)-binding domain [PF02310] (89-192)
  IPR006158 Cobalamin (vitamin B12)-binding domain [PS51332] (87-219)
  IPR036594 Methionine synthase domain [G3DSA:1.10.1240.10] (2-74)
  IPR036594 Methionine synthase domain [SSF47644] (4-71)
  IPR036724 Cobalamin-binding domain superfamily [SSF52242] (82-208)
  IPR050554 Methionine Synthase/Corrinoid [PTHR45833] (5-197)

pLDDT: mean 92.37, std 10.42, range [44.94, 98.88]